Protein AF-A0A9D1TQZ5-F1 (afdb_monomer_lite)

pLDDT: mean 70.74, std 20.19, range [27.38, 97.75]

Structure (mmCIF, N/CA/C/O backbone):
data_AF-A0A9D1TQZ5-F1
#
_entry.id   AF-A0A9D1TQZ5-F1
#
loop_
_atom_site.group_PDB
_atom_site.id
_atom_site.type_symbol
_atom_site.label_atom_id
_atom_site.label_alt_id
_atom_site.label_comp_id
_atom_site.label_asym_id
_atom_site.label_entity_id
_atom_site.label_seq_id
_atom_site.pdbx_PDB_ins_code
_atom_site.Cartn_x
_atom_site.Cartn_y
_atom_site.Cartn_z
_atom_site.occupancy
_atom_site.B_iso_or_equiv
_atom_site.auth_seq_id
_atom_site.auth_comp_id
_atom_site.auth_asym_id
_atom_site.auth_atom_id
_atom_site.pdbx_PDB_model_num
ATOM 1 N N . PHE A 1 1 ? 20.080 42.393 -30.595 1.00 41.41 1 PHE A N 1
ATOM 2 C CA . PHE A 1 1 ? 21.036 41.787 -31.545 1.00 41.41 1 PHE A CA 1
ATOM 3 C C . PHE A 1 1 ? 22.483 42.263 -31.400 1.00 41.41 1 PHE A C 1
ATOM 5 O O . PHE A 1 1 ? 23.342 41.534 -31.862 1.00 41.41 1 PHE A O 1
ATOM 12 N N . ARG A 1 2 ? 22.799 43.415 -30.779 1.00 35.03 2 ARG A N 1
ATOM 13 C CA . ARG A 1 2 ? 24.186 43.929 -30.741 1.00 35.03 2 ARG A CA 1
ATOM 14 C C . ARG A 1 2 ? 25.082 43.475 -29.580 1.00 35.03 2 ARG A C 1
ATOM 16 O O . ARG A 1 2 ? 26.273 43.700 -29.689 1.00 35.03 2 ARG A O 1
ATOM 23 N N . ASP A 1 3 ? 24.568 42.766 -28.573 1.00 43.91 3 ASP A N 1
ATOM 24 C CA . ASP A 1 3 ? 25.363 42.421 -27.375 1.00 43.91 3 ASP A CA 1
ATOM 25 C C . ASP A 1 3 ? 25.205 40.957 -26.921 1.00 43.91 3 ASP A C 1
ATOM 27 O O . ASP A 1 3 ? 25.256 40.651 -25.732 1.00 43.91 3 ASP A O 1
ATOM 31 N N . LYS A 1 4 ? 24.967 40.027 -27.854 1.00 34.16 4 LYS A N 1
ATOM 32 C CA . LYS A 1 4 ? 24.966 38.585 -27.556 1.00 34.16 4 LYS A CA 1
ATOM 33 C C . LYS A 1 4 ? 25.853 37.848 -28.551 1.00 34.16 4 LYS A C 1
ATOM 35 O O . LYS A 1 4 ? 25.645 37.968 -29.757 1.00 34.16 4 LYS A O 1
ATOM 40 N N . THR A 1 5 ? 26.818 37.090 -28.036 1.00 34.62 5 THR A N 1
ATOM 41 C CA . THR A 1 5 ? 27.569 36.100 -28.810 1.00 34.62 5 THR A CA 1
ATOM 42 C C . THR A 1 5 ? 26.623 34.950 -29.126 1.00 34.62 5 THR A C 1
ATOM 44 O O . THR A 1 5 ? 26.130 34.289 -28.215 1.00 34.62 5 THR A O 1
ATOM 47 N N . TYR A 1 6 ? 26.339 34.747 -30.407 1.00 35.81 6 TYR A N 1
ATOM 48 C CA . TYR A 1 6 ? 25.641 33.564 -30.895 1.00 35.81 6 TYR A CA 1
ATOM 49 C C . TYR A 1 6 ? 26.688 32.663 -31.540 1.00 35.81 6 TYR A C 1
ATOM 51 O O . TYR A 1 6 ? 27.348 33.074 -32.495 1.00 35.81 6 TYR A O 1
ATOM 59 N N . SER A 1 7 ? 26.865 31.467 -30.991 1.00 29.94 7 SER A N 1
ATOM 60 C CA . SER A 1 7 ? 27.630 30.411 -31.646 1.00 29.94 7 SER A CA 1
ATOM 61 C C . SER A 1 7 ? 26.701 29.743 -32.653 1.00 29.94 7 SER A C 1
ATOM 63 O O . SER A 1 7 ? 25.674 29.198 -32.260 1.00 29.94 7 SER A O 1
ATOM 65 N N . TYR A 1 8 ? 27.038 29.822 -33.936 1.00 29.47 8 TYR A N 1
ATOM 66 C CA . TYR A 1 8 ? 26.378 29.058 -34.991 1.00 29.47 8 TYR A CA 1
ATOM 67 C C . TYR A 1 8 ? 27.323 27.925 -35.394 1.00 29.47 8 TYR A C 1
ATOM 69 O O . TYR A 1 8 ? 28.476 28.196 -35.734 1.00 29.47 8 TYR A O 1
ATOM 77 N N . SER A 1 9 ? 26.860 26.679 -35.336 1.00 29.94 9 SER A N 1
ATOM 78 C CA . SER A 1 9 ? 27.485 25.568 -36.053 1.00 29.94 9 SER A CA 1
ATOM 79 C C . SER A 1 9 ? 26.873 25.517 -37.450 1.00 29.94 9 SER A C 1
ATOM 81 O O . SER A 1 9 ? 25.653 25.554 -37.595 1.00 29.94 9 SER A O 1
ATOM 83 N N . PHE A 1 10 ? 27.715 25.486 -38.476 1.00 32.53 10 PHE A N 1
ATOM 84 C CA . PHE A 1 10 ? 27.296 25.192 -39.841 1.00 32.53 10 PHE A CA 1
ATOM 85 C C . PHE A 1 10 ? 27.969 23.881 -40.217 1.00 32.53 10 PHE A C 1
ATOM 87 O O . PHE A 1 10 ? 29.201 23.827 -40.239 1.00 32.53 10 PHE A O 1
ATOM 94 N N . ASP A 1 11 ? 27.183 22.853 -40.507 1.00 43.31 11 ASP A N 1
ATOM 95 C CA . ASP A 1 11 ? 27.705 21.653 -41.144 1.00 43.31 11 ASP A CA 1
ATOM 96 C C . ASP A 1 11 ? 27.891 21.973 -42.630 1.00 43.31 11 ASP A C 1
ATOM 98 O O . ASP A 1 11 ? 26.935 22.180 -43.380 1.00 43.31 11 ASP A O 1
ATOM 102 N N . VAL A 1 12 ? 29.150 22.138 -43.042 1.00 39.91 12 VAL A N 1
ATOM 103 C CA . VAL A 1 12 ? 29.515 22.321 -44.449 1.00 39.91 12 VAL A CA 1
ATOM 104 C C . VAL A 1 12 ? 29.711 20.931 -45.033 1.00 39.91 12 VAL A C 1
ATOM 106 O O . VAL A 1 12 ? 30.808 20.378 -44.979 1.00 39.91 12 VAL A O 1
ATOM 109 N N . TYR A 1 13 ? 28.637 20.354 -45.560 1.00 50.34 13 TYR A N 1
ATOM 110 C CA . TYR A 1 13 ? 28.741 19.171 -46.405 1.00 50.34 13 TYR A CA 1
ATOM 111 C C . TYR A 1 13 ? 29.421 19.575 -47.726 1.00 50.34 13 TYR A C 1
ATOM 113 O O . TYR A 1 13 ? 29.184 20.677 -48.231 1.00 50.34 13 TYR A O 1
ATOM 121 N N . GLY A 1 14 ? 30.310 18.727 -48.255 1.00 54.19 14 GLY A N 1
ATOM 122 C CA . GLY A 1 14 ? 30.874 18.886 -49.604 1.00 54.19 14 GLY A CA 1
ATOM 123 C C . GLY A 1 14 ? 29.791 18.825 -50.692 1.00 54.19 14 GLY A C 1
ATOM 124 O O . GLY A 1 14 ? 28.604 18.887 -50.381 1.00 54.19 14 GLY A O 1
ATOM 125 N N . ASP A 1 15 ? 30.184 18.710 -51.966 1.00 58.66 15 ASP A N 1
ATOM 126 C CA . ASP A 1 15 ? 29.244 18.609 -53.094 1.00 58.66 15 ASP A CA 1
ATOM 127 C C . ASP A 1 15 ? 28.126 17.590 -52.792 1.00 58.66 15 ASP A C 1
ATOM 129 O O . ASP A 1 15 ? 28.356 16.384 -52.715 1.00 58.66 15 ASP A O 1
ATOM 133 N N . ALA A 1 16 ? 26.909 18.095 -52.573 1.00 63.16 16 ALA A N 1
ATOM 134 C CA . ALA A 1 16 ? 25.739 17.278 -52.298 1.00 63.16 16 ALA A CA 1
ATOM 135 C C . ALA A 1 16 ? 25.193 16.738 -53.619 1.00 63.16 16 ALA A C 1
ATOM 137 O O . ALA A 1 16 ? 24.875 17.514 -54.525 1.00 63.16 16 ALA A O 1
ATOM 138 N N . ALA A 1 17 ? 25.050 15.420 -53.727 1.00 76.00 17 ALA A N 1
ATOM 139 C CA . ALA A 1 17 ? 24.266 14.842 -54.809 1.00 76.00 17 ALA A CA 1
ATOM 140 C C . ALA A 1 17 ? 22.791 14.793 -54.407 1.00 76.00 17 ALA A C 1
ATOM 142 O O . ALA A 1 17 ? 22.459 14.449 -53.273 1.00 76.00 17 ALA A O 1
ATOM 143 N N . GLU A 1 18 ? 21.907 15.132 -55.339 1.00 81.88 18 GLU A N 1
ATOM 144 C CA . GLU A 1 18 ? 20.470 14.914 -55.187 1.00 81.88 18 GLU A CA 1
ATOM 145 C C . GLU A 1 18 ? 20.101 13.579 -55.838 1.00 81.88 18 GLU A C 1
ATOM 147 O O . GLU A 1 18 ? 20.562 13.278 -56.941 1.00 81.88 18 GLU A O 1
ATOM 152 N N . ALA A 1 19 ? 19.271 12.791 -55.158 1.00 81.12 19 ALA A N 1
ATOM 153 C CA . ALA A 1 19 ? 18.686 11.571 -55.698 1.00 81.12 19 ALA A CA 1
ATOM 154 C C . ALA A 1 19 ? 17.168 11.570 -55.470 1.00 81.12 19 ALA A C 1
ATOM 156 O O . ALA A 1 19 ? 16.676 11.938 -54.401 1.00 81.12 19 ALA A O 1
ATOM 157 N N . SER A 1 20 ? 16.419 11.175 -56.494 1.00 82.94 20 SER A N 1
ATOM 158 C CA . SER A 1 20 ? 14.969 10.932 -56.450 1.00 82.94 20 SER A CA 1
ATOM 159 C C . SER A 1 20 ? 14.624 9.461 -56.704 1.00 82.94 20 SER A C 1
ATOM 161 O O . SER A 1 20 ? 13.516 9.019 -56.427 1.00 82.94 20 SER A O 1
ATOM 163 N N . THR A 1 21 ? 15.585 8.681 -57.204 1.00 84.69 21 THR A N 1
ATOM 164 C CA . THR A 1 21 ? 15.430 7.258 -57.526 1.00 84.69 21 THR A CA 1
ATOM 165 C C . THR A 1 21 ? 16.599 6.435 -56.985 1.00 84.69 21 THR A C 1
ATOM 167 O O . THR A 1 21 ? 17.664 6.977 -56.680 1.00 84.69 21 THR A O 1
ATOM 170 N N . VAL A 1 22 ? 16.418 5.114 -56.886 1.00 82.62 22 VAL A N 1
ATOM 171 C CA . VAL A 1 22 ? 17.483 4.186 -56.462 1.00 82.62 22 VAL A CA 1
ATOM 172 C C . VAL A 1 22 ? 18.670 4.233 -57.427 1.00 82.62 22 VAL A C 1
ATOM 174 O O . VAL A 1 22 ? 19.801 4.336 -56.972 1.00 82.62 22 VAL A O 1
ATOM 177 N N . ASP A 1 23 ? 18.430 4.273 -58.741 1.00 84.81 23 ASP A N 1
ATOM 178 C CA . ASP A 1 23 ? 19.499 4.349 -59.750 1.00 84.81 23 ASP A CA 1
ATOM 179 C C . ASP A 1 23 ? 20.349 5.629 -59.606 1.00 84.81 23 ASP A C 1
ATOM 181 O O . ASP A 1 23 ? 21.576 5.605 -59.753 1.00 84.81 23 ASP A O 1
ATOM 185 N N . GLU A 1 24 ? 19.711 6.767 -59.309 1.00 83.69 24 GLU A N 1
ATOM 186 C CA . GLU A 1 24 ? 20.407 8.033 -59.040 1.00 83.69 24 GLU A CA 1
ATOM 187 C C . GLU A 1 24 ? 21.207 7.968 -57.739 1.00 83.69 24 GLU A C 1
ATOM 189 O O . GLU A 1 24 ? 22.341 8.452 -57.691 1.00 83.69 24 GLU A O 1
ATOM 194 N N . PHE A 1 25 ? 20.638 7.337 -56.709 1.00 85.56 25 PHE A N 1
ATOM 195 C CA . PHE A 1 25 ? 21.314 7.102 -55.441 1.00 85.56 25 PHE A CA 1
ATOM 196 C C . PHE A 1 25 ? 22.550 6.223 -55.619 1.00 85.56 25 PHE A C 1
ATOM 198 O O . PHE A 1 25 ? 23.625 6.631 -55.201 1.00 85.56 25 PHE A O 1
ATOM 205 N N . GLU A 1 26 ? 22.435 5.069 -56.280 1.00 84.25 26 GLU A N 1
ATOM 206 C CA . GLU A 1 26 ? 23.555 4.155 -56.543 1.00 84.25 26 GLU A CA 1
ATOM 207 C C . GLU A 1 26 ? 24.636 4.836 -57.390 1.00 84.25 26 GLU A C 1
ATOM 209 O O . GLU A 1 26 ? 25.820 4.775 -57.069 1.00 84.25 26 GLU A O 1
ATOM 214 N N . THR A 1 27 ? 24.237 5.605 -58.409 1.00 84.12 27 THR A N 1
ATOM 215 C CA . THR A 1 27 ? 25.181 6.377 -59.230 1.00 84.12 27 THR A CA 1
ATOM 216 C C . THR A 1 27 ? 25.936 7.426 -58.409 1.00 84.12 27 THR A C 1
ATOM 218 O O . THR A 1 27 ? 27.128 7.650 -58.633 1.00 84.12 27 THR A O 1
ATOM 221 N N . ALA A 1 28 ? 25.261 8.113 -57.485 1.00 82.25 28 ALA A N 1
ATOM 222 C CA . ALA A 1 28 ? 25.896 9.059 -56.570 1.00 82.25 28 ALA A CA 1
ATOM 223 C C . ALA A 1 28 ? 26.749 8.337 -55.513 1.00 82.25 28 ALA A C 1
ATOM 225 O O . ALA A 1 28 ? 27.826 8.817 -55.148 1.00 82.25 28 ALA A O 1
ATOM 226 N N . TYR A 1 29 ? 26.307 7.161 -55.067 1.00 82.12 29 TYR A N 1
ATOM 227 C CA . TYR A 1 29 ? 27.009 6.316 -54.116 1.00 82.12 29 TYR A CA 1
ATOM 228 C C . TYR A 1 29 ? 28.342 5.817 -54.688 1.00 82.12 29 TYR A C 1
ATOM 230 O O . TYR A 1 29 ? 29.374 5.968 -54.040 1.00 82.12 29 TYR A O 1
ATOM 238 N N . ASP A 1 30 ? 28.364 5.356 -55.934 1.00 83.44 30 ASP A N 1
ATOM 239 C CA . ASP A 1 30 ? 29.559 4.803 -56.581 1.00 83.44 30 ASP A CA 1
ATOM 240 C C . ASP A 1 30 ? 30.614 5.858 -56.944 1.00 83.44 30 ASP A C 1
ATOM 242 O O . ASP A 1 30 ? 31.784 5.540 -57.173 1.00 83.44 30 ASP A O 1
ATOM 246 N N . ARG A 1 31 ? 30.230 7.140 -56.999 1.00 78.44 31 ARG A N 1
ATOM 247 C CA . ARG A 1 31 ? 31.133 8.228 -57.404 1.00 78.44 31 ARG A CA 1
ATOM 248 C C . ARG A 1 31 ? 32.245 8.541 -56.402 1.00 78.44 31 ARG A C 1
ATOM 250 O O . ARG A 1 31 ? 33.099 9.344 -56.748 1.00 78.44 31 ARG A O 1
ATOM 257 N N . ASN A 1 32 ? 32.283 7.918 -55.219 1.00 65.38 32 ASN A N 1
ATOM 258 C CA . ASN A 1 32 ? 33.349 8.009 -54.198 1.00 65.38 32 ASN A CA 1
ATOM 259 C C . ASN A 1 32 ? 33.776 9.420 -53.719 1.00 65.38 32 ASN A C 1
ATOM 261 O O . ASN A 1 32 ? 34.611 9.519 -52.825 1.00 65.38 32 ASN A O 1
ATOM 265 N N . GLU A 1 33 ? 33.213 10.498 -54.263 1.00 66.31 33 GLU A N 1
ATOM 266 C CA . GLU A 1 33 ? 33.562 11.895 -53.959 1.00 66.31 33 GLU A CA 1
ATOM 267 C C . GLU A 1 33 ? 32.470 12.620 -53.149 1.00 66.31 33 GLU A C 1
ATOM 269 O O . GLU A 1 33 ? 32.596 13.808 -52.866 1.00 66.31 33 GLU A O 1
ATOM 274 N N . ILE A 1 34 ? 31.386 11.922 -52.792 1.00 70.75 34 ILE A N 1
ATOM 275 C CA . ILE A 1 34 ? 30.190 12.511 -52.177 1.00 70.75 34 ILE A CA 1
ATOM 276 C C . ILE A 1 34 ? 29.989 11.941 -50.772 1.00 70.75 34 ILE A C 1
ATOM 278 O O . ILE A 1 34 ? 29.724 10.744 -50.625 1.00 70.75 34 ILE A O 1
ATOM 282 N N . ASP A 1 35 ? 30.052 12.812 -49.764 1.00 72.81 35 ASP A N 1
ATOM 283 C CA . ASP A 1 35 ? 29.824 12.483 -48.347 1.00 72.81 35 ASP A CA 1
ATOM 284 C C . ASP A 1 35 ? 28.354 12.682 -47.910 1.00 72.81 35 ASP A C 1
ATOM 286 O O . ASP A 1 35 ? 27.946 12.209 -46.846 1.00 72.81 35 ASP A O 1
ATOM 290 N N . TYR A 1 36 ? 27.545 13.366 -48.734 1.00 79.50 36 TYR A N 1
ATOM 291 C CA . TYR A 1 36 ? 26.143 13.697 -48.459 1.00 79.50 36 TYR A CA 1
ATOM 292 C C . TYR A 1 36 ? 25.260 13.497 -49.699 1.00 79.50 36 TYR A C 1
ATOM 294 O O . TYR A 1 36 ? 25.486 14.122 -50.739 1.00 79.50 36 TYR A O 1
ATOM 302 N N . ILE A 1 37 ? 24.224 12.665 -49.579 1.00 77.94 37 ILE A N 1
ATOM 303 C CA . ILE A 1 37 ? 23.185 12.508 -50.602 1.00 77.94 37 ILE A CA 1
ATOM 304 C C . ILE A 1 37 ? 21.866 13.035 -50.045 1.00 77.94 37 ILE A C 1
ATOM 306 O O . ILE A 1 37 ? 21.336 12.520 -49.062 1.00 77.94 37 ILE A O 1
ATOM 310 N N . ARG A 1 38 ? 21.303 14.049 -50.699 1.00 80.38 38 ARG A N 1
ATOM 311 C CA . ARG A 1 38 ? 19.963 14.539 -50.387 1.00 80.38 38 ARG A CA 1
ATOM 312 C C . ARG A 1 38 ? 18.934 13.729 -51.155 1.00 80.38 38 ARG A C 1
ATOM 314 O O . ARG A 1 38 ? 18.952 13.721 -52.386 1.00 80.38 38 ARG A O 1
ATOM 321 N N . LEU A 1 39 ? 18.005 13.112 -50.442 1.00 78.00 39 LEU A N 1
ATOM 322 C CA . LEU A 1 39 ? 16.851 12.485 -51.057 1.00 78.00 39 LEU A CA 1
ATOM 323 C C . LEU A 1 39 ? 15.759 13.527 -51.259 1.00 78.00 39 LEU A C 1
ATOM 325 O O . LEU A 1 39 ? 15.407 14.289 -50.359 1.00 78.00 39 LEU A O 1
ATOM 329 N N . THR A 1 40 ? 15.240 13.580 -52.476 1.00 73.12 40 THR A N 1
ATOM 330 C CA . THR A 1 40 ? 14.069 14.404 -52.806 1.00 73.12 40 THR A CA 1
ATOM 331 C C . THR A 1 40 ? 12.767 13.611 -52.687 1.00 73.12 40 THR A C 1
ATOM 333 O O . THR A 1 40 ? 11.702 14.215 -52.566 1.00 73.12 40 THR A O 1
ATOM 336 N N . GLU A 1 41 ? 12.866 12.278 -52.640 1.00 75.38 41 GLU A N 1
ATOM 337 C CA . GLU A 1 41 ? 11.781 11.320 -52.423 1.00 75.38 41 GLU A CA 1
ATOM 338 C C . GLU A 1 41 ? 12.265 10.162 -51.528 1.00 75.38 41 GLU A C 1
ATOM 340 O O . GLU A 1 41 ? 13.463 9.885 -51.464 1.00 75.38 41 GLU A O 1
ATOM 345 N N . ASP A 1 42 ? 11.345 9.475 -50.839 1.00 80.00 42 ASP A N 1
ATOM 346 C CA . ASP A 1 42 ? 11.671 8.262 -50.075 1.00 80.00 42 ASP A CA 1
ATOM 347 C C . ASP A 1 42 ? 12.162 7.162 -51.035 1.00 80.00 42 ASP A C 1
ATOM 349 O O . AS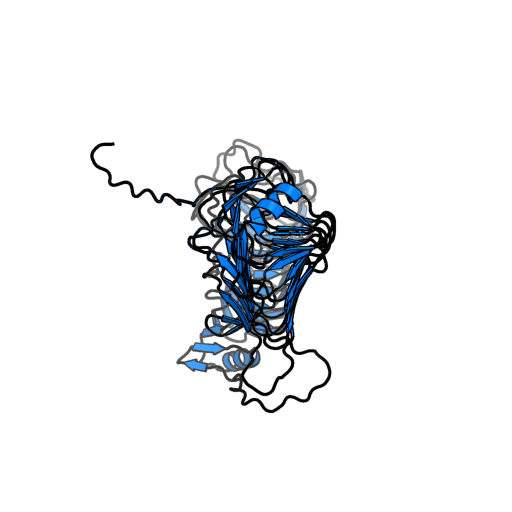P A 1 42 ? 11.458 6.785 -51.975 1.00 80.00 42 ASP A O 1
ATOM 353 N N . LEU A 1 43 ? 13.350 6.604 -50.787 1.00 82.19 43 LEU A N 1
ATOM 354 C CA . LEU A 1 43 ? 13.898 5.536 -51.626 1.00 82.19 43 LEU A CA 1
ATOM 355 C C . LEU A 1 43 ? 13.429 4.165 -51.153 1.00 82.19 43 LEU A C 1
ATOM 357 O O . LEU A 1 43 ? 13.478 3.872 -49.962 1.00 82.19 43 LEU A O 1
ATOM 361 N N . SER A 1 44 ? 13.040 3.292 -52.084 1.00 85.19 44 SER A N 1
ATOM 362 C CA . SER A 1 44 ? 12.638 1.915 -51.784 1.00 85.19 44 SER A CA 1
ATOM 363 C C . SER A 1 44 ? 13.525 0.911 -52.513 1.00 85.19 44 SER A C 1
ATOM 365 O O . SER A 1 44 ? 13.570 0.894 -53.739 1.00 85.19 44 SER A O 1
ATOM 367 N N . PHE A 1 45 ? 14.233 0.084 -51.746 1.00 83.38 45 PHE A N 1
ATOM 368 C CA . PHE A 1 45 ? 15.088 -0.990 -52.234 1.00 83.38 45 PHE A CA 1
ATOM 369 C C . PHE A 1 45 ? 14.315 -2.314 -52.225 1.00 83.38 45 PHE A C 1
ATOM 371 O O . PHE A 1 45 ? 13.812 -2.741 -51.181 1.00 83.38 45 PHE A O 1
ATOM 378 N N . ASP A 1 46 ? 14.307 -3.015 -53.361 1.00 77.00 46 ASP A N 1
ATOM 379 C CA . ASP A 1 46 ? 13.744 -4.365 -53.518 1.00 77.00 46 ASP A CA 1
ATOM 380 C C . ASP A 1 46 ? 14.660 -5.431 -52.866 1.00 77.00 46 ASP A C 1
ATOM 382 O O . ASP A 1 46 ? 15.116 -6.377 -53.508 1.00 77.00 46 ASP A O 1
ATOM 386 N N . GLY A 1 47 ? 15.008 -5.273 -51.583 1.00 80.44 47 GLY A N 1
ATOM 387 C CA . GLY A 1 47 ? 15.856 -6.224 -50.857 1.00 80.44 47 GLY A CA 1
ATOM 388 C C . GLY A 1 47 ? 16.719 -5.605 -49.759 1.00 80.44 47 GLY A C 1
ATOM 389 O O . GLY A 1 47 ? 16.217 -4.903 -48.879 1.00 80.44 47 GLY A O 1
ATOM 390 N N . THR A 1 48 ? 18.013 -5.936 -49.780 1.00 82.00 48 THR A N 1
ATOM 391 C CA . THR A 1 48 ? 19.003 -5.476 -48.797 1.00 82.00 48 THR A CA 1
ATOM 392 C C . THR A 1 48 ? 19.724 -4.234 -49.305 1.00 82.00 48 THR A C 1
ATOM 394 O O . THR A 1 48 ? 20.435 -4.311 -50.304 1.00 82.00 48 THR A O 1
ATOM 397 N N . ALA A 1 49 ? 19.625 -3.123 -48.579 1.00 84.19 49 ALA A N 1
ATOM 398 C CA . ALA A 1 49 ? 20.493 -1.967 -48.773 1.00 84.19 49 ALA A CA 1
ATOM 399 C C . ALA A 1 49 ? 21.825 -2.206 -48.040 1.00 84.19 49 ALA A C 1
ATOM 401 O O . ALA A 1 49 ? 21.836 -2.444 -46.829 1.00 84.19 49 ALA A O 1
ATOM 402 N N . THR A 1 50 ? 22.945 -2.186 -48.765 1.00 84.94 50 THR A N 1
ATOM 403 C CA . THR A 1 50 ? 24.284 -2.418 -48.197 1.00 84.94 50 THR A CA 1
ATOM 404 C C . THR A 1 50 ? 25.117 -1.152 -48.296 1.00 84.94 50 THR A C 1
ATOM 406 O O . THR A 1 50 ? 25.237 -0.587 -49.377 1.00 84.94 50 THR A O 1
ATOM 409 N N . PHE A 1 51 ? 25.710 -0.741 -47.176 1.00 84.69 51 PHE A N 1
ATOM 410 C CA . PHE A 1 51 ? 26.560 0.440 -47.078 1.00 84.69 51 PHE A CA 1
ATOM 411 C C . PHE A 1 51 ? 27.968 0.025 -46.649 1.00 84.69 51 PHE A C 1
ATOM 413 O O . PHE A 1 51 ? 28.172 -0.445 -45.528 1.00 84.69 51 PHE A O 1
ATOM 420 N N . ASP A 1 52 ? 28.939 0.185 -47.544 1.00 84.25 52 ASP A N 1
ATOM 421 C CA . ASP A 1 52 ? 30.356 -0.133 -47.338 1.00 84.25 52 ASP A CA 1
ATOM 422 C C . ASP A 1 52 ? 31.257 1.108 -47.205 1.00 84.25 52 ASP A C 1
ATOM 424 O O . ASP A 1 52 ? 32.448 0.986 -46.912 1.00 84.25 52 ASP A O 1
ATOM 428 N N . ARG A 1 53 ? 30.671 2.303 -47.323 1.00 81.38 53 ARG A N 1
ATOM 429 C CA . ARG A 1 53 ? 31.290 3.595 -47.003 1.00 81.38 53 ARG A CA 1
ATOM 430 C C . ARG A 1 53 ? 30.356 4.483 -46.186 1.00 81.38 53 ARG A C 1
ATOM 432 O O . ARG A 1 53 ? 29.133 4.394 -46.319 1.00 81.38 53 ARG A O 1
ATOM 439 N N . SER A 1 54 ? 30.944 5.346 -45.355 1.00 82.44 54 SER A N 1
ATOM 440 C CA . SER A 1 54 ? 30.191 6.288 -44.520 1.00 82.44 54 SER A CA 1
ATOM 441 C C . SER A 1 54 ? 29.482 7.322 -45.378 1.00 82.44 54 SER A C 1
ATOM 443 O O . SER A 1 54 ? 30.064 7.840 -46.331 1.00 82.44 54 SER A O 1
ATOM 445 N N . ILE A 1 55 ? 28.226 7.607 -45.045 1.00 81.81 55 ILE A N 1
ATOM 446 C CA . ILE A 1 55 ? 27.396 8.520 -45.821 1.00 81.81 55 ILE A CA 1
ATOM 447 C C . ILE A 1 55 ? 26.312 9.157 -44.960 1.00 81.81 55 ILE A C 1
ATOM 449 O O . ILE A 1 55 ? 25.746 8.518 -44.070 1.00 81.81 55 ILE A O 1
ATOM 453 N N . VAL A 1 56 ? 26.008 10.417 -45.257 1.00 83.12 56 VAL A N 1
ATOM 454 C CA . VAL A 1 56 ? 24.832 11.105 -44.731 1.00 83.12 56 VAL A CA 1
ATOM 455 C C . VAL A 1 56 ? 23.753 11.129 -45.808 1.00 83.12 56 VAL A C 1
ATOM 457 O O . VAL A 1 56 ? 24.002 11.552 -46.937 1.00 83.12 56 VAL A O 1
ATOM 460 N N . VAL A 1 57 ? 22.555 10.673 -45.462 1.00 80.94 57 VAL A N 1
ATOM 461 C CA . VAL A 1 57 ? 21.393 10.633 -46.346 1.00 80.94 57 VAL A CA 1
ATOM 462 C C . VAL A 1 57 ? 20.319 11.547 -45.774 1.00 80.94 57 VAL A C 1
ATOM 464 O O . VAL A 1 57 ? 19.790 11.285 -44.697 1.00 80.94 57 VAL A O 1
ATOM 467 N N . GLY A 1 58 ? 20.007 12.629 -46.482 1.00 79.81 58 GLY A N 1
ATOM 468 C CA . GLY A 1 58 ? 18.920 13.533 -46.112 1.00 79.81 58 GLY A CA 1
ATOM 469 C C . GLY A 1 58 ? 17.575 13.006 -46.610 1.00 79.81 58 GLY A C 1
ATOM 470 O O . GLY A 1 58 ? 17.220 13.321 -47.743 1.00 79.81 58 GLY A O 1
ATOM 471 N N . GLY A 1 59 ? 16.861 12.201 -45.815 1.00 79.25 59 GLY A N 1
ATOM 472 C CA . GLY A 1 59 ? 15.556 11.604 -46.158 1.00 79.25 59 GLY A CA 1
ATOM 473 C C . GLY A 1 59 ? 15.417 10.113 -45.802 1.00 79.25 59 GLY A C 1
ATOM 474 O O . GLY A 1 59 ? 16.282 9.540 -45.139 1.00 79.25 59 GLY A O 1
ATOM 475 N N . SER A 1 60 ? 14.314 9.467 -46.208 1.00 85.50 60 SER A N 1
ATOM 476 C CA . SER A 1 60 ? 13.994 8.095 -45.769 1.00 85.50 60 SER A CA 1
ATOM 477 C C . SER A 1 60 ? 14.466 6.995 -46.719 1.00 85.50 60 SER A C 1
ATOM 479 O O . SER A 1 60 ? 14.413 7.124 -47.942 1.00 85.50 60 SER A O 1
ATOM 481 N 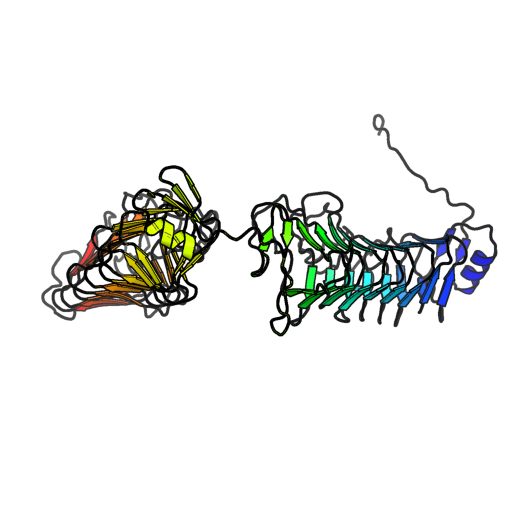N . ILE A 1 61 ? 14.820 5.853 -46.128 1.00 85.06 61 ILE A N 1
ATOM 482 C CA . ILE A 1 61 ? 15.145 4.606 -46.819 1.00 85.06 61 ILE A CA 1
ATOM 483 C C . ILE A 1 61 ? 14.106 3.544 -46.449 1.00 85.06 61 ILE A C 1
ATOM 485 O O . ILE A 1 61 ? 13.788 3.334 -45.277 1.00 85.06 61 ILE A O 1
ATOM 489 N N . SER A 1 62 ? 13.590 2.839 -47.448 1.00 87.69 62 SER A N 1
ATOM 490 C CA . SER A 1 62 ? 12.722 1.679 -47.291 1.00 87.69 62 SER A CA 1
ATOM 491 C C . SER A 1 62 ? 13.418 0.434 -47.828 1.00 87.69 62 SER A C 1
ATOM 493 O O . SER A 1 62 ? 13.780 0.393 -48.999 1.00 87.69 62 SER A O 1
ATOM 495 N N . ALA A 1 63 ? 13.645 -0.572 -46.987 1.00 84.44 63 ALA A N 1
ATOM 496 C CA . ALA A 1 63 ? 14.340 -1.801 -47.368 1.00 84.44 63 ALA A CA 1
ATOM 497 C C . ALA A 1 63 ? 13.907 -2.974 -46.479 1.00 84.44 63 ALA A C 1
ATOM 499 O O . ALA A 1 63 ? 13.529 -2.781 -45.325 1.00 84.44 63 ALA A O 1
ATOM 500 N N . GLY A 1 64 ? 14.009 -4.204 -46.992 1.00 79.19 64 GLY A N 1
ATOM 501 C CA . GLY A 1 64 ? 13.790 -5.415 -46.187 1.00 79.19 64 GLY A CA 1
ATOM 502 C C . GLY A 1 64 ? 14.958 -5.722 -45.241 1.00 79.19 64 GLY A C 1
ATOM 503 O O . GLY A 1 64 ? 14.784 -6.340 -44.192 1.00 79.19 64 GLY A O 1
ATOM 504 N N . ALA A 1 65 ? 16.165 -5.270 -45.580 1.00 82.81 65 ALA A N 1
ATOM 505 C CA . ALA A 1 65 ? 17.334 -5.349 -44.713 1.00 82.81 65 ALA A CA 1
ATOM 506 C C . ALA A 1 65 ? 18.287 -4.176 -44.968 1.00 82.81 65 ALA A C 1
ATOM 508 O O . ALA A 1 65 ? 18.378 -3.668 -46.084 1.00 82.81 65 ALA A O 1
ATOM 509 N N . VAL A 1 66 ? 19.018 -3.777 -43.931 1.00 83.81 66 VAL A N 1
ATOM 510 C CA . VAL A 1 66 ? 20.071 -2.762 -43.974 1.00 83.81 66 VAL A CA 1
ATOM 511 C C . VAL A 1 66 ? 21.345 -3.377 -43.402 1.00 83.81 66 VAL A C 1
ATOM 513 O O . VAL A 1 66 ? 21.359 -3.864 -42.273 1.00 83.81 66 VAL A O 1
ATOM 516 N N . SER A 1 67 ? 22.423 -3.373 -44.180 1.00 83.81 67 SER A N 1
ATOM 517 C CA . SER A 1 67 ? 23.727 -3.871 -43.746 1.00 83.81 67 SER A CA 1
ATOM 518 C C . SER A 1 67 ? 24.760 -2.756 -43.798 1.00 83.81 67 SER A C 1
ATOM 520 O O . SER A 1 67 ? 24.939 -2.148 -44.848 1.00 83.81 67 SER A O 1
ATOM 522 N N . VAL A 1 68 ? 25.468 -2.515 -42.695 1.00 81.06 68 VAL A N 1
ATOM 523 C CA . VAL A 1 68 ? 26.506 -1.477 -42.600 1.00 81.06 68 VAL A CA 1
ATOM 524 C C . VAL A 1 68 ? 27.847 -2.137 -42.290 1.00 81.06 68 VAL A C 1
ATOM 526 O O . VAL A 1 68 ? 27.975 -2.853 -41.297 1.00 81.06 68 VAL A O 1
ATOM 529 N N . ALA A 1 69 ? 28.841 -1.958 -43.163 1.00 76.44 69 ALA A N 1
ATOM 530 C CA . ALA A 1 69 ? 30.153 -2.582 -43.002 1.00 76.44 69 ALA A CA 1
ATOM 531 C C . ALA A 1 69 ? 30.902 -2.058 -41.761 1.00 76.44 69 ALA A C 1
ATOM 533 O O . ALA A 1 69 ? 30.563 -1.021 -41.194 1.00 76.44 69 ALA A O 1
ATOM 534 N N . LYS A 1 70 ? 31.944 -2.782 -41.336 1.00 79.12 70 LYS A N 1
ATOM 535 C CA . LYS A 1 70 ? 32.806 -2.364 -40.222 1.00 79.12 70 LYS A CA 1
ATOM 536 C C . LYS A 1 70 ? 33.349 -0.952 -40.447 1.00 79.12 70 LYS A C 1
ATOM 538 O O . LYS A 1 70 ? 33.762 -0.634 -41.558 1.00 79.12 70 LYS A O 1
ATOM 543 N N . ASP A 1 71 ? 33.381 -0.148 -39.386 1.00 77.56 71 ASP A N 1
ATOM 544 C CA . ASP A 1 71 ? 33.918 1.222 -39.382 1.00 77.56 71 ASP A CA 1
ATOM 545 C C . ASP A 1 71 ? 33.161 2.205 -40.307 1.00 77.56 71 ASP A C 1
ATOM 547 O O . ASP A 1 71 ? 33.619 3.325 -40.544 1.00 77.56 71 ASP A O 1
ATOM 551 N N . VAL A 1 72 ? 31.979 1.817 -40.803 1.00 82.25 72 VAL A N 1
ATOM 552 C CA . VAL A 1 72 ? 31.092 2.663 -41.612 1.00 82.25 72 VAL A CA 1
ATOM 553 C C . VAL A 1 72 ? 30.004 3.274 -40.738 1.00 82.25 72 VAL A C 1
ATOM 555 O O . VAL A 1 72 ? 29.449 2.607 -39.870 1.00 82.25 72 VAL A O 1
ATOM 558 N N . THR A 1 73 ? 29.673 4.544 -40.978 1.00 84.00 73 THR A N 1
ATOM 559 C CA . THR A 1 73 ? 28.523 5.218 -40.361 1.00 84.00 73 THR A CA 1
ATOM 560 C C . THR A 1 73 ? 27.516 5.643 -41.426 1.00 84.00 73 THR A C 1
ATOM 562 O O . THR A 1 73 ? 27.844 6.438 -42.307 1.00 84.00 73 THR A O 1
ATOM 565 N N . LEU A 1 74 ? 26.289 5.134 -41.325 1.00 84.62 74 LEU A N 1
ATOM 566 C CA . LEU A 1 74 ? 25.128 5.632 -42.059 1.00 84.62 74 LEU A CA 1
ATOM 567 C C . LEU A 1 74 ? 24.380 6.627 -41.172 1.00 84.62 74 LEU A C 1
ATOM 569 O O . LEU A 1 74 ? 23.824 6.234 -40.147 1.00 84.62 74 LEU A O 1
ATOM 573 N N . THR A 1 75 ? 24.329 7.891 -41.579 1.00 86.12 75 THR A N 1
ATOM 574 C CA . THR A 1 75 ? 23.541 8.920 -40.891 1.00 86.12 75 THR A CA 1
ATOM 575 C C . THR A 1 75 ? 22.316 9.265 -41.723 1.00 86.12 75 THR A C 1
ATOM 577 O O . THR A 1 75 ? 22.452 9.650 -42.878 1.00 86.12 75 THR A O 1
ATOM 580 N N . LEU A 1 76 ? 21.127 9.165 -41.138 1.00 83.19 76 LEU A N 1
ATOM 581 C CA . LEU A 1 76 ? 19.883 9.648 -41.725 1.00 83.19 76 LEU A CA 1
ATOM 582 C C . LEU A 1 76 ? 19.561 11.016 -41.135 1.00 83.19 76 LEU A C 1
ATOM 584 O O . LEU A 1 76 ? 19.201 11.120 -39.961 1.00 83.19 76 LEU A O 1
ATOM 588 N N . ASP A 1 77 ? 19.722 12.052 -41.951 1.00 80.50 77 ASP A N 1
ATOM 589 C CA . ASP A 1 77 ? 19.409 13.422 -41.572 1.00 80.50 77 ASP A CA 1
ATOM 590 C C . ASP A 1 77 ? 17.952 13.749 -41.919 1.00 80.50 77 ASP A C 1
ATOM 592 O O . ASP A 1 77 ? 17.561 13.697 -43.084 1.00 80.50 77 ASP A O 1
ATOM 596 N N . ASP A 1 78 ? 17.138 14.005 -40.893 1.00 76.88 78 ASP A N 1
ATOM 597 C CA . ASP A 1 78 ? 15.678 14.136 -40.971 1.00 76.88 78 ASP A CA 1
ATOM 598 C C . ASP A 1 78 ? 15.036 12.980 -41.760 1.00 76.88 78 ASP A C 1
ATOM 600 O O . ASP A 1 78 ? 14.105 13.138 -42.549 1.00 76.88 78 ASP A O 1
ATOM 604 N N . GLY A 1 79 ? 15.593 11.785 -41.557 1.00 78.00 79 GLY A N 1
ATOM 605 C CA . GLY A 1 79 ? 15.263 10.572 -42.288 1.00 78.00 79 GLY A CA 1
ATOM 606 C C . GLY A 1 79 ? 14.950 9.394 -41.374 1.00 78.00 79 GLY A C 1
ATOM 607 O O . GLY A 1 79 ? 15.230 9.411 -40.173 1.00 78.00 79 GLY A O 1
ATOM 608 N N . ARG A 1 80 ? 14.378 8.337 -41.958 1.00 85.06 80 ARG A N 1
ATOM 609 C CA . ARG A 1 80 ? 14.017 7.096 -41.254 1.00 85.06 80 ARG A CA 1
ATOM 610 C C . ARG A 1 80 ? 14.303 5.846 -42.081 1.00 85.06 80 ARG A C 1
ATOM 612 O O . ARG A 1 80 ? 14.334 5.902 -43.309 1.00 85.06 80 ARG A O 1
ATOM 619 N N . ILE A 1 81 ? 14.432 4.711 -41.399 1.00 86.94 81 ILE A N 1
ATOM 620 C CA . ILE A 1 81 ? 14.457 3.373 -42.002 1.00 86.94 81 ILE A CA 1
ATOM 621 C C . ILE A 1 81 ? 13.074 2.750 -41.856 1.00 86.94 81 ILE A C 1
ATOM 623 O O . ILE A 1 81 ? 12.531 2.688 -40.753 1.00 86.94 81 ILE A O 1
ATOM 627 N N . THR A 1 82 ? 12.515 2.251 -42.955 1.00 86.75 82 THR A N 1
ATOM 628 C CA . THR A 1 82 ? 11.218 1.565 -42.965 1.00 86.75 82 THR A CA 1
ATOM 629 C C . THR A 1 82 ? 11.310 0.197 -43.640 1.00 86.75 82 THR A C 1
ATOM 631 O O . THR A 1 82 ? 12.012 0.036 -44.632 1.00 86.75 82 THR A O 1
ATOM 634 N N . SER A 1 83 ? 10.563 -0.789 -43.143 1.00 83.25 83 SER A N 1
ATOM 635 C CA . SER A 1 83 ? 10.303 -2.049 -43.853 1.00 83.25 83 SER A CA 1
ATOM 636 C C . SER A 1 83 ? 8.811 -2.360 -43.860 1.00 83.25 83 SER A C 1
ATOM 638 O O . SER A 1 83 ? 8.138 -2.247 -42.834 1.00 83.25 83 SER A O 1
ATOM 640 N N . GLY A 1 84 ? 8.296 -2.800 -45.013 1.00 82.25 84 GLY A N 1
ATOM 641 C CA . GLY A 1 84 ? 6.936 -3.333 -45.148 1.00 82.25 84 GLY A CA 1
ATOM 642 C C . GLY A 1 84 ? 6.746 -4.734 -44.543 1.00 82.25 84 GLY A C 1
ATOM 643 O O . GLY A 1 84 ? 5.607 -5.199 -44.472 1.00 82.25 84 GLY A O 1
ATOM 644 N N . GLY A 1 85 ? 7.832 -5.376 -44.097 1.00 82.06 85 GLY A N 1
ATOM 645 C CA . GLY A 1 85 ? 7.866 -6.685 -43.444 1.00 82.06 85 GLY A CA 1
ATOM 646 C C . GLY A 1 85 ? 8.914 -6.723 -42.328 1.00 82.06 85 GLY A C 1
ATOM 647 O O . GLY A 1 85 ? 9.094 -5.745 -41.600 1.00 82.06 85 GLY A O 1
ATOM 648 N N . ASP A 1 86 ? 9.627 -7.844 -42.203 1.00 84.19 86 ASP A N 1
ATOM 649 C CA . ASP A 1 86 ? 10.777 -7.947 -41.299 1.00 84.19 86 ASP A CA 1
ATOM 650 C C . ASP A 1 86 ? 11.873 -6.944 -41.706 1.00 84.19 86 ASP A C 1
ATOM 652 O O . ASP A 1 86 ? 12.056 -6.651 -42.889 1.00 84.19 86 ASP A O 1
ATOM 656 N N . LEU A 1 87 ? 12.600 -6.417 -40.722 1.00 84.88 87 LEU A N 1
ATOM 657 C CA . LEU A 1 87 ? 13.760 -5.551 -40.912 1.00 84.88 87 LEU A CA 1
ATOM 658 C C . LEU A 1 87 ? 14.948 -6.137 -40.155 1.00 84.88 87 LEU A C 1
ATOM 660 O O . LEU A 1 87 ? 14.880 -6.367 -38.946 1.00 84.88 87 LEU A O 1
ATOM 664 N N . THR A 1 88 ? 16.056 -6.352 -40.857 1.00 86.62 88 THR A N 1
ATOM 665 C CA . THR A 1 88 ? 17.335 -6.703 -40.228 1.00 86.62 88 THR A CA 1
ATOM 666 C C . THR A 1 88 ? 18.324 -5.561 -40.402 1.00 86.62 88 THR A C 1
ATOM 668 O O . THR A 1 88 ? 18.590 -5.172 -41.534 1.00 86.62 88 THR A O 1
ATOM 671 N N . VAL A 1 89 ? 18.873 -5.059 -39.295 1.00 85.31 89 VAL A N 1
ATOM 672 C CA . VAL A 1 89 ? 20.040 -4.170 -39.265 1.00 85.31 89 VAL A CA 1
ATOM 673 C C . VAL A 1 89 ? 21.239 -4.996 -38.808 1.00 85.31 89 VAL A C 1
ATOM 675 O O . VAL A 1 89 ? 21.245 -5.534 -37.700 1.00 85.31 89 VAL A O 1
ATOM 678 N N . SER A 1 90 ? 22.240 -5.160 -39.666 1.00 82.88 90 SER A N 1
ATOM 679 C CA . SER A 1 90 ? 23.398 -6.011 -39.370 1.00 82.88 90 SER A CA 1
ATOM 680 C C . SER A 1 90 ? 24.718 -5.412 -39.827 1.00 82.88 90 SER A C 1
ATOM 682 O O . SER A 1 90 ? 24.751 -4.582 -40.731 1.00 82.88 90 SER A O 1
ATOM 684 N N . GLY A 1 91 ? 25.808 -5.913 -39.255 1.00 78.81 91 GLY A N 1
ATOM 685 C CA . GLY A 1 91 ? 27.173 -5.543 -39.626 1.00 78.81 91 GLY A CA 1
ATOM 686 C C . GLY A 1 91 ? 27.898 -4.847 -38.483 1.00 78.81 91 GLY A C 1
ATOM 687 O O . GLY A 1 91 ? 27.299 -4.613 -37.451 1.00 78.81 91 GLY A O 1
ATOM 688 N N . GLU A 1 92 ? 29.189 -4.572 -38.642 1.00 80.06 92 GLU A N 1
ATOM 689 C CA . GLU A 1 92 ? 30.054 -4.046 -37.569 1.00 80.06 92 GLU A CA 1
ATOM 690 C C . GLU A 1 92 ? 30.151 -2.503 -37.587 1.00 80.06 92 GLU A C 1
ATOM 692 O O . GLU A 1 92 ? 31.081 -1.927 -37.022 1.00 80.06 92 GLU A O 1
ATOM 697 N N . GLY A 1 93 ? 29.260 -1.839 -38.329 1.00 79.75 93 GLY A N 1
ATOM 698 C CA . GLY A 1 93 ? 29.187 -0.381 -38.452 1.00 79.75 93 GLY A CA 1
ATOM 699 C C . GLY A 1 93 ? 28.079 0.250 -37.607 1.00 79.75 93 GLY A C 1
ATOM 700 O O . GLY A 1 93 ? 27.416 -0.419 -36.812 1.00 79.75 93 GLY A O 1
ATOM 701 N N . LYS A 1 94 ? 27.860 1.554 -37.809 1.00 86.56 94 LYS A N 1
ATOM 702 C CA . LYS A 1 94 ? 26.909 2.377 -37.050 1.00 86.56 94 LYS A CA 1
ATOM 703 C C . LYS A 1 94 ? 25.790 2.942 -37.930 1.00 86.56 94 LYS A C 1
ATOM 705 O O . LYS A 1 94 ? 26.044 3.464 -39.013 1.00 86.56 94 LYS A O 1
ATOM 710 N N . VAL A 1 95 ? 24.558 2.915 -37.428 1.00 85.81 95 VAL A N 1
ATOM 711 C CA . VAL A 1 95 ? 23.394 3.634 -37.965 1.00 85.81 95 VAL A CA 1
ATOM 712 C C . VAL A 1 95 ? 23.018 4.756 -36.998 1.00 85.81 95 VAL A C 1
ATOM 714 O O . VAL A 1 95 ? 22.829 4.504 -35.811 1.00 85.81 95 VAL A O 1
ATOM 717 N N . VAL A 1 96 ? 22.888 5.984 -37.500 1.00 85.38 96 VAL A N 1
ATOM 718 C CA . VAL A 1 96 ? 22.460 7.165 -36.735 1.00 85.38 96 VAL A CA 1
ATOM 719 C C . VAL A 1 96 ? 21.217 7.763 -37.387 1.00 85.38 96 VAL A C 1
ATOM 721 O O . VAL A 1 96 ? 21.275 8.199 -38.529 1.00 85.38 96 VAL A O 1
ATOM 724 N N . ALA A 1 97 ? 20.098 7.809 -36.673 1.00 81.69 97 ALA A N 1
ATOM 725 C CA . ALA A 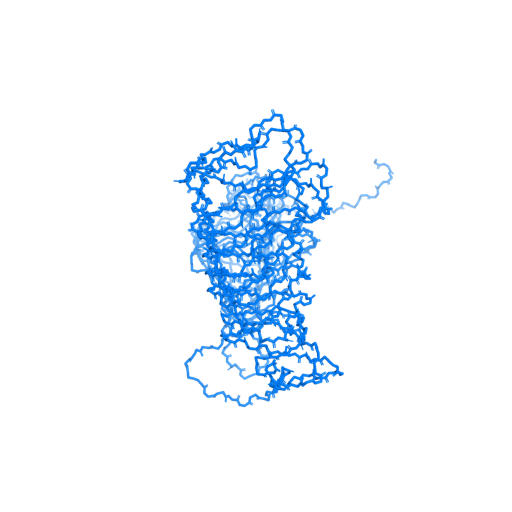1 97 ? 18.827 8.353 -37.150 1.00 81.69 97 ALA A CA 1
ATOM 726 C C . ALA A 1 97 ? 18.169 9.207 -36.052 1.00 81.69 97 ALA A C 1
ATOM 728 O O . ALA A 1 97 ? 17.122 8.866 -35.497 1.00 81.69 97 ALA A O 1
ATOM 729 N N . THR A 1 98 ? 18.844 10.290 -35.662 1.00 70.12 98 THR A N 1
ATOM 730 C CA . THR A 1 98 ? 18.513 11.085 -34.467 1.00 70.12 98 THR A CA 1
ATOM 731 C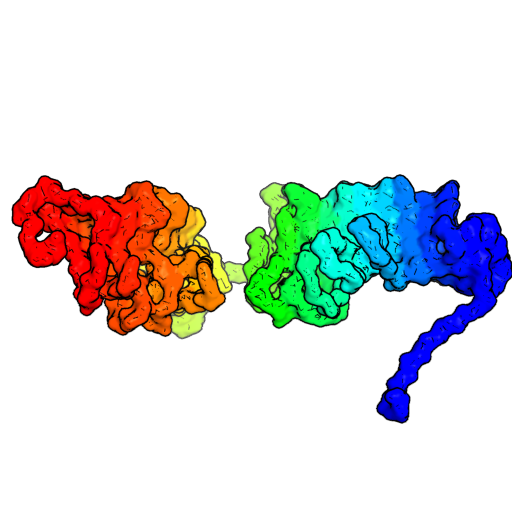 C . THR A 1 98 ? 17.916 12.459 -34.761 1.00 70.12 98 THR A C 1
ATOM 733 O O . THR A 1 98 ? 17.528 13.154 -33.824 1.00 70.12 98 THR A O 1
ATOM 736 N N . THR A 1 99 ? 17.805 12.883 -36.022 1.00 63.75 99 THR A N 1
ATOM 737 C CA . THR A 1 99 ? 17.277 14.217 -36.372 1.00 63.75 99 THR A CA 1
ATOM 738 C C . THR A 1 99 ? 15.831 14.210 -36.879 1.00 63.75 99 THR A C 1
ATOM 740 O O . THR A 1 99 ? 15.272 15.286 -37.062 1.00 63.75 99 THR A O 1
ATOM 743 N N . TRP A 1 100 ? 15.188 13.040 -37.001 1.00 66.25 100 TRP A N 1
ATOM 744 C CA . TRP A 1 100 ? 13.793 12.906 -37.451 1.00 66.25 100 TRP A CA 1
ATOM 745 C C . TRP A 1 100 ? 12.805 13.707 -36.587 1.00 66.25 100 TRP A C 1
ATOM 747 O O . TRP A 1 100 ? 12.741 13.512 -35.367 1.00 66.25 100 TRP A O 1
ATOM 757 N N . SER A 1 101 ? 12.008 14.575 -37.225 1.00 63.56 101 SER A N 1
ATOM 758 C CA . SER A 1 101 ? 10.894 15.289 -36.585 1.00 63.56 101 SER A CA 1
ATOM 759 C C . SER A 1 101 ? 9.589 15.134 -37.386 1.00 63.56 101 SER A C 1
ATOM 761 O O . SER A 1 101 ? 9.363 15.823 -38.382 1.00 63.56 101 SER A O 1
ATOM 763 N N . PRO A 1 102 ? 8.684 14.237 -36.972 1.00 61.16 102 PRO A N 1
ATOM 764 C CA . PRO A 1 102 ? 7.439 13.992 -37.692 1.00 61.16 102 PRO A CA 1
ATOM 765 C C . PRO A 1 102 ? 6.440 15.140 -37.526 1.00 61.16 102 PRO A C 1
ATOM 767 O O . PRO A 1 102 ? 6.228 15.667 -36.434 1.00 61.16 102 PRO A O 1
ATOM 770 N N . SER A 1 103 ? 5.753 15.486 -38.615 1.00 55.50 103 SER A N 1
ATOM 771 C CA . SER A 1 103 ? 4.857 16.646 -38.659 1.00 55.50 103 SER A CA 1
ATOM 772 C C . SER A 1 103 ? 3.383 16.375 -38.300 1.00 55.50 103 SER A C 1
ATOM 774 O O . SER A 1 103 ? 2.659 17.352 -38.131 1.00 55.50 103 SER A O 1
ATOM 776 N N . SER A 1 104 ? 2.898 15.124 -38.145 1.00 52.34 104 SER A N 1
ATOM 777 C CA . SER A 1 104 ? 1.618 14.788 -37.451 1.00 52.34 104 SER A CA 1
ATOM 778 C C . SER A 1 104 ? 1.190 13.301 -37.517 1.00 52.34 104 SER A C 1
ATOM 780 O O . SER A 1 104 ? 1.433 12.613 -38.505 1.00 52.34 104 SER A O 1
ATOM 782 N N . GLY A 1 105 ? 0.438 12.847 -36.499 1.00 51.97 105 GLY A N 1
ATOM 783 C CA . GLY A 1 105 ? -0.735 11.968 -36.628 1.00 51.97 105 GLY A CA 1
ATOM 784 C C . GLY A 1 105 ? -0.635 10.530 -36.108 1.00 51.97 105 GLY A C 1
ATOM 785 O O . GLY A 1 105 ? -1.388 10.161 -35.209 1.00 51.97 105 GLY A O 1
ATOM 786 N N . ASP A 1 106 ? 0.250 9.712 -36.679 1.00 55.38 106 ASP A N 1
ATOM 787 C CA . ASP A 1 106 ? 0.214 8.247 -36.521 1.00 55.38 106 ASP A CA 1
ATOM 788 C C . ASP A 1 106 ? 1.453 7.696 -35.808 1.00 55.38 106 ASP A C 1
ATOM 790 O O . ASP A 1 106 ? 2.572 8.090 -36.103 1.00 55.38 106 ASP A O 1
ATOM 794 N N . ARG A 1 107 ? 1.277 6.729 -34.893 1.00 55.62 107 ARG A N 1
ATOM 795 C CA . ARG A 1 107 ? 2.371 6.142 -34.080 1.00 55.62 107 ARG A CA 1
ATOM 796 C C . ARG A 1 107 ? 3.543 5.604 -34.914 1.00 55.62 107 ARG A C 1
ATOM 798 O O . ARG A 1 107 ? 4.693 5.775 -34.528 1.00 55.62 107 ARG A O 1
ATOM 805 N N . ALA A 1 108 ? 3.255 5.006 -36.072 1.00 56.19 108 ALA A N 1
ATOM 806 C CA . ALA A 1 108 ? 4.260 4.505 -37.015 1.00 56.19 108 ALA A CA 1
ATOM 807 C C . ALA A 1 108 ? 5.111 5.623 -37.646 1.00 56.19 108 ALA A C 1
ATOM 809 O O . ALA A 1 108 ? 6.228 5.383 -38.099 1.00 56.19 108 ALA A O 1
ATOM 810 N N . THR A 1 109 ? 4.600 6.852 -37.672 1.00 61.19 109 THR A N 1
ATOM 811 C CA . THR A 1 109 ? 5.273 8.019 -38.245 1.00 61.19 109 THR A CA 1
ATOM 812 C C . THR A 1 109 ? 6.317 8.610 -37.293 1.00 61.19 109 THR A C 1
ATOM 814 O O . THR A 1 109 ? 7.122 9.424 -37.730 1.00 61.19 109 THR A O 1
ATOM 817 N N . TYR A 1 110 ? 6.349 8.187 -36.021 1.00 65.38 110 TYR A N 1
ATOM 818 C CA . TYR A 1 110 ? 7.219 8.758 -34.983 1.00 65.38 110 TYR A CA 1
ATOM 819 C C . TYR A 1 110 ? 8.523 7.996 -34.716 1.00 65.38 110 TYR A C 1
ATOM 821 O O . TYR A 1 110 ? 9.360 8.495 -33.972 1.00 65.38 110 TYR A O 1
ATOM 829 N N . ALA A 1 111 ? 8.725 6.826 -35.327 1.00 73.19 111 ALA A N 1
ATOM 830 C CA . ALA A 1 111 ? 9.954 6.057 -35.161 1.00 73.19 111 ALA A CA 1
ATOM 831 C C . ALA A 1 111 ? 10.919 6.280 -36.331 1.00 73.19 111 ALA A C 1
ATOM 833 O O . ALA A 1 111 ? 10.550 6.090 -37.493 1.00 73.19 111 ALA A O 1
ATOM 834 N N . ALA A 1 112 ? 12.169 6.616 -36.016 1.00 81.56 112 ALA A N 1
ATOM 835 C CA . ALA A 1 112 ? 13.253 6.674 -36.989 1.00 81.56 112 ALA A CA 1
ATOM 836 C C . ALA A 1 112 ? 13.638 5.277 -37.516 1.00 81.56 112 ALA A C 1
ATOM 838 O O . ALA A 1 112 ? 14.201 5.157 -38.603 1.00 81.56 112 ALA A O 1
ATOM 839 N N . VAL A 1 113 ? 13.292 4.215 -36.778 1.00 85.50 113 VAL A N 1
ATOM 840 C CA . VAL A 1 113 ? 13.396 2.818 -37.226 1.00 85.50 113 VAL A CA 1
ATOM 841 C C . VAL A 1 113 ? 12.029 2.140 -37.123 1.00 85.50 113 VAL A C 1
ATOM 843 O O . VAL A 1 113 ? 11.500 1.960 -36.025 1.00 85.50 113 VAL A O 1
ATOM 846 N N . TYR A 1 114 ? 11.470 1.742 -38.268 1.00 86.69 114 TYR A N 1
ATOM 847 C CA . TYR A 1 114 ? 10.151 1.120 -38.383 1.00 86.69 114 TYR A CA 1
ATOM 848 C C . TYR A 1 114 ? 10.209 -0.226 -39.118 1.00 86.69 114 TYR A C 1
ATOM 850 O O . TYR A 1 114 ? 10.707 -0.310 -40.242 1.00 86.69 114 TYR A O 1
ATOM 858 N N . ALA A 1 115 ? 9.612 -1.263 -38.526 1.00 83.94 115 ALA A N 1
ATOM 859 C CA . ALA A 1 115 ? 9.416 -2.564 -39.164 1.00 83.94 115 ALA A CA 1
ATOM 860 C C . ALA A 1 115 ? 7.954 -3.027 -39.069 1.00 83.94 115 ALA A C 1
ATOM 862 O O . ALA A 1 115 ? 7.393 -3.143 -37.979 1.00 83.94 115 ALA A O 1
ATOM 863 N N . ASN A 1 116 ? 7.333 -3.361 -40.200 1.00 82.81 116 ASN A N 1
ATOM 864 C CA . ASN A 1 116 ? 6.027 -4.024 -40.227 1.00 82.81 116 ASN A CA 1
ATOM 865 C C . ASN A 1 116 ? 6.171 -5.561 -40.185 1.00 82.81 116 ASN A C 1
ATOM 867 O O . ASN A 1 116 ? 5.618 -6.288 -41.009 1.00 82.81 116 ASN A O 1
ATOM 871 N N . GLY A 1 117 ? 6.957 -6.054 -39.233 1.00 82.38 117 GLY A N 1
ATOM 872 C CA . GLY A 1 117 ? 7.321 -7.458 -39.070 1.00 82.38 117 GLY A CA 1
ATOM 873 C C . GLY A 1 117 ? 8.251 -7.601 -37.876 1.00 82.38 117 GLY A C 1
ATOM 874 O O . GLY A 1 117 ? 8.137 -6.854 -36.919 1.00 82.38 117 GLY A O 1
ATOM 875 N N . LYS A 1 118 ? 9.190 -8.535 -37.885 1.00 84.81 118 LYS A N 1
ATOM 876 C CA . LYS A 1 118 ? 10.236 -8.635 -36.861 1.00 84.81 118 LYS A CA 1
ATOM 877 C C . LYS A 1 118 ? 11.350 -7.610 -37.102 1.00 84.81 118 LYS A C 1
ATOM 879 O O . LYS A 1 118 ? 11.813 -7.470 -38.228 1.00 84.81 118 LYS A O 1
ATOM 884 N N . LEU A 1 119 ? 11.849 -6.967 -36.045 1.00 86.69 119 LEU A N 1
ATOM 885 C CA . LEU A 1 119 ? 13.060 -6.144 -36.080 1.00 86.69 119 LEU A CA 1
ATOM 886 C C . LEU A 1 119 ? 14.232 -6.920 -35.468 1.00 86.69 119 LEU A C 1
ATOM 888 O O . LEU A 1 119 ? 14.164 -7.337 -34.316 1.00 86.69 119 LEU A O 1
ATOM 892 N N . THR A 1 120 ? 15.307 -7.122 -36.227 1.00 87.44 120 THR A N 1
ATOM 893 C CA . THR A 1 120 ? 16.534 -7.776 -35.744 1.00 87.44 120 THR A CA 1
ATOM 894 C C . THR A 1 120 ? 17.721 -6.832 -35.876 1.00 87.44 120 THR A C 1
ATOM 896 O O . THR A 1 120 ? 18.014 -6.386 -36.979 1.00 87.44 120 THR A O 1
ATOM 899 N N . ILE A 1 121 ? 18.438 -6.578 -34.783 1.00 87.75 121 ILE A N 1
ATOM 900 C CA . ILE A 1 121 ? 19.705 -5.839 -34.770 1.00 87.75 121 ILE A CA 1
ATOM 901 C C . ILE A 1 121 ? 20.812 -6.820 -34.381 1.00 87.75 121 ILE A C 1
ATOM 903 O O . ILE A 1 121 ? 20.759 -7.430 -33.313 1.00 87.75 121 ILE A O 1
ATOM 907 N N . ASN A 1 122 ? 21.783 -7.033 -35.269 1.00 87.75 122 ASN A N 1
ATOM 908 C CA . ASN A 1 122 ? 22.812 -8.060 -35.098 1.00 87.75 122 ASN A CA 1
ATOM 909 C C . ASN A 1 122 ? 24.221 -7.512 -35.352 1.00 87.75 122 ASN A C 1
ATOM 911 O O . ASN A 1 122 ? 24.629 -7.366 -36.506 1.00 87.75 122 ASN A O 1
ATOM 915 N N . GLY A 1 123 ? 24.947 -7.250 -34.264 1.00 82.62 123 GLY A N 1
ATOM 916 C CA . GLY A 1 123 ? 26.333 -6.768 -34.266 1.00 82.62 123 GLY A CA 1
ATOM 917 C C . GLY A 1 123 ? 26.538 -5.308 -34.673 1.00 82.62 123 GLY A C 1
ATOM 918 O O . GLY A 1 123 ? 27.684 -4.874 -34.701 1.00 82.62 123 GLY A O 1
ATOM 919 N N . ALA A 1 124 ? 25.456 -4.578 -34.968 1.00 84.69 124 ALA A N 1
ATOM 920 C CA . ALA A 1 124 ? 25.490 -3.188 -35.416 1.00 84.69 124 ALA A CA 1
ATOM 921 C C . ALA A 1 124 ? 25.180 -2.217 -34.279 1.00 84.69 124 ALA A C 1
ATOM 923 O O . ALA A 1 124 ? 24.312 -2.496 -33.445 1.00 84.69 124 ALA A O 1
ATOM 924 N N . ASP A 1 125 ? 25.812 -1.048 -34.321 1.00 87.56 125 ASP A N 1
ATOM 925 C CA . ASP A 1 125 ? 25.494 0.048 -33.416 1.00 87.56 125 ASP A CA 1
ATOM 926 C C . ASP A 1 125 ? 24.343 0.869 -33.997 1.00 87.56 125 ASP A C 1
ATOM 928 O O . ASP A 1 125 ? 24.424 1.360 -35.123 1.00 87.56 125 ASP A O 1
ATOM 932 N N . VAL A 1 126 ? 23.256 1.030 -33.245 1.00 86.31 126 VAL A N 1
ATOM 933 C CA . VAL A 1 126 ? 22.075 1.777 -33.695 1.00 86.31 126 VAL A CA 1
ATOM 934 C C . VAL A 1 126 ? 21.763 2.880 -32.706 1.00 86.31 126 VAL A C 1
ATOM 936 O O . VAL A 1 126 ? 21.484 2.631 -31.540 1.00 86.31 126 VAL A O 1
ATOM 939 N N . ASP A 1 127 ? 21.762 4.106 -33.197 1.00 87.38 127 ASP A N 1
ATOM 940 C CA . ASP A 1 127 ? 21.443 5.307 -32.448 1.00 87.38 127 ASP A CA 1
ATOM 941 C C . ASP A 1 127 ? 20.260 5.999 -33.138 1.00 87.38 127 ASP A C 1
ATOM 943 O O . ASP A 1 127 ? 20.376 6.412 -34.292 1.00 87.38 127 ASP A O 1
ATOM 947 N N . CYS A 1 128 ? 19.090 6.060 -32.500 1.00 84.06 128 CYS A N 1
ATOM 948 C CA . CYS A 1 128 ? 17.881 6.529 -33.180 1.00 84.06 128 CYS A CA 1
ATOM 949 C C . CYS A 1 128 ? 16.892 7.270 -32.278 1.00 84.06 128 CYS A C 1
ATOM 951 O O . CYS A 1 128 ? 16.814 7.033 -31.073 1.00 84.06 128 CYS A O 1
ATOM 953 N N . LYS A 1 129 ? 16.086 8.148 -32.887 1.00 79.94 129 LYS A N 1
ATOM 954 C CA . LYS A 1 129 ? 14.898 8.734 -32.259 1.00 79.94 129 LYS A CA 1
ATOM 955 C C . LYS A 1 129 ? 13.677 7.849 -32.493 1.00 79.94 129 LYS A C 1
ATOM 957 O O . LYS A 1 129 ? 13.053 7.895 -33.550 1.00 79.94 129 LYS A O 1
ATOM 962 N N . GLY A 1 130 ? 13.331 7.056 -31.488 1.00 80.19 130 GLY A N 1
ATOM 963 C CA . GLY A 1 130 ? 12.180 6.162 -31.524 1.00 80.19 130 GLY A CA 1
ATOM 964 C C . GLY A 1 130 ? 12.372 4.906 -32.386 1.00 80.19 130 GLY A C 1
ATOM 965 O O . GLY A 1 130 ? 12.931 4.932 -33.484 1.00 80.19 130 GLY A O 1
ATOM 966 N N . MET A 1 131 ? 11.838 3.792 -31.896 1.00 85.31 131 MET A N 1
ATOM 967 C CA . MET A 1 131 ? 11.850 2.493 -32.561 1.00 85.31 131 MET A CA 1
ATOM 968 C C . MET A 1 131 ? 10.462 1.860 -32.481 1.00 85.31 131 MET A C 1
ATOM 970 O O . MET A 1 131 ? 9.866 1.787 -31.405 1.00 85.31 131 MET A O 1
ATOM 974 N N . TYR A 1 132 ? 9.947 1.386 -33.613 1.00 84.81 132 TYR A N 1
ATOM 975 C CA . TYR A 1 132 ? 8.632 0.761 -33.685 1.00 84.81 132 TYR A CA 1
ATOM 976 C C . TYR A 1 132 ? 8.667 -0.516 -34.512 1.00 84.81 132 TYR A C 1
ATOM 978 O O . TYR A 1 132 ? 9.207 -0.555 -35.620 1.00 84.81 132 TYR A O 1
ATOM 986 N N . THR A 1 133 ? 8.005 -1.549 -34.004 1.00 81.69 133 THR A N 1
ATOM 987 C CA . THR A 1 133 ? 7.776 -2.771 -34.759 1.00 81.69 133 THR A CA 1
ATOM 988 C C . THR A 1 133 ? 6.400 -3.385 -34.493 1.00 81.69 133 THR A C 1
ATOM 990 O O . THR A 1 133 ? 5.867 -3.310 -33.380 1.00 81.69 133 THR A O 1
ATOM 993 N N . THR A 1 134 ? 5.803 -4.008 -35.515 1.00 81.94 134 THR A N 1
ATOM 994 C CA . THR A 1 134 ? 4.574 -4.801 -35.342 1.00 81.94 134 THR A CA 1
ATOM 995 C C . THR A 1 134 ? 4.842 -6.226 -34.847 1.00 81.94 134 THR A C 1
ATOM 997 O O . THR A 1 134 ? 3.929 -6.858 -34.319 1.00 81.94 134 THR A O 1
ATOM 1000 N N . GLY A 1 135 ? 6.078 -6.719 -34.981 1.00 84.06 135 GLY A N 1
ATOM 1001 C CA . GLY A 1 135 ? 6.558 -8.022 -34.508 1.00 84.06 135 GLY A CA 1
ATOM 1002 C C . GLY A 1 135 ? 7.539 -7.899 -33.339 1.00 84.06 135 GLY A C 1
ATOM 1003 O O . GLY A 1 135 ? 7.461 -6.953 -32.566 1.00 84.06 135 GLY A O 1
ATOM 1004 N N . ASN A 1 136 ? 8.427 -8.882 -33.158 1.00 86.25 136 ASN A N 1
ATOM 1005 C CA . ASN A 1 136 ? 9.393 -8.899 -32.047 1.00 86.25 136 ASN A CA 1
ATOM 1006 C C . ASN A 1 136 ? 10.610 -8.011 -32.326 1.00 86.25 136 ASN A C 1
ATOM 1008 O O . ASN A 1 136 ? 10.961 -7.802 -33.489 1.00 86.25 136 ASN A O 1
ATOM 1012 N N . ILE A 1 137 ? 11.281 -7.560 -31.263 1.00 88.44 137 ILE A N 1
ATOM 1013 C CA . ILE A 1 137 ? 12.601 -6.918 -31.341 1.00 88.44 137 ILE A CA 1
ATOM 1014 C C . ILE A 1 137 ? 13.650 -7.899 -30.816 1.00 88.44 137 ILE A C 1
ATOM 1016 O O . ILE A 1 137 ? 13.586 -8.285 -29.651 1.00 88.44 137 ILE A O 1
ATOM 1020 N N . ASP A 1 138 ? 14.630 -8.251 -31.646 1.00 88.75 138 ASP A N 1
ATOM 1021 C CA . ASP A 1 138 ? 15.773 -9.086 -31.272 1.00 88.75 138 ASP A CA 1
ATOM 1022 C C . ASP A 1 138 ? 17.073 -8.289 -31.430 1.00 88.75 138 ASP A C 1
ATOM 1024 O O . ASP A 1 138 ? 17.460 -7.953 -32.549 1.00 88.75 138 ASP A O 1
ATOM 1028 N N . VAL A 1 139 ? 17.783 -8.038 -30.333 1.00 89.31 139 VAL A N 1
ATOM 1029 C CA . VAL A 1 139 ? 19.091 -7.368 -30.321 1.00 89.31 139 VAL A CA 1
ATOM 1030 C C . VAL A 1 139 ? 20.153 -8.350 -29.854 1.00 89.31 139 VAL A C 1
ATOM 1032 O O . VAL A 1 139 ? 20.020 -8.969 -28.795 1.00 89.31 139 VAL A O 1
ATOM 1035 N N . LYS A 1 140 ? 21.186 -8.555 -30.675 1.00 89.00 140 LYS A N 1
ATOM 1036 C CA . LYS A 1 140 ? 22.198 -9.583 -30.426 1.00 89.00 140 LYS A CA 1
ATOM 1037 C C . LYS A 1 140 ? 23.551 -9.293 -31.060 1.00 89.00 140 LYS A C 1
ATOM 1039 O O . LYS A 1 140 ? 23.706 -8.372 -31.858 1.00 89.00 140 LYS A O 1
ATOM 1044 N N . GLY A 1 141 ? 24.516 -10.152 -30.744 1.00 83.75 141 GLY A N 1
ATOM 1045 C CA . GLY A 1 141 ? 25.787 -10.222 -31.463 1.00 83.75 141 GLY A CA 1
ATOM 1046 C C . GLY A 1 141 ? 26.763 -9.097 -31.129 1.00 83.75 141 GLY A C 1
ATOM 1047 O O . GLY A 1 141 ? 27.587 -8.776 -31.974 1.00 83.75 141 GLY A O 1
ATOM 1048 N N . GLY A 1 142 ? 26.678 -8.507 -29.932 1.00 80.19 142 GLY A N 1
ATOM 1049 C CA . GLY A 1 142 ? 27.542 -7.396 -29.518 1.00 80.19 142 GLY A CA 1
ATOM 1050 C C . GLY A 1 142 ? 27.069 -6.025 -30.005 1.00 80.19 142 GLY A C 1
ATOM 1051 O O . GLY A 1 142 ? 27.859 -5.094 -30.026 1.00 80.19 142 GLY A O 1
ATOM 1052 N N . ALA A 1 143 ? 25.807 -5.912 -30.428 1.00 84.38 143 ALA A N 1
ATOM 1053 C CA . ALA A 1 143 ? 25.202 -4.651 -30.852 1.00 84.38 143 ALA A CA 1
ATOM 1054 C C . ALA A 1 143 ? 25.049 -3.668 -29.679 1.00 84.38 143 ALA A C 1
ATOM 1056 O O . ALA A 1 143 ? 24.587 -4.078 -28.612 1.00 84.38 143 ALA A O 1
ATOM 1057 N N . ALA A 1 144 ? 25.328 -2.381 -29.898 1.00 86.38 144 ALA A N 1
ATOM 1058 C CA . ALA A 1 144 ? 24.944 -1.311 -28.980 1.00 86.38 144 ALA A CA 1
ATOM 1059 C C . ALA A 1 144 ? 23.784 -0.491 -29.562 1.00 86.38 144 ALA A C 1
ATOM 1061 O O . ALA A 1 144 ? 23.924 0.215 -30.560 1.00 86.38 144 ALA A O 1
ATOM 1062 N N . VAL A 1 145 ? 22.615 -0.566 -28.930 1.00 86.69 145 VAL A N 1
ATOM 1063 C CA . VAL A 1 145 ? 21.416 0.161 -29.358 1.00 86.69 145 VAL A CA 1
ATOM 1064 C C . VAL A 1 145 ? 21.083 1.242 -28.344 1.00 86.69 145 VAL A C 1
ATOM 1066 O O . VAL A 1 145 ? 20.910 0.950 -27.165 1.00 86.69 145 VAL A O 1
ATOM 1069 N N . THR A 1 146 ? 20.949 2.481 -28.803 1.00 84.50 146 THR A N 1
ATOM 1070 C CA . THR A 1 146 ? 20.449 3.603 -28.007 1.00 84.50 146 THR A CA 1
ATOM 1071 C C . THR A 1 146 ? 19.235 4.213 -28.692 1.00 84.50 146 THR A C 1
ATOM 1073 O O . THR A 1 146 ? 19.292 4.606 -29.858 1.00 84.50 146 THR A O 1
ATOM 1076 N N . VAL A 1 147 ? 18.119 4.277 -27.967 1.00 82.50 147 VAL A N 1
ATOM 1077 C CA . VAL A 1 147 ? 16.870 4.868 -28.452 1.00 82.50 147 VAL A CA 1
ATOM 1078 C C . VAL A 1 147 ? 16.531 6.089 -27.613 1.00 82.50 147 VAL A C 1
ATOM 1080 O O . VAL A 1 147 ? 16.319 5.973 -26.407 1.00 82.50 147 VAL A O 1
ATOM 1083 N N . TYR A 1 148 ? 16.457 7.243 -28.270 1.00 77.56 148 TYR A N 1
ATOM 1084 C CA . TYR A 1 148 ? 16.099 8.525 -27.676 1.00 77.56 148 TYR A CA 1
ATOM 1085 C C . TYR A 1 148 ? 14.612 8.832 -27.883 1.00 77.56 148 TYR A C 1
ATOM 1087 O O . TYR A 1 148 ? 14.095 8.711 -28.997 1.00 77.56 148 TYR A O 1
ATOM 1095 N N . GLY A 1 149 ? 13.922 9.260 -26.827 1.00 66.00 149 GLY A N 1
ATOM 1096 C CA . GLY A 1 149 ? 12.562 9.797 -26.935 1.00 66.00 149 GLY A CA 1
ATOM 1097 C C . GLY A 1 149 ? 12.523 11.243 -27.434 1.00 66.00 149 GLY A C 1
ATOM 1098 O O . GLY A 1 149 ? 13.349 12.051 -27.016 1.00 66.00 149 GLY A O 1
ATOM 1099 N N . ASP A 1 150 ? 11.574 11.588 -28.318 1.00 59.31 150 ASP A N 1
ATOM 1100 C CA . ASP A 1 150 ? 11.431 12.953 -28.861 1.00 59.31 150 ASP A CA 1
ATOM 1101 C C . ASP A 1 150 ? 10.342 13.798 -28.168 1.00 59.31 150 ASP A C 1
ATOM 1103 O O . ASP A 1 150 ? 9.345 13.301 -27.643 1.00 59.31 150 ASP A O 1
ATOM 1107 N N . ARG A 1 151 ? 10.555 15.121 -28.202 1.00 54.91 151 ARG A N 1
ATOM 1108 C CA . ARG A 1 151 ? 9.855 16.180 -27.453 1.00 54.91 151 ARG A CA 1
ATOM 1109 C C . ARG A 1 151 ? 8.579 16.717 -28.117 1.00 54.91 151 ARG A C 1
ATOM 1111 O O . ARG A 1 151 ? 7.804 17.429 -27.481 1.00 54.91 151 ARG A O 1
ATOM 1118 N N . SER A 1 152 ? 8.379 16.484 -29.410 1.00 45.78 152 SER A N 1
ATOM 1119 C CA . SER A 1 152 ? 7.572 17.395 -30.238 1.00 45.78 152 SER A CA 1
ATOM 1120 C C . SER A 1 152 ? 6.051 17.169 -30.233 1.00 45.78 152 SER A C 1
ATOM 1122 O O . SER A 1 152 ? 5.329 17.943 -30.866 1.00 45.78 152 SER A O 1
ATOM 1124 N N . VAL A 1 153 ? 5.517 16.184 -29.499 1.00 43.06 153 VAL A N 1
ATOM 1125 C CA . VAL A 1 153 ? 4.115 15.766 -29.679 1.00 43.06 153 VAL A CA 1
ATOM 1126 C C . VAL A 1 153 ? 3.213 16.145 -28.501 1.00 43.06 153 VAL A C 1
ATOM 1128 O O . VAL A 1 153 ? 3.134 15.465 -27.484 1.00 43.06 153 VAL A O 1
ATOM 1131 N N . THR A 1 154 ? 2.480 17.246 -28.661 1.00 39.50 154 THR A N 1
ATOM 1132 C CA . THR A 1 154 ? 1.517 17.809 -27.691 1.00 39.50 154 THR A CA 1
ATOM 1133 C C . THR A 1 154 ? 0.145 17.118 -27.675 1.00 39.50 154 THR A C 1
ATOM 1135 O O . THR A 1 154 ? -0.781 17.597 -27.018 1.00 39.50 154 THR A O 1
ATOM 1138 N N . SER A 1 155 ? -0.027 16.001 -28.385 1.00 42.03 155 SER A N 1
ATOM 1139 C CA . SER A 1 155 ? -1.310 15.303 -28.511 1.00 42.03 155 SER A CA 1
ATOM 1140 C C . SER A 1 155 ? -1.326 13.986 -27.735 1.00 42.03 155 SER A C 1
ATOM 1142 O O . SER A 1 155 ? -0.431 13.157 -27.897 1.00 42.03 155 SER A O 1
ATOM 1144 N N . ASN A 1 156 ? -2.381 13.776 -26.939 1.00 39.72 156 ASN A N 1
ATOM 1145 C CA . ASN A 1 156 ? -2.654 12.534 -26.208 1.00 39.72 156 ASN A CA 1
ATOM 1146 C C . ASN A 1 156 ? -2.487 11.303 -27.123 1.00 39.72 156 ASN A C 1
ATOM 1148 O O . ASN A 1 156 ? -3.303 11.100 -28.020 1.00 39.72 156 ASN A O 1
ATOM 1152 N N . GLY A 1 157 ? -1.469 10.471 -26.872 1.00 46.28 157 GLY A N 1
ATOM 1153 C CA . GLY A 1 157 ? -1.316 9.155 -27.511 1.00 46.28 157 GLY A CA 1
ATOM 1154 C C . GLY A 1 157 ? -0.055 8.932 -28.352 1.00 46.28 157 GLY A C 1
ATOM 1155 O O . GLY A 1 157 ? 0.036 7.882 -28.994 1.00 46.28 157 GLY A O 1
ATOM 1156 N N . ALA A 1 158 ? 0.891 9.876 -28.355 1.00 48.34 158 ALA A N 1
ATOM 1157 C CA . ALA A 1 158 ? 2.138 9.767 -29.106 1.00 48.34 158 ALA A CA 1
ATOM 1158 C C . ALA A 1 158 ? 3.223 8.985 -28.355 1.00 48.34 158 ALA A C 1
ATOM 1160 O O . ALA A 1 158 ? 3.472 9.195 -27.169 1.00 48.34 158 ALA A O 1
ATOM 1161 N N . PHE A 1 159 ? 3.838 8.053 -29.070 1.00 55.31 159 PHE A N 1
ATOM 1162 C CA . PHE A 1 159 ? 4.790 7.088 -28.552 1.00 55.31 159 PHE A CA 1
ATOM 1163 C C . PHE A 1 159 ? 6.225 7.644 -28.638 1.00 55.31 159 PHE A C 1
ATOM 1165 O O . PHE A 1 159 ? 6.642 8.040 -29.721 1.00 55.31 159 PHE A O 1
ATOM 1172 N N . ASN A 1 160 ? 6.970 7.666 -27.523 1.00 57.97 160 ASN A N 1
ATOM 1173 C CA . ASN A 1 160 ? 8.235 8.413 -27.399 1.00 57.97 160 ASN A CA 1
ATOM 1174 C C . ASN A 1 160 ? 9.456 7.528 -27.055 1.00 57.97 160 ASN A C 1
ATOM 1176 O O . ASN A 1 160 ? 10.352 7.983 -26.356 1.00 57.97 160 ASN A O 1
ATOM 1180 N N . GLY A 1 161 ? 9.525 6.269 -27.496 1.00 71.81 161 GLY A N 1
ATOM 1181 C CA . GLY A 1 161 ? 10.692 5.422 -27.196 1.00 71.81 161 GLY A CA 1
ATOM 1182 C C . GLY A 1 161 ? 10.745 4.135 -28.012 1.00 71.81 161 GLY A C 1
ATOM 1183 O O . GLY A 1 161 ? 10.933 4.195 -29.223 1.00 71.81 161 GLY A O 1
ATOM 1184 N N . VAL A 1 162 ? 10.553 2.969 -27.390 1.00 77.12 162 VAL A N 1
ATOM 1185 C CA . VAL A 1 162 ? 10.538 1.652 -28.073 1.00 77.12 162 VAL A CA 1
ATOM 1186 C C . VAL A 1 162 ? 9.185 0.925 -27.963 1.00 77.12 162 VAL A C 1
ATOM 1188 O O . VAL A 1 162 ? 8.747 0.610 -26.856 1.00 77.12 162 VAL A O 1
ATOM 1191 N N . GLN A 1 163 ? 8.511 0.637 -29.081 1.00 78.69 163 GLN A N 1
ATOM 1192 C CA . GLN A 1 163 ? 7.229 -0.092 -29.095 1.00 78.69 163 GLN A CA 1
ATOM 1193 C C . GLN A 1 163 ? 7.340 -1.387 -29.898 1.00 78.69 163 GLN A C 1
ATOM 1195 O O . GLN A 1 163 ? 7.778 -1.381 -31.050 1.00 78.69 163 GLN A O 1
ATOM 1200 N N . SER A 1 164 ? 6.875 -2.486 -29.300 1.00 74.94 164 SER A N 1
ATOM 1201 C CA . SER A 1 164 ? 6.755 -3.794 -29.949 1.00 74.94 164 SER A CA 1
ATOM 1202 C C . SER A 1 164 ? 5.349 -4.354 -29.768 1.00 74.94 164 SER A C 1
ATOM 1204 O O . SER A 1 164 ? 4.972 -4.771 -28.671 1.00 74.94 164 SER A O 1
ATOM 1206 N N . ASN A 1 165 ? 4.581 -4.416 -30.859 1.00 74.50 165 ASN A N 1
ATOM 1207 C CA . ASN A 1 165 ? 3.268 -5.073 -30.851 1.00 74.50 165 ASN A CA 1
ATOM 1208 C C . ASN A 1 165 ? 3.367 -6.603 -31.020 1.00 74.50 165 ASN A C 1
ATOM 1210 O O . ASN A 1 165 ? 2.371 -7.300 -30.830 1.00 74.50 165 ASN A O 1
ATOM 1214 N N . GLY A 1 166 ? 4.556 -7.143 -31.331 1.00 58.72 166 GLY A N 1
ATOM 1215 C CA . GLY A 1 166 ? 4.811 -8.589 -31.372 1.00 58.72 166 GLY A CA 1
ATOM 1216 C C . GLY A 1 166 ? 4.891 -9.245 -29.996 1.00 58.72 166 GLY A C 1
ATOM 1217 O O . GLY A 1 166 ? 4.935 -10.470 -29.901 1.00 58.72 166 GLY A O 1
ATOM 1218 N N . ASN A 1 167 ? 4.804 -8.439 -28.933 1.00 69.44 167 ASN A N 1
ATOM 1219 C CA . ASN A 1 167 ? 4.742 -8.829 -27.526 1.00 69.44 167 ASN A CA 1
ATOM 1220 C C . ASN A 1 167 ? 6.089 -9.189 -26.873 1.00 69.44 167 ASN A C 1
ATOM 1222 O O . ASN A 1 167 ? 6.086 -9.510 -25.684 1.00 69.44 167 ASN A O 1
ATOM 1226 N N . SER A 1 168 ? 7.241 -9.114 -27.559 1.00 83.06 168 SER A N 1
ATOM 1227 C CA . SER A 1 168 ? 8.538 -9.286 -26.880 1.00 83.06 168 SER A CA 1
ATOM 1228 C C . SER A 1 168 ? 9.708 -8.449 -27.411 1.00 83.06 168 SER A C 1
ATOM 1230 O O . SER A 1 168 ? 9.814 -8.169 -28.608 1.00 83.06 168 SER A O 1
ATOM 1232 N N . LEU A 1 169 ? 10.611 -8.118 -26.485 1.00 87.69 169 LEU A N 1
ATOM 1233 C CA . LEU A 1 169 ? 11.966 -7.613 -26.696 1.00 87.69 169 LEU A CA 1
ATOM 1234 C C . LEU A 1 169 ? 12.964 -8.647 -26.152 1.00 87.69 169 LEU A C 1
ATOM 1236 O O . LEU A 1 169 ? 12.871 -9.042 -24.990 1.00 87.69 169 LEU A O 1
ATOM 1240 N N . THR A 1 170 ? 13.920 -9.069 -26.972 1.00 88.44 170 THR A N 1
ATOM 1241 C CA . THR A 1 170 ? 15.008 -9.969 -26.582 1.00 88.44 170 THR A CA 1
ATOM 1242 C C . THR A 1 170 ? 16.346 -9.272 -26.791 1.00 88.44 170 THR A C 1
ATOM 1244 O O . THR A 1 170 ? 16.655 -8.855 -27.903 1.00 88.44 170 THR A O 1
ATOM 1247 N N . VAL A 1 171 ? 17.151 -9.166 -25.735 1.00 87.81 171 VAL A N 1
ATOM 1248 C CA . VAL A 1 171 ? 18.504 -8.597 -25.758 1.00 87.81 171 VAL A CA 1
ATOM 1249 C C . VAL A 1 171 ? 19.470 -9.688 -25.310 1.00 87.81 171 VAL A C 1
ATOM 1251 O O . VAL A 1 171 ? 19.382 -10.162 -24.182 1.00 87.81 171 VAL A O 1
ATOM 1254 N N . SER A 1 172 ? 20.351 -10.149 -26.195 1.00 86.25 172 SER A N 1
ATOM 1255 C CA . SER A 1 172 ? 21.127 -11.369 -25.937 1.00 86.25 172 SER A CA 1
ATOM 1256 C C . SER A 1 172 ? 22.563 -11.318 -26.444 1.00 86.25 172 SER A C 1
ATOM 1258 O O . SER A 1 172 ? 22.853 -10.780 -27.508 1.00 86.25 172 SER A O 1
ATOM 1260 N N . GLY A 1 173 ? 23.462 -11.968 -25.713 1.00 80.62 173 GLY A N 1
ATOM 1261 C CA . GLY A 1 173 ? 24.853 -12.157 -26.100 1.00 80.62 173 GLY A CA 1
ATOM 1262 C C . GLY A 1 173 ? 25.802 -11.128 -25.493 1.00 80.62 173 GLY A C 1
ATOM 1263 O O . GLY A 1 173 ? 25.496 -9.940 -25.384 1.00 80.62 173 GLY A O 1
ATOM 1264 N N . LYS A 1 174 ? 27.000 -11.608 -25.150 1.00 78.00 174 LYS A N 1
ATOM 1265 C CA . LYS A 1 174 ? 28.040 -10.833 -24.470 1.00 78.00 174 LYS A CA 1
ATOM 1266 C C . LYS A 1 174 ? 28.410 -9.563 -25.237 1.00 78.00 174 LYS A C 1
ATOM 1268 O O . LYS A 1 174 ? 28.699 -9.626 -26.429 1.00 78.00 174 LYS A O 1
ATOM 1273 N N . GLY A 1 175 ? 28.467 -8.442 -24.517 1.00 77.00 175 GLY A N 1
ATOM 1274 C CA . GLY A 1 175 ? 28.805 -7.129 -25.076 1.00 77.00 175 GLY A CA 1
ATOM 1275 C C . GLY A 1 175 ? 27.659 -6.459 -25.834 1.00 77.00 175 GLY A C 1
ATOM 1276 O O . GLY A 1 175 ? 27.877 -5.412 -26.423 1.00 77.00 175 GLY A O 1
ATOM 1277 N N . THR A 1 176 ? 26.462 -7.053 -25.837 1.00 83.94 176 THR A N 1
ATOM 1278 C CA . THR A 1 176 ? 25.260 -6.415 -26.383 1.00 83.94 176 THR A CA 1
ATOM 1279 C C . THR A 1 176 ? 24.681 -5.457 -25.347 1.00 83.94 176 THR A C 1
ATOM 1281 O O . THR A 1 176 ? 24.499 -5.842 -24.188 1.00 83.94 176 THR A O 1
ATOM 1284 N N . GLU A 1 177 ? 24.357 -4.238 -25.766 1.00 86.31 177 GLU A N 1
ATOM 1285 C CA . GLU A 1 177 ? 23.763 -3.201 -24.924 1.00 86.31 177 GLU A CA 1
ATOM 1286 C C . GLU A 1 177 ? 22.489 -2.646 -25.565 1.00 86.31 177 GLU A C 1
ATOM 1288 O O . GLU A 1 177 ? 22.448 -2.371 -26.764 1.00 86.31 177 GLU A O 1
ATOM 1293 N N . PHE A 1 178 ? 21.439 -2.465 -24.765 1.00 86.75 178 PHE A N 1
ATOM 1294 C CA . PHE A 1 178 ? 20.199 -1.830 -25.200 1.00 86.75 178 PHE A CA 1
ATOM 1295 C C . PHE A 1 178 ? 19.778 -0.752 -24.204 1.00 86.75 178 PHE A C 1
ATOM 1297 O O . PHE A 1 178 ? 19.373 -1.054 -23.082 1.00 86.75 178 PHE A O 1
ATOM 1304 N N . ASN A 1 179 ? 19.874 0.504 -24.627 1.00 84.88 179 ASN A N 1
ATOM 1305 C CA . ASN A 1 179 ? 19.612 1.689 -23.827 1.00 84.88 179 ASN A CA 1
ATOM 1306 C C . ASN A 1 179 ? 18.363 2.406 -24.350 1.00 84.88 179 ASN A C 1
ATOM 1308 O O . ASN A 1 179 ? 18.310 2.812 -25.511 1.00 84.88 179 ASN A O 1
ATOM 1312 N N . VAL A 1 180 ? 17.371 2.607 -23.486 1.00 82.69 180 VAL A N 1
ATOM 1313 C CA . VAL A 1 180 ? 16.218 3.477 -23.757 1.00 82.69 180 VAL A CA 1
ATOM 1314 C C . VAL A 1 180 ? 16.358 4.723 -22.898 1.00 82.69 180 VAL A C 1
ATOM 1316 O O . VAL A 1 180 ? 16.281 4.648 -21.670 1.00 82.69 180 VAL A O 1
ATOM 1319 N N . LEU A 1 181 ? 16.590 5.858 -23.553 1.00 77.50 181 LEU A N 1
ATOM 1320 C CA . LEU A 1 181 ? 16.908 7.126 -22.914 1.00 77.50 181 LEU A CA 1
ATOM 1321 C C . LEU A 1 181 ? 15.833 8.177 -23.210 1.00 77.50 181 LEU A C 1
ATOM 1323 O O . LEU A 1 181 ? 15.460 8.386 -24.365 1.00 77.50 181 LEU A O 1
ATOM 1327 N N . TYR A 1 182 ? 15.348 8.865 -22.175 1.00 70.12 182 TYR A N 1
ATOM 1328 C CA . TYR A 1 182 ? 14.361 9.941 -22.323 1.00 70.12 182 TYR A CA 1
ATOM 1329 C C . TYR A 1 182 ? 14.903 11.309 -21.875 1.00 70.12 182 TYR A C 1
ATOM 1331 O O . TYR A 1 182 ? 15.571 11.418 -20.845 1.00 70.12 182 TYR A O 1
ATOM 1339 N N . ASP A 1 183 ? 14.592 12.347 -22.661 1.00 61.72 183 ASP A N 1
ATOM 1340 C CA . ASP A 1 183 ? 14.906 13.760 -22.394 1.00 61.72 183 ASP A CA 1
ATOM 1341 C C . ASP A 1 183 ? 13.713 14.438 -21.688 1.00 61.72 183 ASP A C 1
ATOM 1343 O O . ASP A 1 183 ? 12.574 14.376 -22.157 1.00 61.72 183 ASP A O 1
ATOM 1347 N N . ASP A 1 184 ? 13.976 15.066 -20.540 1.00 54.97 184 ASP A N 1
ATOM 1348 C CA . ASP A 1 184 ? 12.995 15.507 -19.540 1.00 54.97 184 ASP A CA 1
ATOM 1349 C C . ASP A 1 184 ? 12.424 16.933 -19.749 1.00 54.97 184 ASP A C 1
ATOM 1351 O O . ASP A 1 184 ? 11.791 17.543 -18.886 1.00 54.97 184 ASP A O 1
ATOM 1355 N N . THR A 1 185 ? 12.620 17.549 -20.909 1.00 48.50 185 THR A N 1
ATOM 1356 C CA . THR A 1 185 ? 12.288 18.980 -21.052 1.00 48.50 185 THR A CA 1
ATOM 1357 C C . THR A 1 185 ? 10.814 19.317 -21.379 1.00 48.50 185 THR A C 1
ATOM 1359 O O . THR A 1 185 ? 10.530 20.468 -21.735 1.00 48.50 185 THR A O 1
ATOM 1362 N N . ALA A 1 186 ? 9.842 18.394 -21.243 1.00 44.94 186 ALA A N 1
ATOM 1363 C CA . ALA A 1 186 ? 8.434 18.646 -21.611 1.00 44.94 186 ALA A CA 1
ATOM 1364 C C . ALA A 1 186 ? 7.351 18.119 -20.639 1.00 44.94 186 ALA A C 1
ATOM 1366 O O . ALA A 1 186 ? 7.288 16.947 -20.292 1.00 44.94 186 ALA A O 1
ATOM 1367 N N . PHE A 1 187 ? 6.413 19.013 -20.295 1.00 42.81 187 PHE A N 1
ATOM 1368 C CA . PHE A 1 187 ? 5.151 18.727 -19.605 1.00 42.81 187 PHE A CA 1
ATOM 1369 C C . PHE A 1 187 ? 4.116 18.156 -20.593 1.00 42.81 187 PHE A C 1
ATOM 1371 O O . PHE A 1 187 ? 3.577 18.899 -21.416 1.00 42.81 187 PHE A O 1
ATOM 1378 N N . GLY A 1 188 ? 3.796 16.864 -20.494 1.00 49.38 188 GLY A N 1
ATOM 1379 C CA . GLY A 1 188 ? 2.714 16.235 -21.257 1.00 49.38 188 GLY A CA 1
ATOM 1380 C C . GLY A 1 188 ? 2.407 14.810 -20.785 1.00 49.38 188 GLY A C 1
ATOM 1381 O O . GLY A 1 188 ? 3.304 14.083 -20.382 1.00 49.38 188 GLY A O 1
ATOM 1382 N N . ASN A 1 189 ? 1.133 14.409 -20.839 1.00 48.97 189 ASN A N 1
ATOM 1383 C CA . ASN A 1 189 ? 0.594 13.156 -20.282 1.00 48.97 189 ASN A CA 1
ATOM 1384 C C . ASN A 1 189 ? 0.956 11.875 -21.074 1.00 48.97 189 ASN A C 1
ATOM 1386 O O . ASN A 1 189 ? 0.115 10.976 -21.169 1.00 48.97 189 ASN A O 1
ATOM 1390 N N . SER A 1 190 ? 2.136 11.769 -21.700 1.00 53.28 190 SER A N 1
ATOM 1391 C CA . SER A 1 190 ? 2.422 10.587 -22.531 1.00 53.28 190 SER A CA 1
ATOM 1392 C C . SER A 1 190 ? 2.977 9.402 -21.723 1.00 53.28 190 SER A C 1
ATOM 1394 O O . SER A 1 190 ? 3.851 9.612 -20.884 1.00 53.28 190 SER A O 1
ATOM 1396 N N . PRO A 1 191 ? 2.486 8.156 -21.924 1.00 53.69 191 PRO A N 1
ATOM 1397 C CA . PRO A 1 191 ? 2.446 7.192 -20.826 1.00 53.69 191 PRO A CA 1
ATOM 1398 C C . PRO A 1 191 ? 3.587 6.164 -20.751 1.00 53.69 191 PRO A C 1
ATOM 1400 O O . PRO A 1 191 ? 3.561 5.391 -19.806 1.00 53.69 191 PRO A O 1
ATOM 1403 N N . ALA A 1 192 ? 4.563 6.078 -21.663 1.00 57.41 192 ALA A N 1
ATOM 1404 C CA . ALA A 1 192 ? 5.604 5.037 -21.564 1.00 57.41 192 ALA A CA 1
ATOM 1405 C C . ALA A 1 192 ? 6.856 5.314 -22.409 1.00 57.41 192 ALA A C 1
ATOM 1407 O O . ALA A 1 192 ? 6.727 5.682 -23.577 1.00 57.41 192 ALA A O 1
ATOM 1408 N N . ALA A 1 193 ? 8.050 5.048 -21.862 1.00 62.12 193 ALA A N 1
ATOM 1409 C CA . ALA A 1 193 ? 9.300 5.017 -22.638 1.00 62.12 193 ALA A CA 1
ATOM 1410 C C . ALA A 1 193 ? 9.502 3.682 -23.395 1.00 62.12 193 ALA A C 1
ATOM 1412 O O . ALA A 1 193 ? 10.123 3.644 -24.457 1.00 62.12 193 ALA A O 1
ATOM 1413 N N . LEU A 1 194 ? 8.934 2.585 -22.889 1.00 72.25 194 LEU A N 1
ATOM 1414 C CA . LEU A 1 194 ? 8.976 1.258 -23.508 1.00 72.25 194 LEU A CA 1
ATOM 1415 C C . LEU A 1 194 ? 7.599 0.595 -23.399 1.00 72.25 194 LEU A C 1
ATOM 1417 O O . LEU A 1 194 ? 7.090 0.453 -22.290 1.00 72.25 194 LEU A O 1
ATOM 1421 N N . GLU A 1 195 ? 7.014 0.174 -24.524 1.00 74.94 195 GLU A N 1
ATOM 1422 C CA . GLU A 1 195 ? 5.738 -0.558 -24.572 1.00 74.94 195 GLU A CA 1
ATOM 1423 C C . GLU A 1 195 ? 5.953 -1.959 -25.169 1.00 74.94 195 GLU A C 1
ATOM 1425 O O . GLU A 1 195 ? 6.085 -2.121 -26.386 1.00 74.94 195 GLU A O 1
ATOM 1430 N N . VAL A 1 196 ? 6.020 -2.975 -24.301 1.00 76.12 196 VAL A N 1
ATOM 1431 C CA . VAL A 1 196 ? 6.278 -4.387 -24.656 1.00 76.12 196 VAL A CA 1
ATOM 1432 C C . VAL A 1 196 ? 5.532 -5.318 -23.702 1.00 76.12 196 VAL A C 1
ATOM 1434 O O . VAL A 1 196 ? 5.304 -4.952 -22.557 1.00 76.12 196 VAL A O 1
ATOM 1437 N N . SER A 1 197 ? 5.179 -6.540 -24.107 1.00 75.38 197 SER A N 1
ATOM 1438 C CA . SER A 1 197 ? 4.583 -7.508 -23.164 1.00 75.38 197 SER A CA 1
ATOM 1439 C C . SER A 1 197 ? 5.646 -8.323 -22.419 1.00 75.38 197 SER A C 1
ATOM 1441 O O . SER A 1 197 ? 5.452 -8.671 -21.259 1.00 75.38 197 SER A O 1
ATOM 1443 N N . LYS A 1 198 ? 6.789 -8.636 -23.041 1.00 80.38 198 LYS A N 1
ATOM 1444 C CA . LYS A 1 198 ? 7.860 -9.442 -22.430 1.00 80.38 198 LYS A CA 1
ATOM 1445 C C . LYS A 1 198 ? 9.246 -8.899 -22.754 1.00 80.38 198 LYS A C 1
ATOM 1447 O O . LYS A 1 198 ? 9.494 -8.488 -23.883 1.00 80.38 198 LYS A O 1
ATOM 1452 N N . ILE A 1 199 ? 10.153 -8.955 -21.785 1.00 84.00 199 ILE A N 1
ATOM 1453 C CA . ILE A 1 199 ? 11.568 -8.611 -21.955 1.00 84.00 199 ILE A CA 1
ATOM 1454 C C . ILE A 1 199 ? 12.402 -9.827 -21.558 1.00 84.00 199 ILE A C 1
ATOM 1456 O O . ILE A 1 199 ? 12.264 -10.323 -20.443 1.00 84.00 199 ILE A O 1
ATOM 1460 N N . PHE A 1 200 ? 13.263 -10.294 -22.456 1.00 85.00 200 PHE A N 1
ATOM 1461 C CA . PHE A 1 200 ? 14.234 -11.355 -22.199 1.00 85.00 200 PHE A CA 1
ATOM 1462 C C . PHE A 1 200 ? 15.640 -10.784 -22.356 1.00 85.00 200 PHE A C 1
ATOM 1464 O O . PHE A 1 200 ? 15.979 -10.299 -23.434 1.00 85.00 200 PHE A O 1
ATOM 1471 N N . VAL A 1 201 ? 16.447 -10.833 -21.301 1.00 85.19 201 VAL A N 1
ATOM 1472 C CA . VAL A 1 201 ? 17.833 -10.356 -21.298 1.00 85.19 201 VAL A CA 1
ATOM 1473 C C . VAL A 1 201 ? 18.748 -11.524 -20.955 1.00 85.19 201 VAL A C 1
ATOM 1475 O O . VAL A 1 201 ? 18.610 -12.118 -19.891 1.00 85.19 201 VAL A O 1
ATOM 1478 N N . ASP A 1 202 ? 19.668 -11.867 -21.852 1.00 84.88 202 ASP A N 1
ATOM 1479 C CA . ASP A 1 202 ? 20.522 -13.055 -21.738 1.00 84.88 202 ASP A CA 1
ATOM 1480 C C . ASP A 1 202 ? 21.997 -12.693 -21.972 1.00 84.88 202 ASP A C 1
ATOM 1482 O O . ASP A 1 202 ? 22.416 -12.447 -23.106 1.00 84.88 202 ASP A O 1
ATOM 1486 N N . GLY A 1 203 ? 22.787 -12.615 -20.896 1.00 78.25 203 GLY A N 1
ATOM 1487 C CA . GLY A 1 203 ? 24.215 -12.273 -20.969 1.00 78.25 203 GLY A CA 1
ATOM 1488 C C . GLY A 1 203 ? 24.512 -10.911 -21.614 1.00 78.25 203 GLY A C 1
ATOM 1489 O O . GLY A 1 203 ? 25.564 -10.743 -22.234 1.00 78.25 203 GLY A O 1
ATOM 1490 N N . ALA A 1 204 ? 23.574 -9.967 -21.500 1.00 85.50 204 ALA A N 1
ATOM 1491 C CA . ALA A 1 204 ? 23.604 -8.641 -22.113 1.00 85.50 204 ALA A CA 1
ATOM 1492 C C . ALA A 1 204 ? 23.242 -7.538 -21.102 1.00 85.50 204 ALA A C 1
ATOM 1494 O O . ALA A 1 204 ? 22.753 -7.827 -20.007 1.00 85.50 204 ALA A O 1
ATOM 1495 N N . THR A 1 205 ? 23.451 -6.277 -21.484 1.00 82.62 205 THR A N 1
ATOM 1496 C CA . THR A 1 205 ? 23.073 -5.108 -20.681 1.00 82.62 205 THR A CA 1
ATOM 1497 C C . THR A 1 205 ? 21.807 -4.466 -21.242 1.00 82.62 205 THR A C 1
ATOM 1499 O O . THR A 1 205 ? 21.728 -4.157 -22.430 1.00 82.62 205 THR A O 1
ATOM 1502 N N . PHE A 1 206 ? 20.820 -4.222 -20.386 1.00 84.56 206 PHE A N 1
ATOM 1503 C CA . PHE A 1 206 ? 19.591 -3.515 -20.725 1.00 84.56 206 PHE A CA 1
ATOM 1504 C C . PHE A 1 206 ? 19.357 -2.378 -19.729 1.00 84.56 206 PHE A C 1
ATOM 1506 O O . PHE A 1 206 ? 19.241 -2.619 -18.527 1.00 84.56 206 PHE A O 1
ATOM 1513 N N . ASN A 1 207 ? 19.264 -1.147 -20.228 1.00 83.38 207 ASN A N 1
ATOM 1514 C CA . ASN A 1 207 ? 19.092 0.045 -19.408 1.00 83.38 207 ASN A CA 1
ATOM 1515 C C . ASN A 1 207 ? 17.883 0.860 -19.872 1.00 83.38 207 ASN A C 1
ATOM 1517 O O . ASN A 1 207 ? 17.712 1.127 -21.063 1.00 83.38 207 ASN A O 1
ATOM 1521 N N . VAL A 1 208 ? 17.081 1.324 -18.918 1.00 80.31 208 VAL A N 1
ATOM 1522 C CA . VAL A 1 208 ? 16.035 2.327 -19.145 1.00 80.31 208 VAL A CA 1
ATOM 1523 C C . VAL A 1 208 ? 16.260 3.471 -18.165 1.00 80.31 208 VAL A C 1
ATOM 1525 O O . VAL A 1 208 ? 16.290 3.238 -16.955 1.00 80.31 208 VAL A O 1
ATOM 1528 N N . GLY A 1 209 ? 16.415 4.700 -18.660 1.00 71.56 209 GLY A N 1
ATOM 1529 C CA . GLY A 1 209 ? 16.630 5.848 -17.777 1.00 71.56 209 GLY A CA 1
ATOM 1530 C C . GLY A 1 209 ? 16.536 7.226 -18.429 1.00 71.56 209 GLY A C 1
ATOM 1531 O O . GLY A 1 209 ? 16.387 7.352 -19.642 1.00 71.56 209 GLY A O 1
ATOM 1532 N N . SER A 1 210 ? 16.592 8.272 -17.600 1.00 65.12 210 SER A N 1
ATOM 1533 C CA . SER A 1 210 ? 16.568 9.682 -18.032 1.00 65.12 210 SER A CA 1
ATOM 1534 C C . SER A 1 210 ? 17.969 10.200 -18.356 1.00 65.12 210 SER A C 1
ATOM 1536 O O . SER A 1 210 ? 18.888 9.956 -17.573 1.00 65.12 210 SER A O 1
ATOM 1538 N N . THR A 1 211 ? 18.137 10.996 -19.416 1.00 60.00 211 THR A N 1
ATOM 1539 C CA . THR A 1 211 ? 19.444 11.601 -19.743 1.00 60.00 211 THR A CA 1
ATOM 1540 C C . THR A 1 211 ? 19.817 12.784 -18.859 1.00 60.00 211 THR A C 1
ATOM 1542 O O . THR A 1 211 ? 20.999 12.939 -18.589 1.00 60.00 211 THR A O 1
ATOM 1545 N N . GLU A 1 212 ? 18.863 13.596 -18.388 1.00 55.72 212 GLU A N 1
ATOM 1546 C CA . GLU A 1 212 ? 19.095 14.747 -17.496 1.00 55.72 212 GLU A CA 1
ATOM 1547 C C . GLU A 1 212 ? 17.742 15.375 -17.091 1.00 55.72 212 GLU A C 1
ATOM 1549 O O . GLU A 1 212 ? 16.954 15.706 -17.970 1.00 55.72 212 GLU A O 1
ATOM 1554 N N . GLY A 1 213 ? 17.480 15.585 -15.791 1.00 53.94 213 GLY A N 1
ATOM 1555 C CA . GLY A 1 213 ? 16.303 16.330 -15.301 1.00 53.94 213 GLY A CA 1
ATOM 1556 C C . GLY A 1 213 ? 15.212 15.491 -14.619 1.00 53.94 213 GLY A C 1
ATOM 1557 O O . GLY A 1 213 ? 15.043 14.306 -14.883 1.00 53.94 213 GLY A O 1
ATOM 1558 N N . SER A 1 214 ? 14.509 16.135 -13.685 1.00 47.91 214 SER A N 1
ATOM 1559 C CA . SER A 1 214 ? 13.417 15.608 -12.861 1.00 47.91 214 SER A CA 1
ATOM 1560 C C . SER A 1 214 ? 12.108 15.338 -13.634 1.00 47.91 214 SER A C 1
ATOM 1562 O O . SER A 1 214 ? 11.288 16.255 -13.784 1.00 47.91 214 SER A O 1
ATOM 1564 N N . ALA A 1 215 ? 11.854 14.080 -14.006 1.00 47.94 215 ALA A N 1
ATOM 1565 C CA . ALA A 1 215 ? 10.604 13.682 -14.654 1.00 47.94 215 ALA A CA 1
ATOM 1566 C C . ALA A 1 215 ? 9.388 13.936 -13.767 1.00 47.94 215 ALA A C 1
ATOM 1568 O O . ALA A 1 215 ? 9.264 13.379 -12.682 1.00 47.94 215 ALA A O 1
ATOM 1569 N N . SER A 1 216 ? 8.475 14.784 -14.247 1.00 47.09 216 SER A N 1
ATOM 1570 C CA . SER A 1 216 ? 7.253 15.126 -13.508 1.00 47.09 216 SER A CA 1
ATOM 1571 C C . SER A 1 216 ? 6.172 14.040 -13.611 1.00 47.09 216 SER A C 1
ATOM 1573 O O . SER A 1 216 ? 5.405 13.867 -12.667 1.00 47.09 216 SER A O 1
ATOM 1575 N N . TRP A 1 217 ? 6.116 13.292 -14.724 1.00 50.09 217 TRP A N 1
ATOM 1576 C CA . TRP A 1 217 ? 5.130 12.231 -14.978 1.00 50.09 217 TRP A CA 1
ATOM 1577 C C . TRP A 1 217 ? 5.691 11.225 -15.999 1.00 50.09 217 TRP A C 1
ATOM 1579 O O . TRP A 1 217 ? 5.733 11.535 -17.185 1.00 50.09 217 TRP A O 1
ATOM 1589 N N . GLY A 1 218 ? 6.125 10.028 -15.588 1.00 50.72 218 GLY A N 1
ATOM 1590 C CA . GLY A 1 218 ? 6.619 9.034 -16.550 1.00 50.72 218 GLY A CA 1
ATOM 1591 C C . GLY A 1 218 ? 6.677 7.609 -16.006 1.00 50.72 218 GLY A C 1
ATOM 1592 O O . GLY A 1 218 ? 7.239 7.375 -14.941 1.00 50.72 218 GLY A O 1
ATOM 1593 N N . TYR A 1 219 ? 6.114 6.659 -16.758 1.00 52.19 219 TYR A N 1
ATOM 1594 C CA . TYR A 1 219 ? 6.370 5.230 -16.571 1.00 52.19 219 TYR A CA 1
ATOM 1595 C C . TYR A 1 219 ? 7.625 4.855 -17.370 1.00 52.19 219 TYR A C 1
ATOM 1597 O O . TYR A 1 219 ? 7.689 5.110 -18.576 1.00 52.19 219 TYR A O 1
ATOM 1605 N N . GLY A 1 220 ? 8.610 4.227 -16.719 1.00 61.78 220 GLY A N 1
ATOM 1606 C CA . GLY A 1 220 ? 9.808 3.720 -17.399 1.00 61.78 220 GLY A CA 1
ATOM 1607 C C . GLY A 1 220 ? 9.471 2.594 -18.382 1.00 61.78 220 GLY A C 1
ATOM 1608 O O . GLY A 1 220 ? 9.887 2.627 -19.536 1.00 61.78 220 GLY A O 1
ATOM 1609 N N . VAL A 1 221 ? 8.646 1.631 -17.958 1.00 67.06 221 VAL A N 1
ATOM 1610 C CA . VAL A 1 221 ? 8.159 0.536 -18.811 1.00 67.06 221 VAL A CA 1
ATOM 1611 C C . VAL A 1 221 ? 6.660 0.349 -18.619 1.00 67.06 221 VAL A C 1
ATOM 1613 O O . VAL A 1 221 ? 6.171 0.200 -17.497 1.00 67.06 221 VAL A O 1
ATOM 1616 N N . TRP A 1 222 ? 5.927 0.306 -19.727 1.00 66.94 222 TRP A N 1
ATOM 1617 C CA . TRP A 1 222 ? 4.516 -0.044 -19.767 1.00 66.94 222 TRP A CA 1
ATOM 1618 C C . TRP A 1 222 ? 4.354 -1.417 -20.394 1.00 66.94 222 TRP A C 1
ATOM 1620 O O . TRP A 1 222 ? 4.772 -1.648 -21.530 1.00 66.94 222 TRP A O 1
ATOM 1630 N N . PHE A 1 223 ? 3.681 -2.320 -19.689 1.00 69.62 223 PHE A N 1
ATOM 1631 C CA . PHE A 1 223 ? 3.358 -3.609 -20.266 1.00 69.62 223 PHE A CA 1
ATOM 1632 C C . PHE A 1 223 ? 1.963 -3.629 -20.883 1.00 69.62 223 PHE A C 1
ATOM 1634 O O . PHE A 1 223 ? 0.961 -3.369 -20.216 1.00 69.62 223 PHE A O 1
ATOM 1641 N N . ASN A 1 224 ? 1.894 -3.944 -22.175 1.00 60.91 224 ASN A N 1
ATOM 1642 C CA . ASN A 1 224 ? 0.633 -4.112 -22.888 1.00 60.91 224 ASN A CA 1
ATOM 1643 C C . ASN A 1 224 ? 0.300 -5.611 -22.953 1.00 60.91 224 ASN A C 1
ATOM 1645 O O . ASN A 1 224 ? 0.843 -6.341 -23.781 1.00 60.91 224 ASN A O 1
ATOM 1649 N N . GLY A 1 225 ? -0.520 -6.100 -22.020 1.00 58.31 225 GLY A N 1
ATOM 1650 C CA . GLY A 1 225 ? -0.896 -7.515 -21.944 1.00 58.31 225 GLY A CA 1
ATOM 1651 C C . GLY A 1 225 ? -1.215 -7.993 -20.529 1.00 58.31 225 GLY A C 1
ATOM 1652 O O . GLY A 1 225 ? -1.209 -7.212 -19.584 1.00 58.31 225 GLY A O 1
ATOM 1653 N N . SER A 1 226 ? -1.518 -9.286 -20.382 1.00 53.75 226 SER A N 1
ATOM 1654 C CA . SER A 1 226 ? -1.788 -9.939 -19.088 1.00 53.75 226 SER A CA 1
ATOM 1655 C C . SER A 1 226 ? -0.670 -10.885 -18.622 1.00 53.75 226 SER A C 1
ATOM 1657 O O . SER A 1 226 ? -0.713 -11.358 -17.492 1.00 53.75 226 SER A O 1
ATOM 1659 N N . ASP A 1 227 ? 0.317 -11.188 -19.475 1.00 65.38 227 ASP A N 1
ATOM 1660 C CA . ASP A 1 227 ? 1.452 -12.090 -19.187 1.00 65.38 227 ASP A CA 1
ATOM 1661 C C . ASP A 1 227 ? 2.775 -11.322 -19.268 1.00 65.38 227 ASP A C 1
ATOM 1663 O O . ASP A 1 227 ? 3.652 -11.595 -20.092 1.00 65.38 227 ASP A O 1
ATOM 1667 N N . ASN A 1 228 ? 2.857 -10.299 -18.426 1.00 70.25 228 ASN A N 1
ATOM 1668 C CA . ASN A 1 228 ? 3.885 -9.277 -18.477 1.00 70.25 228 ASN A CA 1
ATOM 1669 C C . ASN A 1 228 ? 5.097 -9.683 -17.640 1.00 70.25 228 ASN A C 1
ATOM 1671 O O . ASN A 1 228 ? 4.983 -9.804 -16.414 1.00 70.25 228 ASN A O 1
ATOM 1675 N N . LYS A 1 229 ? 6.233 -9.941 -18.299 1.00 73.62 229 LYS A N 1
ATOM 1676 C CA . LYS A 1 229 ? 7.416 -10.542 -17.661 1.00 73.62 229 LYS A CA 1
ATOM 1677 C C . LYS A 1 229 ? 8.723 -9.920 -18.131 1.00 73.62 229 LYS A C 1
ATOM 1679 O O . LYS A 1 229 ? 8.940 -9.780 -19.330 1.00 73.62 229 LYS A O 1
ATOM 1684 N N . ILE A 1 230 ? 9.611 -9.634 -17.183 1.00 77.81 230 ILE A N 1
ATOM 1685 C CA . ILE A 1 230 ? 11.046 -9.451 -17.436 1.00 77.81 230 ILE A CA 1
ATOM 1686 C C . ILE A 1 230 ? 11.748 -10.725 -16.977 1.00 77.81 230 ILE A C 1
ATOM 1688 O O . ILE A 1 230 ? 11.482 -11.175 -15.864 1.00 77.81 230 ILE A O 1
ATOM 1692 N N . VAL A 1 231 ? 12.601 -11.286 -17.830 1.00 78.56 231 VAL A N 1
ATOM 1693 C CA . VAL A 1 231 ? 13.424 -12.473 -17.583 1.00 78.56 231 VAL A CA 1
ATOM 1694 C C . VAL A 1 231 ? 14.875 -12.086 -17.839 1.00 78.56 231 VAL A C 1
ATOM 1696 O O . VAL A 1 231 ? 15.212 -11.718 -18.961 1.00 78.56 231 VAL A O 1
ATOM 1699 N N . ALA A 1 232 ? 15.713 -12.138 -16.806 1.00 77.69 232 ALA A N 1
ATOM 1700 C CA . ALA A 1 232 ? 17.150 -11.881 -16.902 1.00 77.69 232 ALA A CA 1
ATOM 1701 C C . ALA A 1 232 ? 17.931 -13.160 -16.569 1.00 77.69 232 ALA A C 1
ATOM 1703 O O . ALA A 1 232 ? 17.686 -13.756 -15.517 1.00 77.69 232 ALA A O 1
ATOM 1704 N N . GLU A 1 233 ? 18.841 -13.564 -17.457 1.00 76.69 233 GLU A N 1
ATOM 1705 C CA . GLU A 1 233 ? 19.607 -14.814 -17.392 1.00 76.69 233 GLU A CA 1
ATOM 1706 C C . GLU A 1 233 ? 21.094 -14.608 -17.748 1.00 76.69 233 GLU A C 1
ATOM 1708 O O . GLU A 1 233 ? 21.498 -13.611 -18.350 1.00 76.69 233 GLU A O 1
ATOM 1713 N N . ASN A 1 234 ? 21.924 -15.583 -17.365 1.00 78.44 234 ASN A N 1
ATOM 1714 C CA . ASN A 1 234 ? 23.330 -15.739 -17.760 1.00 78.44 234 ASN A CA 1
ATOM 1715 C C . ASN A 1 234 ? 24.233 -14.500 -17.593 1.00 78.44 234 ASN A C 1
ATOM 1717 O O . ASN A 1 234 ? 25.050 -14.192 -18.461 1.00 78.44 234 ASN A O 1
ATOM 1721 N N . GLY A 1 235 ? 24.122 -13.802 -16.460 1.00 72.88 235 GLY A N 1
ATOM 1722 C CA . GLY A 1 235 ? 24.945 -12.619 -16.181 1.00 72.88 235 GLY A CA 1
ATOM 1723 C C . GLY A 1 235 ? 24.431 -11.351 -16.860 1.00 72.88 235 GLY A C 1
ATOM 1724 O O . GLY A 1 235 ? 25.194 -10.406 -17.038 1.00 72.88 235 GLY A O 1
ATOM 1725 N N . ALA A 1 236 ? 23.155 -11.337 -17.258 1.00 75.44 236 ALA A N 1
ATOM 1726 C CA . ALA A 1 236 ? 22.480 -10.132 -17.707 1.00 75.44 236 ALA A CA 1
ATOM 1727 C C . ALA A 1 236 ? 22.504 -9.033 -16.630 1.00 75.44 236 ALA A C 1
ATOM 1729 O O . ALA A 1 236 ? 22.315 -9.301 -15.440 1.00 75.44 236 ALA A O 1
ATOM 1730 N N . LEU A 1 237 ? 22.683 -7.789 -17.071 1.00 77.50 237 LEU A N 1
ATOM 1731 C CA . LEU A 1 237 ? 22.555 -6.591 -16.247 1.00 77.50 237 LEU A CA 1
ATOM 1732 C C . LEU A 1 237 ? 21.310 -5.827 -16.694 1.00 77.50 237 LEU A C 1
ATOM 1734 O O . LEU A 1 237 ? 21.220 -5.406 -17.846 1.00 77.50 237 LEU A O 1
ATOM 1738 N N . VAL A 1 238 ? 20.355 -5.647 -15.784 1.00 79.81 238 VAL A N 1
ATOM 1739 C CA . VAL A 1 238 ? 19.113 -4.912 -16.046 1.00 79.81 238 VAL A CA 1
ATOM 1740 C C . VAL A 1 238 ? 19.045 -3.716 -15.102 1.00 79.81 238 VAL A C 1
ATOM 1742 O O . VAL A 1 238 ? 18.952 -3.890 -13.885 1.00 79.81 238 VAL A O 1
ATOM 1745 N N . THR A 1 239 ? 19.069 -2.504 -15.656 1.00 78.38 239 THR A N 1
ATOM 1746 C CA . THR A 1 239 ? 19.069 -1.258 -14.876 1.00 78.38 239 THR A CA 1
ATOM 1747 C C . THR A 1 239 ? 17.860 -0.394 -15.211 1.00 78.38 239 THR A C 1
ATOM 1749 O O . THR A 1 239 ? 17.601 -0.085 -16.375 1.00 78.38 239 THR A O 1
ATOM 1752 N N . PHE A 1 240 ? 17.162 0.060 -14.171 1.00 75.69 240 PHE A N 1
ATOM 1753 C CA . PHE A 1 240 ? 16.145 1.105 -14.260 1.00 75.69 240 PHE A CA 1
ATOM 1754 C C . PHE A 1 240 ? 16.604 2.324 -13.443 1.00 75.69 240 PHE A C 1
ATOM 1756 O O . PHE A 1 240 ? 16.554 2.294 -12.212 1.00 75.69 240 PHE A O 1
ATOM 1763 N N . ASP A 1 241 ? 17.051 3.390 -14.117 1.00 67.12 241 ASP A N 1
ATOM 1764 C CA . ASP A 1 241 ? 17.411 4.683 -13.500 1.00 67.12 241 ASP A CA 1
ATOM 1765 C C . ASP A 1 241 ? 16.298 5.703 -13.784 1.00 67.12 241 ASP A C 1
ATOM 1767 O O . ASP A 1 241 ? 16.351 6.464 -14.753 1.00 67.12 241 ASP A O 1
ATOM 1771 N N . VAL A 1 242 ? 15.242 5.677 -12.962 1.00 57.84 242 VAL A N 1
ATOM 1772 C CA . VAL A 1 242 ? 14.104 6.603 -13.072 1.00 57.84 242 VAL A CA 1
ATOM 1773 C C . VAL A 1 242 ? 14.196 7.640 -11.958 1.00 57.84 242 VAL A C 1
ATOM 1775 O O . VAL A 1 242 ? 13.774 7.404 -10.825 1.00 57.84 242 VAL A O 1
ATOM 1778 N N . ARG A 1 243 ? 14.743 8.815 -12.277 1.00 53.59 243 ARG A N 1
ATOM 1779 C CA . ARG A 1 243 ? 14.846 9.937 -11.333 1.00 53.59 243 ARG A CA 1
ATOM 1780 C C . ARG A 1 243 ? 13.559 10.755 -11.344 1.00 53.59 243 ARG A C 1
ATOM 1782 O O . ARG A 1 243 ? 13.265 11.446 -12.318 1.00 53.59 243 ARG A O 1
ATOM 1789 N N . ASN A 1 244 ? 12.789 10.678 -10.260 1.00 49.81 244 ASN A N 1
ATOM 1790 C CA . ASN A 1 244 ? 11.621 11.531 -10.045 1.00 49.81 244 ASN A CA 1
ATOM 1791 C C . ASN A 1 244 ? 11.851 12.421 -8.817 1.00 49.81 244 ASN A C 1
ATOM 1793 O O . ASN A 1 244 ? 11.612 12.008 -7.684 1.00 49.81 244 ASN A O 1
ATOM 1797 N N . ASP A 1 245 ? 12.304 13.654 -9.050 1.00 43.09 245 ASP A N 1
ATOM 1798 C CA . ASP A 1 245 ? 12.559 14.622 -7.973 1.00 43.09 245 ASP A CA 1
ATOM 1799 C C . ASP A 1 245 ? 11.339 15.520 -7.682 1.00 43.09 245 ASP A C 1
ATOM 1801 O O . ASP A 1 245 ? 11.419 16.435 -6.855 1.00 43.09 245 ASP A O 1
ATOM 1805 N N . ARG A 1 246 ? 10.204 15.336 -8.379 1.00 41.50 246 ARG A N 1
ATOM 1806 C CA . ARG A 1 246 ? 9.057 16.255 -8.303 1.00 41.50 246 ARG A CA 1
ATOM 1807 C C . ARG A 1 246 ? 7.714 15.528 -8.395 1.00 41.50 246 ARG A C 1
ATOM 1809 O O . ARG A 1 246 ? 7.145 15.432 -9.474 1.00 41.50 246 ARG A O 1
ATOM 1816 N N . LEU A 1 247 ? 7.175 15.208 -7.210 1.00 36.69 247 LEU A N 1
ATOM 1817 C CA . LEU A 1 247 ? 5.762 15.007 -6.816 1.00 36.69 247 LEU A CA 1
ATOM 1818 C C . LEU A 1 247 ? 5.460 13.597 -6.252 1.00 36.69 247 LEU A C 1
ATOM 1820 O O . LEU A 1 247 ? 5.702 12.592 -6.921 1.00 36.69 247 LEU A O 1
ATOM 1824 N N . PRO A 1 248 ? 4.846 13.502 -5.055 1.00 35.88 248 PRO A N 1
ATOM 1825 C CA . PRO A 1 248 ? 4.236 12.264 -4.582 1.00 35.88 248 PRO A CA 1
ATOM 1826 C C . PRO A 1 248 ? 2.916 12.046 -5.343 1.00 35.88 248 PRO A C 1
ATOM 1828 O O . PRO A 1 248 ? 1.949 12.767 -5.106 1.00 35.88 248 PRO A O 1
ATOM 1831 N N . GLY A 1 249 ? 2.877 11.097 -6.287 1.00 39.75 249 GLY A N 1
ATOM 1832 C CA . GLY A 1 249 ? 1.634 10.720 -6.985 1.00 39.75 249 GLY A CA 1
ATOM 1833 C C . GLY A 1 249 ? 1.725 10.399 -8.483 1.00 39.75 249 GLY A C 1
ATOM 1834 O O . GLY A 1 249 ? 0.690 10.121 -9.085 1.00 39.75 249 GLY A O 1
ATOM 1835 N N . ALA A 1 250 ? 2.908 10.418 -9.101 1.00 38.12 250 ALA A N 1
ATOM 1836 C CA . ALA A 1 250 ? 3.076 9.983 -10.490 1.00 38.12 250 ALA A CA 1
ATOM 1837 C C . ALA A 1 250 ? 3.260 8.450 -10.575 1.00 38.12 250 ALA A C 1
ATOM 1839 O O . ALA A 1 250 ? 3.717 7.817 -9.632 1.00 38.12 250 ALA A O 1
ATOM 1840 N N . GLY A 1 251 ? 2.842 7.837 -11.685 1.00 44.47 251 GLY A N 1
ATOM 1841 C CA . GLY A 1 251 ? 2.720 6.381 -11.849 1.00 44.47 251 GLY A CA 1
ATOM 1842 C C . GLY A 1 251 ? 3.977 5.556 -11.527 1.00 44.47 251 GLY A C 1
ATOM 1843 O O . GLY A 1 251 ? 5.102 6.018 -11.682 1.00 44.47 251 GLY A O 1
ATOM 1844 N N . GLY A 1 252 ? 3.768 4.318 -11.062 1.00 47.09 252 GLY A N 1
ATOM 1845 C CA . GLY A 1 252 ? 4.844 3.410 -10.650 1.00 47.09 252 GLY A CA 1
ATOM 1846 C C . GLY A 1 252 ? 5.774 2.979 -11.791 1.00 47.09 252 GLY A C 1
ATOM 1847 O O . GLY A 1 252 ? 5.393 2.981 -12.955 1.00 47.09 252 GLY A O 1
ATOM 1848 N N . LEU A 1 253 ? 6.990 2.546 -11.441 1.00 53.78 253 LEU A N 1
ATOM 1849 C CA . LEU A 1 253 ? 8.051 2.111 -12.369 1.00 53.78 253 LEU A CA 1
ATOM 1850 C C . LEU A 1 253 ? 7.599 1.026 -13.371 1.00 53.78 253 LEU A C 1
ATOM 1852 O O . LEU A 1 253 ? 8.101 0.958 -14.492 1.00 53.78 253 LEU A O 1
ATOM 1856 N N . LEU A 1 254 ? 6.655 0.180 -12.948 1.00 55.34 254 LEU A N 1
ATOM 1857 C CA . LEU A 1 254 ? 6.093 -0.934 -13.706 1.00 55.34 254 LEU A CA 1
ATOM 1858 C C . LEU A 1 254 ? 4.567 -0.893 -13.573 1.00 55.34 254 LEU A C 1
ATOM 1860 O O . LEU A 1 254 ? 4.041 -1.002 -12.464 1.00 55.34 254 LEU A O 1
ATOM 1864 N N . ASN A 1 255 ? 3.850 -0.781 -14.690 1.00 48.66 255 ASN A N 1
ATOM 1865 C CA . ASN A 1 255 ? 2.395 -0.930 -14.710 1.00 48.66 255 ASN A CA 1
ATOM 1866 C C . ASN A 1 255 ? 2.018 -2.320 -15.246 1.00 48.66 255 ASN A C 1
ATOM 1868 O O . ASN A 1 255 ? 2.313 -2.644 -16.395 1.00 48.66 255 ASN A O 1
ATOM 1872 N N . GLY A 1 256 ? 1.386 -3.147 -14.406 1.00 45.69 256 GLY A N 1
ATOM 1873 C CA . GLY A 1 256 ? 0.766 -4.411 -14.819 1.00 45.69 256 GLY A CA 1
ATOM 1874 C C . GLY A 1 256 ? 1.695 -5.615 -15.034 1.00 45.69 256 GLY A C 1
ATOM 1875 O O . GLY A 1 256 ? 1.235 -6.595 -15.613 1.00 45.69 256 GLY A O 1
ATOM 1876 N N . GLY A 1 257 ? 2.963 -5.593 -14.598 1.00 48.12 257 GLY A N 1
ATOM 1877 C CA . GLY A 1 257 ? 3.927 -6.683 -14.846 1.00 48.12 257 GLY A CA 1
ATOM 1878 C C . GLY A 1 257 ? 4.622 -7.281 -13.623 1.00 48.12 257 GLY A C 1
ATOM 1879 O O . GLY A 1 257 ? 4.689 -6.667 -12.564 1.00 48.12 257 GLY A O 1
ATOM 1880 N N . SER A 1 258 ? 5.133 -8.507 -13.785 1.00 43.88 258 SER A N 1
ATOM 1881 C CA . SER A 1 258 ? 5.952 -9.229 -12.801 1.00 43.88 258 SER A CA 1
ATOM 1882 C C . SER A 1 258 ? 7.409 -9.319 -13.269 1.00 43.88 258 SER A C 1
ATOM 1884 O O . SER A 1 258 ? 7.674 -9.572 -14.442 1.00 43.88 258 SER A O 1
ATOM 1886 N N . VAL A 1 259 ? 8.368 -9.157 -12.355 1.00 49.47 259 VAL A N 1
ATOM 1887 C CA . VAL A 1 259 ? 9.806 -9.321 -12.642 1.00 49.47 259 VAL A CA 1
ATOM 1888 C C . VAL A 1 259 ? 10.280 -10.685 -12.137 1.00 49.47 259 VAL A C 1
ATOM 1890 O O . VAL A 1 259 ? 10.082 -11.011 -10.961 1.00 49.47 259 VAL A O 1
ATOM 1893 N N . TYR A 1 260 ? 10.915 -11.462 -13.019 1.00 40.69 260 TYR A N 1
ATOM 1894 C CA . TYR A 1 260 ? 11.540 -12.747 -12.716 1.00 40.69 260 TYR A CA 1
ATOM 1895 C C . TYR A 1 260 ? 13.036 -12.678 -13.054 1.00 40.69 260 TYR A C 1
ATOM 1897 O O . TYR A 1 260 ? 13.417 -12.444 -14.196 1.00 40.69 260 TYR A O 1
ATOM 1905 N N . VAL A 1 261 ? 13.899 -12.888 -12.064 1.00 46.09 261 VAL A N 1
ATOM 1906 C CA . VAL A 1 261 ? 15.353 -12.970 -12.266 1.00 46.09 261 VAL A CA 1
ATOM 1907 C C . VAL A 1 261 ? 15.754 -14.424 -12.050 1.00 46.09 261 VAL A C 1
ATOM 1909 O O . VAL A 1 261 ? 15.509 -14.958 -10.969 1.00 46.09 261 VAL A O 1
ATOM 1912 N N . TYR A 1 262 ? 16.325 -15.068 -13.070 1.00 39.56 262 TYR A N 1
ATOM 1913 C CA . TYR A 1 262 ? 16.782 -16.456 -12.993 1.00 39.56 262 TYR A CA 1
ATOM 1914 C C . TYR A 1 262 ? 18.310 -16.476 -13.024 1.00 39.56 262 TYR A C 1
ATOM 1916 O O . TYR A 1 262 ? 18.940 -16.326 -14.068 1.00 39.56 262 TYR A O 1
ATOM 1924 N N . GLY A 1 263 ? 18.922 -16.659 -11.855 1.00 36.00 263 GLY A N 1
ATOM 1925 C CA . GLY A 1 263 ? 20.352 -16.926 -11.758 1.00 36.00 263 GLY A CA 1
ATOM 1926 C C . GLY A 1 263 ? 20.605 -18.427 -11.848 1.00 36.00 263 GLY A C 1
ATOM 1927 O O . GLY A 1 263 ? 20.294 -19.150 -10.907 1.00 36.00 263 GLY A O 1
ATOM 1928 N N . ASN A 1 264 ? 21.192 -18.906 -12.945 1.00 33.84 264 ASN A N 1
ATOM 1929 C CA . ASN A 1 264 ? 21.923 -20.172 -12.893 1.00 33.84 264 ASN A CA 1
ATOM 1930 C C . ASN A 1 264 ? 23.254 -19.899 -12.183 1.00 33.84 264 ASN A C 1
ATOM 1932 O O . ASN A 1 264 ? 23.957 -18.962 -12.564 1.00 33.84 264 ASN A O 1
ATOM 1936 N N . GLU A 1 265 ? 23.600 -20.690 -11.162 1.00 31.03 265 GLU A N 1
ATOM 1937 C CA . GLU A 1 265 ? 24.917 -20.643 -10.517 1.00 31.03 265 GLU A CA 1
ATOM 1938 C C . GLU A 1 265 ? 26.015 -20.856 -11.575 1.00 31.03 265 GLU A C 1
ATOM 1940 O O . GLU A 1 265 ? 26.321 -21.982 -11.966 1.00 31.03 265 GLU A O 1
ATOM 1945 N N . MET A 1 266 ? 26.607 -19.769 -12.076 1.00 33.06 266 MET A N 1
ATOM 1946 C CA . MET A 1 266 ? 27.824 -19.838 -12.875 1.00 33.06 266 MET A CA 1
ATOM 1947 C C . MET A 1 266 ? 29.034 -19.691 -11.945 1.00 33.06 266 MET A C 1
ATOM 1949 O O . MET A 1 266 ? 29.107 -18.729 -11.177 1.00 33.06 266 MET A O 1
ATOM 1953 N N . PRO A 1 267 ? 30.016 -20.604 -11.999 1.00 28.84 267 PRO A N 1
ATOM 1954 C CA . PRO A 1 267 ? 31.251 -20.448 -11.248 1.00 28.84 267 PRO A CA 1
ATOM 1955 C C . PRO A 1 267 ? 32.107 -19.331 -11.874 1.00 28.84 267 PRO A C 1
ATOM 1957 O O . PRO A 1 267 ? 32.781 -19.548 -12.878 1.00 28.84 267 PRO A O 1
ATOM 1960 N N . GLY A 1 268 ? 32.093 -18.144 -11.256 1.00 36.94 268 GLY A N 1
ATOM 1961 C CA . GLY A 1 268 ? 33.001 -17.022 -11.544 1.00 36.94 268 GLY A CA 1
ATOM 1962 C C . GLY A 1 268 ? 32.310 -15.730 -12.007 1.00 36.94 268 GLY A C 1
ATOM 1963 O O . GLY A 1 268 ? 31.534 -15.760 -12.951 1.00 36.94 268 GLY A O 1
ATOM 1964 N N . GLU A 1 269 ? 32.630 -14.618 -11.326 1.00 36.44 269 GLU A N 1
ATOM 1965 C CA . GLU A 1 269 ? 32.478 -13.167 -11.627 1.00 36.44 269 GLU A CA 1
ATOM 1966 C C . GLU A 1 269 ? 31.207 -12.580 -12.292 1.00 36.44 269 GLU A C 1
ATOM 1968 O O . GLU A 1 269 ? 31.079 -11.359 -12.315 1.00 36.44 269 GLU A O 1
ATOM 1973 N N . TYR A 1 270 ? 30.233 -13.359 -12.760 1.00 39.31 270 TYR A N 1
ATOM 1974 C CA . TYR A 1 270 ? 29.032 -12.838 -13.427 1.00 39.31 270 TYR A CA 1
ATOM 1975 C C . TYR A 1 270 ? 27.795 -13.001 -12.538 1.00 39.31 270 TYR A C 1
ATOM 1977 O O . TYR A 1 270 ? 27.055 -13.979 -12.638 1.00 39.31 270 TYR A O 1
ATOM 1985 N N . GLN A 1 271 ? 27.571 -12.034 -11.647 1.00 45.59 271 GLN A N 1
ATOM 1986 C CA . GLN A 1 271 ? 26.293 -11.907 -10.946 1.00 45.59 271 GLN A CA 1
ATOM 1987 C C . GLN A 1 271 ? 25.271 -11.256 -11.885 1.00 45.59 271 GLN A C 1
ATOM 1989 O O . GLN A 1 271 ? 25.529 -10.197 -12.449 1.00 45.59 271 GLN A O 1
ATOM 1994 N N . THR A 1 272 ? 24.115 -11.901 -12.062 1.00 40.03 272 THR A N 1
ATOM 1995 C CA . THR A 1 272 ? 22.956 -11.265 -12.708 1.00 40.03 272 THR A CA 1
ATOM 1996 C C . THR A 1 272 ? 22.394 -10.259 -11.710 1.00 40.03 272 THR A C 1
ATOM 1998 O O . THR A 1 272 ? 21.981 -10.663 -10.623 1.00 40.03 272 THR A O 1
ATOM 2001 N N . SER A 1 273 ? 22.416 -8.967 -12.034 1.00 49.47 273 SER A N 1
ATOM 2002 C CA . SER A 1 273 ? 21.952 -7.906 -11.136 1.00 49.47 273 SER A CA 1
ATOM 2003 C C . SER A 1 273 ? 20.774 -7.144 -11.735 1.00 49.47 273 SER A C 1
ATOM 2005 O O . SER A 1 273 ? 20.686 -6.898 -12.941 1.00 49.47 273 SER A O 1
ATOM 2007 N N . PHE A 1 274 ? 19.833 -6.807 -10.857 1.00 48.69 274 PHE A N 1
ATOM 2008 C CA . PHE A 1 274 ? 18.650 -6.019 -11.166 1.00 48.69 274 PHE A CA 1
ATOM 2009 C C . PHE A 1 274 ? 18.689 -4.778 -10.284 1.00 48.69 274 PHE A C 1
ATOM 2011 O O . PHE A 1 274 ? 18.441 -4.869 -9.085 1.00 48.69 274 PHE A O 1
ATOM 2018 N N . ASN A 1 275 ? 19.029 -3.632 -10.870 1.00 50.38 275 ASN A N 1
ATOM 2019 C CA . ASN A 1 275 ? 19.206 -2.392 -10.125 1.00 50.38 275 ASN A CA 1
ATOM 2020 C C . ASN A 1 275 ? 17.998 -1.479 -10.340 1.00 50.38 275 ASN A C 1
ATOM 2022 O O . ASN A 1 275 ? 17.782 -0.969 -11.441 1.00 50.38 275 ASN A O 1
ATOM 2026 N N . VAL A 1 276 ? 17.226 -1.254 -9.273 1.00 50.28 276 VAL A N 1
ATOM 2027 C CA . VAL A 1 276 ? 16.205 -0.198 -9.216 1.00 50.28 276 VAL A CA 1
ATOM 2028 C C . VAL A 1 276 ? 16.722 0.910 -8.316 1.00 50.28 276 VAL A C 1
ATOM 2030 O O . VAL A 1 276 ? 16.796 0.737 -7.100 1.00 50.28 276 VAL A O 1
ATOM 2033 N N . ILE A 1 277 ? 17.060 2.056 -8.898 1.00 44.59 277 ILE A N 1
ATOM 2034 C CA . ILE A 1 277 ? 17.426 3.246 -8.128 1.00 44.59 277 ILE A CA 1
ATOM 2035 C C . ILE A 1 277 ? 16.139 4.043 -7.902 1.00 44.59 277 ILE A C 1
ATOM 2037 O O . ILE A 1 277 ? 15.700 4.788 -8.771 1.00 44.59 277 ILE A O 1
ATOM 2041 N N . ALA A 1 278 ? 15.490 3.838 -6.752 1.00 40.78 278 ALA A N 1
ATOM 2042 C CA . ALA A 1 278 ? 14.307 4.603 -6.356 1.00 40.78 278 ALA A CA 1
ATOM 2043 C C . ALA A 1 278 ? 14.694 5.739 -5.395 1.00 40.78 278 ALA A C 1
ATOM 2045 O O . ALA A 1 278 ? 15.373 5.506 -4.393 1.00 40.78 278 ALA A O 1
ATOM 2046 N N . VAL A 1 279 ? 14.225 6.956 -5.679 1.00 35.00 279 VAL A N 1
ATOM 2047 C CA . VAL A 1 279 ? 14.298 8.099 -4.754 1.00 35.00 279 VAL A CA 1
ATOM 2048 C C . VAL A 1 279 ? 13.321 7.860 -3.589 1.00 35.00 279 VAL A C 1
ATOM 2050 O O . VAL A 1 279 ? 12.238 7.309 -3.791 1.00 35.00 279 VAL A O 1
ATOM 2053 N N . GLU A 1 280 ? 13.712 8.214 -2.359 1.00 33.56 280 GLU A N 1
ATOM 2054 C CA . GLU A 1 280 ? 12.928 7.995 -1.129 1.00 33.56 280 GLU A CA 1
ATOM 2055 C C . GLU A 1 280 ? 11.457 8.448 -1.273 1.00 33.56 280 GLU A C 1
ATOM 2057 O O . GLU A 1 280 ? 11.196 9.613 -1.564 1.00 33.56 280 GLU A O 1
ATOM 2062 N N . GLY A 1 281 ? 10.490 7.545 -1.027 1.00 33.19 281 GLY A N 1
ATOM 2063 C CA . GLY A 1 281 ? 9.064 7.905 -0.899 1.00 33.19 281 GLY A CA 1
ATOM 2064 C C . GLY A 1 281 ? 8.025 7.112 -1.711 1.00 33.19 281 GLY A C 1
ATOM 2065 O O . GLY A 1 281 ? 6.863 7.511 -1.691 1.00 33.19 281 GLY A O 1
ATOM 2066 N N . TYR A 1 282 ? 8.381 6.015 -2.397 1.00 37.44 282 TYR A N 1
ATOM 2067 C CA . TYR A 1 282 ? 7.432 5.202 -3.189 1.00 37.44 282 TYR A CA 1
ATOM 2068 C C . TYR A 1 282 ? 7.165 3.798 -2.614 1.00 37.44 282 TYR A C 1
ATOM 2070 O O . TYR A 1 282 ? 8.094 3.096 -2.215 1.00 37.44 282 TYR A O 1
ATOM 2078 N N . ASP A 1 283 ? 5.895 3.366 -2.654 1.00 38.53 283 ASP A N 1
ATOM 2079 C CA . ASP A 1 283 ? 5.486 1.971 -2.432 1.00 38.53 283 ASP A CA 1
ATOM 2080 C C . ASP A 1 283 ? 5.880 1.118 -3.652 1.00 38.53 283 ASP A C 1
ATOM 2082 O O . ASP A 1 283 ? 5.387 1.320 -4.764 1.00 38.53 283 ASP A O 1
ATOM 2086 N N . MET A 1 284 ? 6.783 0.159 -3.446 1.00 41.28 284 MET A N 1
ATOM 2087 C CA . MET A 1 284 ? 7.221 -0.792 -4.474 1.00 41.28 284 MET A CA 1
ATOM 2088 C C . MET A 1 284 ? 6.205 -1.938 -4.654 1.00 41.28 284 MET A C 1
ATOM 2090 O O . MET A 1 284 ? 5.501 -2.291 -3.703 1.00 41.28 284 MET A O 1
ATOM 2094 N N . PRO A 1 285 ? 6.145 -2.584 -5.838 1.00 41.62 285 PRO A N 1
ATOM 2095 C CA . PRO A 1 285 ? 5.366 -3.805 -6.033 1.00 41.62 285 PRO A CA 1
ATOM 2096 C C . PRO A 1 285 ? 5.772 -4.889 -5.025 1.00 41.62 285 PRO A C 1
ATOM 2098 O O . PRO A 1 285 ? 6.955 -5.076 -4.736 1.00 41.62 285 PRO A O 1
ATOM 2101 N N . SER A 1 286 ? 4.797 -5.638 -4.506 1.00 36.69 286 SER A N 1
ATOM 2102 C CA . SER A 1 286 ? 5.033 -6.726 -3.552 1.00 36.69 286 SER A CA 1
ATOM 2103 C C . SER A 1 286 ? 6.033 -7.755 -4.106 1.00 36.69 286 SER A C 1
ATOM 2105 O O . SER A 1 286 ? 5.740 -8.405 -5.111 1.00 36.69 286 SER A O 1
ATOM 2107 N N . GLY A 1 287 ? 7.188 -7.933 -3.445 1.00 38.19 287 GLY A N 1
ATOM 2108 C CA . GLY A 1 287 ? 8.149 -9.007 -3.750 1.00 38.19 287 GLY A CA 1
ATOM 2109 C C . GLY A 1 287 ? 9.627 -8.619 -3.907 1.00 38.19 287 GLY A C 1
ATOM 2110 O O . GLY A 1 287 ? 10.427 -9.515 -4.163 1.00 38.19 287 GLY A O 1
ATOM 2111 N N . LEU A 1 288 ? 10.009 -7.345 -3.763 1.00 39.97 288 LEU A N 1
ATOM 2112 C CA . LEU A 1 288 ? 11.413 -6.892 -3.773 1.00 39.97 288 LEU A CA 1
ATOM 2113 C C . LEU A 1 288 ? 11.935 -6.720 -2.334 1.00 39.97 288 LEU A C 1
ATOM 2115 O O . LEU A 1 288 ? 11.233 -6.157 -1.495 1.00 39.97 288 LEU A O 1
ATOM 2119 N N . VAL A 1 289 ? 13.151 -7.199 -2.047 1.00 36.66 289 VAL A N 1
ATOM 2120 C CA . VAL A 1 289 ? 13.820 -7.048 -0.740 1.00 36.66 289 VAL A CA 1
ATOM 2121 C C . VAL A 1 289 ? 14.893 -5.961 -0.863 1.00 36.66 289 VAL A C 1
ATOM 2123 O O . VAL A 1 289 ? 15.552 -5.843 -1.892 1.00 36.66 289 VAL A O 1
ATOM 2126 N N . LYS A 1 290 ? 15.047 -5.119 0.161 1.00 35.06 290 LYS A N 1
ATOM 2127 C CA . LYS A 1 290 ? 16.070 -4.064 0.196 1.00 35.06 290 LYS A CA 1
ATOM 2128 C C . LYS A 1 290 ? 17.352 -4.607 0.835 1.00 35.06 290 LYS A C 1
ATOM 2130 O O . LYS A 1 290 ? 17.310 -5.008 1.994 1.00 35.06 290 LYS A O 1
ATOM 2135 N N . GLU A 1 291 ? 18.475 -4.557 0.123 1.00 30.88 291 GLU A N 1
ATOM 2136 C CA . GLU A 1 291 ? 19.818 -4.814 0.661 1.00 30.88 291 GLU A CA 1
ATOM 2137 C C . GLU A 1 291 ? 20.665 -3.539 0.498 1.00 30.88 291 GLU A C 1
ATOM 2139 O O . GLU A 1 291 ? 21.131 -3.195 -0.584 1.00 30.88 291 GLU A O 1
ATOM 2144 N N . GLY A 1 292 ? 20.840 -2.771 1.580 1.00 44.25 292 GLY A N 1
ATOM 2145 C CA . GLY A 1 292 ? 21.588 -1.506 1.532 1.00 44.25 292 GLY A CA 1
ATOM 2146 C C . GLY A 1 292 ? 20.870 -0.393 0.748 1.00 44.25 292 GLY A C 1
ATOM 2147 O O . GLY A 1 292 ? 19.715 -0.072 1.041 1.00 44.25 292 GLY A O 1
ATOM 2148 N N . SER A 1 293 ? 21.567 0.246 -0.203 1.00 30.03 293 SER A N 1
ATOM 2149 C CA . SER A 1 293 ? 21.002 1.243 -1.138 1.00 30.03 293 SER A CA 1
ATOM 2150 C C . SER A 1 293 ? 20.368 0.618 -2.387 1.00 30.03 293 SER A C 1
ATOM 2152 O O . SER A 1 293 ? 19.900 1.349 -3.256 1.00 30.03 293 SER A O 1
ATOM 2154 N N . GLU A 1 294 ? 20.357 -0.711 -2.479 1.00 30.55 294 GLU A N 1
ATOM 2155 C CA . GLU A 1 294 ? 19.931 -1.475 -3.649 1.00 30.55 294 GLU A CA 1
ATOM 2156 C C . GLU A 1 294 ? 18.710 -2.347 -3.302 1.00 30.55 294 GLU A C 1
ATOM 2158 O O . GLU A 1 294 ? 18.503 -2.754 -2.154 1.00 30.55 294 GLU A O 1
ATOM 2163 N N . TYR A 1 295 ? 17.855 -2.613 -4.292 1.00 40.25 295 TYR A N 1
ATOM 2164 C CA . TYR A 1 295 ? 16.705 -3.510 -4.151 1.00 40.25 295 TYR A CA 1
ATOM 2165 C C . TYR A 1 295 ? 16.965 -4.771 -4.973 1.00 40.25 295 TYR A C 1
ATOM 2167 O O . TYR A 1 295 ? 17.014 -4.698 -6.197 1.00 40.25 295 TYR A O 1
ATOM 2175 N N . VAL A 1 296 ? 17.096 -5.923 -4.314 1.00 35.75 296 VAL A N 1
ATOM 2176 C CA . VAL A 1 296 ? 17.407 -7.210 -4.952 1.00 35.75 296 VAL A CA 1
ATOM 2177 C C . VAL A 1 296 ? 16.288 -8.211 -4.649 1.00 35.75 296 VAL A C 1
ATOM 2179 O O . VAL A 1 296 ? 15.780 -8.292 -3.530 1.00 35.75 296 VAL A O 1
ATOM 2182 N N . ARG A 1 297 ? 15.877 -9.005 -5.645 1.00 37.84 297 ARG A N 1
ATOM 2183 C CA . ARG A 1 297 ? 15.030 -10.189 -5.429 1.00 37.84 297 ARG A CA 1
ATOM 2184 C C . ARG A 1 297 ? 15.787 -11.440 -5.848 1.00 37.84 297 ARG A C 1
ATOM 2186 O O . ARG A 1 297 ? 15.986 -11.672 -7.036 1.00 37.84 297 ARG A O 1
ATOM 2193 N N . TRP A 1 298 ? 16.113 -12.280 -4.873 1.00 34.94 298 TRP A N 1
ATOM 2194 C CA . TRP A 1 298 ? 16.546 -13.654 -5.106 1.00 34.94 298 TRP A CA 1
ATOM 2195 C C . TRP A 1 298 ? 15.307 -14.548 -5.226 1.00 34.94 298 TRP A C 1
ATOM 2197 O O . TRP A 1 298 ? 14.558 -14.697 -4.262 1.00 34.94 298 TRP A O 1
ATOM 2207 N N . VAL A 1 299 ? 15.057 -15.136 -6.399 1.00 31.59 299 VAL A N 1
ATOM 2208 C CA . VAL A 1 299 ? 14.026 -16.176 -6.560 1.00 31.59 299 VAL A CA 1
ATOM 2209 C C . VAL A 1 299 ? 14.727 -17.504 -6.812 1.00 31.59 299 VAL A C 1
ATOM 2211 O O . VAL A 1 299 ? 15.156 -17.779 -7.926 1.00 31.59 299 VAL A O 1
ATOM 2214 N N . HIS A 1 300 ? 14.839 -18.335 -5.777 1.00 29.95 300 HIS A N 1
ATOM 2215 C CA . HIS A 1 300 ? 15.217 -19.738 -5.945 1.00 29.95 300 HIS A CA 1
ATOM 2216 C C . HIS A 1 300 ? 13.948 -20.566 -6.214 1.00 29.95 300 HIS A C 1
ATOM 2218 O O . HIS A 1 300 ? 12.921 -20.369 -5.561 1.00 29.95 300 HIS A O 1
ATOM 2224 N N . SER A 1 301 ? 14.000 -21.456 -7.210 1.00 29.28 301 SER A N 1
ATOM 2225 C CA . SER A 1 301 ? 12.912 -22.390 -7.545 1.00 29.28 301 SER A CA 1
ATOM 2226 C C . SER A 1 301 ? 12.638 -23.367 -6.380 1.00 29.28 301 SER A C 1
ATOM 2228 O O . SER A 1 301 ? 13.594 -23.739 -5.700 1.00 29.28 301 SER A O 1
ATOM 2230 N N . PRO A 1 302 ? 11.386 -23.816 -6.128 1.00 30.92 302 PRO A N 1
ATOM 2231 C CA . PRO A 1 302 ? 11.025 -24.515 -4.887 1.00 30.92 302 PRO A CA 1
ATOM 2232 C C . PRO A 1 302 ? 11.413 -25.997 -4.801 1.00 30.92 302 PRO A C 1
ATOM 2234 O O . PRO A 1 302 ? 11.163 -26.612 -3.767 1.00 30.92 302 PRO A O 1
ATOM 2237 N N . GLU A 1 303 ? 11.971 -26.608 -5.845 1.00 33.06 303 GLU A N 1
ATOM 2238 C CA . GLU A 1 303 ? 12.151 -28.063 -5.882 1.00 33.06 303 GLU A CA 1
ATOM 2239 C C . GLU A 1 303 ? 13.592 -28.427 -6.278 1.00 33.06 303 GLU A C 1
ATOM 2241 O O . GLU A 1 303 ? 14.055 -28.113 -7.371 1.00 33.06 303 GLU A O 1
ATOM 2246 N N . ASP A 1 304 ? 14.274 -29.093 -5.339 1.00 32.44 304 ASP A N 1
ATOM 2247 C CA . ASP A 1 304 ? 15.514 -29.868 -5.484 1.00 32.44 304 ASP A CA 1
ATOM 2248 C C . ASP A 1 304 ? 16.872 -29.154 -5.635 1.00 32.44 304 ASP A C 1
ATOM 2250 O O . ASP A 1 304 ? 17.529 -29.332 -6.652 1.00 32.44 304 ASP A O 1
ATOM 2254 N N . VAL A 1 305 ? 17.409 -28.539 -4.564 1.00 29.62 305 VAL A N 1
ATOM 2255 C CA . VAL A 1 305 ? 18.862 -28.578 -4.243 1.00 29.62 305 VAL A CA 1
ATOM 2256 C C . VAL A 1 305 ? 19.077 -28.446 -2.722 1.00 29.62 305 VAL A C 1
ATOM 2258 O O . VAL A 1 305 ? 18.614 -27.498 -2.094 1.00 29.62 305 VAL A O 1
ATOM 2261 N N . LYS A 1 306 ? 19.812 -29.386 -2.106 1.00 31.83 306 LYS A N 1
ATOM 2262 C CA . LYS A 1 306 ? 20.397 -29.191 -0.765 1.00 31.83 306 LYS A CA 1
ATOM 2263 C C . LYS A 1 306 ? 21.398 -28.039 -0.845 1.00 31.83 306 LYS A C 1
ATOM 2265 O O . LYS A 1 306 ? 22.402 -28.189 -1.536 1.00 31.83 306 LYS A O 1
ATOM 2270 N N . ALA A 1 307 ? 21.112 -26.940 -0.148 1.00 27.38 307 ALA A N 1
ATOM 2271 C CA . ALA A 1 307 ? 21.925 -25.728 -0.151 1.00 27.38 307 ALA A CA 1
ATOM 2272 C C . ALA A 1 307 ? 23.428 -26.034 0.037 1.00 27.38 307 ALA A C 1
ATOM 2274 O O . ALA A 1 307 ? 23.779 -26.792 0.950 1.00 27.38 307 ALA A O 1
ATOM 2275 N N . PRO A 1 308 ? 24.320 -25.467 -0.798 1.00 31.41 308 PRO A N 1
ATOM 2276 C CA . PRO A 1 308 ? 25.731 -25.400 -0.464 1.00 31.41 308 PRO A CA 1
ATOM 2277 C C . PRO A 1 308 ? 25.886 -24.440 0.720 1.00 31.41 308 PRO A C 1
ATOM 2279 O O . PRO A 1 308 ? 25.228 -23.403 0.766 1.00 31.41 308 PRO A O 1
ATOM 2282 N N . GLU A 1 309 ? 26.725 -24.809 1.689 1.00 33.19 309 GLU A N 1
ATOM 2283 C CA . GLU A 1 309 ? 27.052 -24.004 2.870 1.00 33.19 309 GLU A CA 1
ATOM 2284 C C . GLU A 1 309 ? 27.585 -22.624 2.442 1.00 33.19 309 GLU A C 1
ATOM 2286 O O . GLU A 1 309 ? 28.784 -22.426 2.238 1.00 33.19 309 GLU A O 1
ATOM 2291 N N . GLN A 1 310 ? 26.686 -21.653 2.289 1.00 33.50 310 GLN A N 1
ATOM 2292 C CA . GLN A 1 310 ? 27.036 -20.251 2.407 1.00 33.50 310 GLN A CA 1
ATOM 2293 C C . GLN A 1 310 ? 27.347 -19.994 3.880 1.00 33.50 310 GLN A C 1
ATOM 2295 O O . GLN A 1 310 ? 26.642 -20.470 4.768 1.00 33.50 310 GLN A O 1
ATOM 2300 N N . ASN A 1 311 ? 28.407 -19.232 4.146 1.00 34.97 311 ASN A N 1
ATOM 2301 C CA . ASN A 1 311 ? 28.600 -18.610 5.449 1.00 34.97 311 ASN A CA 1
ATOM 2302 C C . ASN A 1 311 ? 27.437 -17.636 5.683 1.00 34.97 311 ASN A C 1
ATOM 2304 O O . ASN A 1 311 ? 27.538 -16.453 5.362 1.00 34.97 311 ASN A O 1
ATOM 2308 N N . GLU A 1 312 ? 26.331 -18.151 6.215 1.00 35.38 312 GLU A N 1
ATOM 2309 C CA . GLU A 1 312 ? 25.284 -17.363 6.834 1.00 35.38 312 GLU A CA 1
ATOM 2310 C C . GLU A 1 312 ? 25.949 -16.494 7.906 1.00 35.38 312 GLU A C 1
ATOM 2312 O O . GLU A 1 312 ? 26.441 -16.983 8.927 1.00 35.38 312 GLU A O 1
ATOM 2317 N N . GLY A 1 313 ? 25.950 -15.177 7.702 1.00 40.94 313 GLY A N 1
ATOM 2318 C CA . GLY A 1 313 ? 25.815 -14.292 8.846 1.00 40.94 313 GLY A CA 1
ATOM 2319 C C . GLY A 1 313 ? 24.477 -14.650 9.473 1.00 40.94 313 GLY A C 1
ATOM 2320 O O . GLY A 1 313 ? 23.454 -14.183 8.988 1.00 40.94 313 GLY A O 1
ATOM 2321 N N . SER A 1 314 ? 24.481 -15.563 10.449 1.00 43.72 314 SER A N 1
ATOM 2322 C CA . SER A 1 314 ? 23.289 -16.074 11.122 1.00 43.72 314 SER A CA 1
ATOM 2323 C C . SER A 1 314 ? 22.313 -14.926 11.369 1.00 43.72 314 SER A C 1
ATOM 2325 O O . SER A 1 314 ? 22.667 -13.985 12.090 1.00 43.72 314 SER A O 1
ATOM 2327 N N . VAL A 1 315 ? 21.114 -14.977 10.780 1.00 53.47 315 VAL A N 1
ATOM 2328 C CA . VAL A 1 315 ? 20.023 -14.104 11.218 1.00 53.47 315 VAL A CA 1
ATOM 2329 C C . VAL A 1 315 ? 19.807 -14.457 12.680 1.00 53.47 315 VAL A C 1
ATOM 2331 O O . VAL A 1 315 ? 19.358 -15.551 13.013 1.00 53.47 315 VAL A O 1
ATOM 2334 N N . SER A 1 316 ? 20.280 -13.582 13.562 1.00 69.88 316 SER A N 1
ATOM 2335 C CA . SER A 1 316 ? 20.262 -13.839 14.990 1.00 69.88 316 SER A CA 1
ATOM 2336 C C . SER A 1 316 ? 18.813 -13.881 15.445 1.00 69.88 316 SER A C 1
ATOM 2338 O O . SER A 1 316 ? 18.127 -12.864 15.457 1.00 69.88 316 SER A O 1
ATOM 2340 N N . ASP A 1 317 ? 18.368 -15.054 15.884 1.00 83.62 317 ASP A N 1
ATOM 2341 C CA . ASP A 1 317 ? 17.100 -15.212 16.595 1.00 83.62 317 ASP A CA 1
ATOM 2342 C C . ASP A 1 317 ? 17.130 -14.578 17.991 1.00 83.62 317 ASP A C 1
ATOM 2344 O O . ASP A 1 317 ? 16.140 -14.655 18.723 1.00 83.62 317 ASP A O 1
ATOM 2348 N N . ASP A 1 318 ? 18.265 -14.012 18.403 1.00 86.50 318 ASP A N 1
ATOM 2349 C CA . ASP A 1 318 ? 18.385 -13.233 19.624 1.00 86.50 318 ASP A CA 1
ATOM 2350 C C . ASP A 1 318 ? 18.173 -11.740 19.342 1.00 86.50 318 ASP A C 1
ATOM 2352 O O . ASP A 1 318 ? 18.780 -11.197 18.411 1.00 86.50 318 ASP A O 1
ATOM 2356 N N . PRO A 1 319 ? 17.348 -11.056 20.157 1.00 90.19 319 PRO A N 1
ATOM 2357 C CA . PRO A 1 319 ? 17.170 -9.615 20.059 1.00 90.19 319 PRO A CA 1
ATOM 2358 C C . PRO A 1 319 ? 18.483 -8.882 20.351 1.00 90.19 319 PRO A C 1
ATOM 2360 O O . PRO A 1 319 ? 19.204 -9.219 21.294 1.00 90.19 319 PRO A O 1
ATOM 2363 N N . VAL A 1 320 ? 18.759 -7.809 19.610 1.00 90.81 320 VAL A N 1
ATOM 2364 C CA . VAL A 1 320 ? 19.877 -6.912 19.926 1.00 90.81 320 VAL A CA 1
ATOM 2365 C C . VAL A 1 320 ? 19.424 -5.954 21.023 1.00 90.81 320 VAL A C 1
ATOM 2367 O O . VAL A 1 320 ? 18.648 -5.032 20.776 1.00 90.81 320 VAL A O 1
ATOM 2370 N N . ILE A 1 321 ? 19.884 -6.185 22.254 1.00 91.56 321 ILE A N 1
ATOM 2371 C CA . ILE A 1 321 ? 19.476 -5.401 23.427 1.00 91.56 321 ILE A CA 1
ATOM 2372 C C . ILE A 1 321 ? 20.488 -4.286 23.704 1.00 91.56 321 ILE A C 1
ATOM 2374 O O . ILE A 1 321 ? 21.676 -4.537 23.903 1.00 91.56 321 ILE A O 1
ATOM 2378 N N . SER A 1 322 ? 19.995 -3.051 23.785 1.00 90.31 322 SER A N 1
ATOM 2379 C CA . SER A 1 322 ? 20.746 -1.871 24.210 1.00 90.31 322 SER A CA 1
ATOM 2380 C C . SER A 1 322 ? 19.945 -1.110 25.268 1.00 90.31 322 SER A C 1
ATOM 2382 O O . SER A 1 322 ? 18.942 -0.452 24.977 1.00 90.31 322 SER A O 1
ATOM 2384 N N . GLY A 1 323 ? 20.362 -1.240 26.530 1.00 91.44 323 GLY A N 1
ATOM 2385 C CA . GLY A 1 323 ? 19.616 -0.711 27.674 1.00 91.44 323 GLY A CA 1
ATOM 2386 C C . GLY A 1 323 ? 18.243 -1.375 27.816 1.00 91.44 323 GLY A C 1
ATOM 2387 O O . GLY A 1 323 ? 18.148 -2.595 27.886 1.00 91.44 323 GLY A O 1
ATOM 2388 N N . GLU A 1 324 ? 17.181 -0.565 27.847 1.00 94.81 324 GLU A N 1
ATOM 2389 C CA . GLU A 1 324 ? 15.784 -1.030 27.930 1.00 94.81 324 GLU A CA 1
ATOM 2390 C C . GLU A 1 324 ? 15.130 -1.209 26.543 1.00 94.81 324 GLU A C 1
ATOM 2392 O O . GLU A 1 324 ? 13.909 -1.346 26.442 1.00 94.81 324 GLU A O 1
ATOM 2397 N N . THR A 1 325 ? 15.917 -1.156 25.463 1.00 94.50 325 THR A N 1
ATOM 2398 C CA . THR A 1 325 ? 15.437 -1.284 24.080 1.00 94.50 325 THR A CA 1
ATOM 2399 C C . THR A 1 325 ? 15.972 -2.557 23.435 1.00 94.50 325 THR A C 1
ATOM 2401 O O . THR A 1 325 ? 17.162 -2.845 23.542 1.00 94.50 325 THR A O 1
ATOM 2404 N N . ALA A 1 326 ? 15.107 -3.293 22.742 1.00 95.62 326 ALA A N 1
ATOM 2405 C CA . ALA A 1 326 ? 15.473 -4.433 21.910 1.00 95.62 326 ALA A CA 1
ATOM 2406 C C . ALA A 1 326 ? 15.164 -4.135 20.441 1.00 95.62 326 ALA A C 1
ATOM 2408 O O . ALA A 1 326 ? 14.037 -3.766 20.123 1.00 95.62 326 ALA A O 1
ATOM 2409 N N . THR A 1 327 ? 16.133 -4.329 19.553 1.00 94.44 327 THR A N 1
ATOM 2410 C CA . THR A 1 327 ? 15.907 -4.320 18.103 1.00 94.44 327 THR A CA 1
ATOM 2411 C C . THR A 1 327 ? 15.729 -5.753 17.621 1.00 94.44 327 THR A C 1
ATOM 2413 O O . THR A 1 327 ? 16.524 -6.628 17.979 1.00 94.44 327 THR A O 1
ATOM 2416 N N . VAL A 1 328 ? 14.668 -6.003 16.851 1.00 93.81 328 VAL A N 1
ATOM 2417 C CA . VAL A 1 328 ? 14.292 -7.346 16.396 1.00 93.81 328 VAL A CA 1
ATOM 2418 C C . VAL A 1 328 ? 13.896 -7.358 14.925 1.00 93.81 328 VAL A C 1
ATOM 2420 O O . VAL A 1 328 ? 13.286 -6.419 14.412 1.00 93.81 328 VAL A O 1
ATOM 2423 N N . ASN A 1 329 ? 14.196 -8.478 14.277 1.00 90.69 329 ASN A N 1
ATOM 2424 C CA . ASN A 1 329 ? 13.858 -8.758 12.886 1.00 90.69 329 ASN A CA 1
ATOM 2425 C C . ASN A 1 329 ? 13.190 -10.128 12.692 1.00 90.69 329 ASN A C 1
ATOM 2427 O O . ASN A 1 329 ? 12.720 -10.439 11.609 1.00 90.69 329 ASN A O 1
ATOM 2431 N N . THR A 1 330 ? 13.060 -10.952 13.728 1.00 90.06 330 THR A N 1
ATOM 2432 C CA . THR A 1 330 ? 12.291 -12.200 13.642 1.00 90.06 330 THR A CA 1
ATOM 2433 C C . THR A 1 330 ? 11.207 -12.247 14.710 1.00 90.06 330 THR A C 1
ATOM 2435 O O . THR A 1 330 ? 11.296 -11.602 15.757 1.00 90.06 330 THR A O 1
ATOM 2438 N N . VAL A 1 331 ? 10.166 -13.044 14.459 1.00 91.81 331 VAL A N 1
ATOM 2439 C CA . VAL A 1 331 ? 9.127 -13.357 15.456 1.00 91.81 331 VAL A CA 1
ATOM 2440 C C . VAL A 1 331 ? 9.752 -14.016 16.691 1.00 91.81 331 VAL A C 1
ATOM 2442 O O . VAL A 1 331 ? 9.360 -13.716 17.818 1.00 91.81 331 VAL A O 1
ATOM 2445 N N . THR A 1 332 ? 10.767 -14.864 16.495 1.00 93.00 332 THR A N 1
ATOM 2446 C CA . THR A 1 332 ? 11.534 -15.495 17.577 1.00 93.00 332 THR A CA 1
ATOM 2447 C C . THR A 1 332 ? 12.233 -14.452 18.448 1.00 93.00 332 THR A C 1
ATOM 2449 O O . THR A 1 332 ? 12.059 -14.462 19.667 1.00 93.00 332 THR A O 1
ATOM 2452 N N . ALA A 1 333 ? 12.961 -13.513 17.836 1.00 93.12 333 ALA A N 1
ATOM 2453 C CA . ALA A 1 333 ? 13.639 -12.437 18.554 1.00 93.12 333 ALA A CA 1
ATOM 2454 C C . ALA A 1 333 ? 12.643 -11.520 19.284 1.00 93.12 333 ALA A C 1
ATOM 2456 O O . ALA A 1 333 ? 12.889 -11.126 20.425 1.00 93.12 333 ALA A O 1
ATOM 2457 N N . PHE A 1 334 ? 11.489 -11.234 18.670 1.00 95.31 334 PHE A N 1
ATOM 2458 C CA . PHE A 1 334 ? 10.405 -10.477 19.298 1.00 95.31 334 PHE A CA 1
ATOM 2459 C C . PHE A 1 334 ? 9.860 -11.176 20.552 1.00 95.31 334 PHE A C 1
ATOM 2461 O O . PHE A 1 334 ? 9.746 -10.551 21.606 1.00 95.31 334 PHE A O 1
ATOM 2468 N N . ASN A 1 335 ? 9.577 -12.480 20.473 1.00 94.06 335 ASN A N 1
ATOM 2469 C CA . ASN A 1 335 ? 9.086 -13.252 21.617 1.00 94.06 335 ASN A CA 1
ATOM 2470 C C . ASN A 1 335 ? 10.121 -13.306 22.751 1.00 94.06 335 ASN A C 1
ATOM 2472 O O . ASN A 1 335 ? 9.774 -13.058 23.904 1.00 94.06 335 ASN A O 1
ATOM 2476 N N . LYS A 1 336 ? 11.406 -13.508 22.435 1.00 94.44 336 LYS A N 1
ATOM 2477 C CA . LYS A 1 336 ? 12.486 -13.433 23.436 1.00 94.44 336 LYS A CA 1
ATOM 2478 C C . LYS A 1 336 ? 12.602 -12.043 24.068 1.00 94.44 336 LYS A C 1
ATOM 2480 O O . LYS A 1 336 ? 12.845 -11.925 25.268 1.00 94.44 336 LYS A O 1
ATOM 2485 N N . ALA A 1 337 ? 12.419 -10.977 23.287 1.00 94.75 337 ALA A N 1
ATOM 2486 C CA . ALA A 1 337 ? 12.402 -9.615 23.816 1.00 94.75 337 ALA A CA 1
ATOM 2487 C C . ALA A 1 337 ? 11.206 -9.386 24.760 1.00 94.75 337 ALA A C 1
ATOM 2489 O O . ALA A 1 337 ? 11.361 -8.735 25.794 1.00 94.75 337 ALA A O 1
ATOM 2490 N N . LEU A 1 338 ? 10.036 -9.962 24.459 1.00 93.81 338 LEU A N 1
ATOM 2491 C CA . LEU A 1 338 ? 8.877 -9.943 25.355 1.00 93.81 338 LEU A CA 1
ATOM 2492 C C . LEU A 1 338 ? 9.115 -10.720 26.654 1.00 93.81 338 LEU A C 1
ATOM 2494 O O . LEU A 1 338 ? 8.660 -10.277 27.703 1.00 93.81 338 LEU A O 1
ATOM 2498 N N . GLU A 1 339 ? 9.848 -11.829 26.624 1.00 93.50 339 GLU A N 1
ATOM 2499 C CA . GLU A 1 339 ? 10.199 -12.592 27.832 1.00 93.50 339 GLU A CA 1
ATOM 2500 C C . GLU A 1 339 ? 11.209 -11.857 28.728 1.00 93.50 339 GLU A C 1
ATOM 2502 O O . GLU A 1 339 ? 11.256 -12.081 29.938 1.00 93.50 339 GLU A O 1
ATOM 2507 N N . ASN A 1 340 ? 12.002 -10.942 28.163 1.00 92.81 340 ASN A N 1
ATOM 2508 C CA . ASN A 1 340 ? 12.977 -10.166 28.918 1.00 92.81 340 ASN A CA 1
ATOM 2509 C C . ASN A 1 340 ? 12.332 -8.956 29.616 1.00 92.81 340 ASN A C 1
ATOM 2511 O O . ASN A 1 340 ? 12.093 -7.917 29.001 1.00 92.81 340 ASN A O 1
ATOM 2515 N N . GLU A 1 341 ? 12.126 -9.058 30.930 1.00 92.75 341 GLU A N 1
ATOM 2516 C CA . GLU A 1 341 ? 11.516 -8.006 31.763 1.00 92.75 341 GLU A CA 1
ATOM 2517 C C . GLU A 1 341 ? 12.281 -6.669 31.771 1.00 92.75 341 GLU A C 1
ATOM 2519 O O . GLU A 1 341 ? 11.697 -5.631 32.079 1.00 92.75 341 GLU A O 1
ATOM 2524 N N . SER A 1 342 ? 13.571 -6.658 31.414 1.00 93.56 342 SER A N 1
ATOM 2525 C CA . SER A 1 342 ? 14.360 -5.416 31.338 1.00 93.56 342 SER A CA 1
ATOM 2526 C C . SER A 1 342 ? 14.058 -4.597 30.076 1.00 93.56 342 SER A C 1
ATOM 2528 O O . SER A 1 342 ? 14.353 -3.403 30.028 1.00 93.56 342 SER A O 1
ATOM 2530 N N . VAL A 1 343 ? 13.472 -5.213 29.044 1.00 95.69 343 VAL A N 1
ATOM 2531 C CA . VAL A 1 343 ? 13.142 -4.554 27.774 1.00 95.69 343 VAL A CA 1
ATOM 2532 C C . VAL A 1 343 ? 11.795 -3.850 27.896 1.00 95.69 343 VAL A C 1
ATOM 2534 O O . VAL A 1 343 ? 10.764 -4.502 28.016 1.00 95.69 343 VAL A O 1
ATOM 2537 N N . LYS A 1 344 ? 11.765 -2.523 27.785 1.00 96.06 344 LYS A N 1
ATOM 2538 C CA . LYS A 1 344 ? 10.524 -1.725 27.779 1.00 96.06 344 LYS A CA 1
ATOM 2539 C C . LYS A 1 344 ? 10.089 -1.292 26.384 1.00 96.06 344 LYS A C 1
ATOM 2541 O O . LYS A 1 344 ? 8.912 -1.004 26.181 1.00 96.06 344 LYS A O 1
ATOM 2546 N N . THR A 1 345 ? 11.025 -1.227 25.438 1.00 95.88 345 THR A N 1
ATOM 2547 C CA . THR A 1 345 ? 10.756 -0.848 24.045 1.00 95.88 345 THR A CA 1
ATOM 2548 C C . THR A 1 345 ? 11.286 -1.909 23.088 1.00 95.88 345 THR A C 1
ATOM 2550 O O . THR A 1 345 ? 12.442 -2.307 23.199 1.00 95.88 345 THR A O 1
ATOM 2553 N N . ILE A 1 346 ? 10.472 -2.333 22.126 1.00 96.44 346 ILE A N 1
ATOM 2554 C CA . ILE A 1 346 ? 10.883 -3.194 21.017 1.00 96.44 346 ILE A CA 1
ATOM 2555 C C . ILE A 1 346 ? 10.829 -2.378 19.726 1.00 96.44 346 ILE A C 1
ATOM 2557 O O . ILE A 1 346 ? 9.811 -1.762 19.426 1.00 96.44 346 ILE A O 1
ATOM 2561 N N . VAL A 1 347 ? 11.921 -2.365 18.970 1.00 94.12 347 VAL A N 1
ATOM 2562 C CA . VAL A 1 347 ? 12.020 -1.743 17.647 1.00 94.12 347 VAL A CA 1
ATOM 2563 C C . VAL A 1 347 ? 12.012 -2.844 16.599 1.00 94.12 347 VAL A C 1
ATOM 2565 O O . VAL A 1 347 ? 12.863 -3.731 16.629 1.00 94.12 347 VAL A O 1
ATOM 2568 N N . LEU A 1 348 ? 11.049 -2.787 15.685 1.00 91.69 348 LEU A N 1
ATOM 2569 C CA . LEU A 1 348 ? 10.947 -3.707 14.560 1.00 91.69 348 LEU A CA 1
ATOM 2570 C C . LEU A 1 348 ? 11.732 -3.142 13.376 1.00 91.69 348 LEU A C 1
ATOM 2572 O O . LEU A 1 348 ? 11.444 -2.034 12.926 1.00 91.69 348 LEU A O 1
ATOM 2576 N N . GLU A 1 349 ? 12.694 -3.897 12.845 1.00 85.00 349 GLU A N 1
ATOM 2577 C CA . GLU A 1 349 ? 13.431 -3.482 11.637 1.00 85.00 349 GLU A CA 1
ATOM 2578 C C . GLU A 1 349 ? 12.547 -3.510 10.379 1.00 85.00 349 GLU A C 1
ATOM 2580 O O . GLU A 1 349 ? 12.780 -2.778 9.420 1.00 85.00 349 GLU A O 1
ATOM 2585 N N . PHE A 1 350 ? 11.498 -4.333 10.397 1.00 85.12 350 PHE A N 1
ATOM 2586 C CA . PHE A 1 350 ? 10.486 -4.441 9.352 1.00 85.12 350 PHE A CA 1
ATOM 2587 C C . PHE A 1 350 ? 9.170 -4.972 9.926 1.00 85.12 350 PHE A C 1
ATOM 2589 O O . PHE A 1 350 ? 9.063 -5.285 11.111 1.00 85.12 350 PHE A O 1
ATOM 2596 N N . THR A 1 351 ? 8.141 -5.081 9.083 1.00 89.12 351 THR A N 1
ATOM 2597 C CA . THR A 1 351 ? 6.848 -5.628 9.512 1.00 89.12 351 THR A CA 1
ATOM 2598 C C . THR A 1 351 ? 6.966 -7.117 9.823 1.00 89.12 351 THR A C 1
ATOM 2600 O O . THR A 1 351 ? 7.194 -7.924 8.924 1.00 89.12 351 THR A O 1
ATOM 2603 N N . LEU A 1 352 ? 6.732 -7.492 11.081 1.00 90.88 352 LEU A N 1
ATOM 2604 C CA . LEU A 1 352 ? 6.614 -8.895 11.489 1.00 90.88 352 LEU A CA 1
ATOM 2605 C C . LEU A 1 352 ? 5.170 -9.382 11.345 1.00 90.88 352 LEU A C 1
ATOM 2607 O O . LEU A 1 352 ? 4.232 -8.603 11.509 1.00 90.88 352 LEU A O 1
ATOM 2611 N N . THR A 1 353 ? 4.989 -10.672 11.059 1.00 94.56 353 THR A N 1
ATOM 2612 C CA . THR A 1 353 ? 3.669 -11.313 10.957 1.00 94.56 353 THR A CA 1
ATOM 2613 C C . THR A 1 353 ? 3.505 -12.349 12.060 1.00 94.56 353 THR A C 1
ATOM 2615 O O . THR A 1 353 ? 4.350 -13.225 12.214 1.00 94.56 353 THR A O 1
ATOM 2618 N N . PHE A 1 354 ? 2.407 -12.255 12.804 1.00 93.62 354 PHE A N 1
ATOM 2619 C CA . PHE A 1 354 ? 2.053 -13.145 13.900 1.00 93.62 354 PHE A CA 1
ATOM 2620 C C . PHE A 1 354 ? 0.711 -13.820 13.612 1.00 93.62 354 PHE A C 1
ATOM 2622 O O . PHE A 1 354 ? -0.289 -13.148 13.369 1.00 93.62 354 PHE A O 1
ATOM 2629 N N . ASP A 1 355 ? 0.644 -15.143 13.730 1.00 90.44 355 ASP A N 1
ATOM 2630 C CA . ASP A 1 355 ? -0.660 -15.814 13.793 1.00 90.44 355 ASP A CA 1
ATOM 2631 C C . ASP A 1 355 ? -1.353 -15.452 15.107 1.00 90.44 355 ASP A C 1
ATOM 2633 O O . ASP A 1 355 ? -2.498 -14.999 15.129 1.00 90.44 355 ASP A O 1
ATOM 2637 N N . LYS A 1 356 ? -0.594 -15.567 16.202 1.00 94.12 356 LYS A N 1
ATOM 2638 C CA . LYS A 1 356 ? -1.010 -15.207 17.550 1.00 94.12 356 LYS A CA 1
ATOM 2639 C C . LYS A 1 356 ? 0.091 -14.448 18.273 1.00 94.12 356 LYS A C 1
ATOM 2641 O O . LYS A 1 356 ? 1.226 -14.914 18.344 1.00 94.12 356 LYS A O 1
ATOM 2646 N N . LEU A 1 357 ? -0.271 -13.318 18.866 1.00 95.88 357 LEU A N 1
ATOM 2647 C CA . LEU A 1 357 ? 0.595 -12.509 19.707 1.00 95.88 357 LEU A CA 1
ATOM 2648 C C . LEU A 1 357 ? -0.026 -12.354 21.099 1.00 95.88 357 LEU A C 1
ATOM 2650 O O . LEU A 1 357 ? -1.156 -11.889 21.235 1.00 95.88 357 LEU A O 1
ATOM 2654 N N . ASN A 1 358 ? 0.723 -12.721 22.139 1.00 95.81 358 ASN A N 1
ATOM 2655 C CA . ASN A 1 358 ? 0.317 -12.537 23.531 1.00 95.81 358 ASN A CA 1
ATOM 2656 C C . ASN A 1 358 ? 1.222 -11.499 24.199 1.00 95.81 358 ASN A C 1
ATOM 2658 O O . ASN A 1 358 ? 2.427 -11.706 24.319 1.00 95.81 358 ASN A O 1
ATOM 2662 N N . VAL A 1 359 ? 0.630 -10.411 24.678 1.00 96.44 359 VAL A N 1
ATOM 2663 C CA . VAL A 1 359 ? 1.299 -9.380 25.471 1.00 96.44 359 VAL A CA 1
ATOM 2664 C C . VAL A 1 359 ? 0.882 -9.556 26.926 1.00 96.44 359 VAL A C 1
ATOM 2666 O O . VAL A 1 359 ? -0.292 -9.436 27.281 1.00 96.44 359 VAL A O 1
ATOM 2669 N N . THR A 1 360 ? 1.842 -9.893 27.781 1.00 94.69 360 THR A N 1
ATOM 2670 C CA . THR A 1 360 ? 1.609 -10.227 29.197 1.00 94.69 360 THR A CA 1
ATOM 2671 C C . THR A 1 360 ? 2.122 -9.167 30.167 1.00 94.69 360 THR A C 1
ATOM 2673 O O . THR A 1 360 ? 1.911 -9.288 31.370 1.00 94.69 360 THR A O 1
ATOM 2676 N N . ARG A 1 361 ? 2.769 -8.118 29.654 1.00 94.31 361 ARG A N 1
ATOM 2677 C CA . ARG A 1 361 ? 3.354 -7.016 30.423 1.00 94.31 361 ARG A CA 1
ATOM 2678 C C . ARG A 1 361 ? 3.324 -5.719 29.624 1.00 94.31 361 ARG A C 1
ATOM 2680 O O . ARG A 1 361 ? 3.090 -5.747 28.417 1.00 94.31 361 ARG A O 1
ATOM 2687 N N . ASP A 1 362 ? 3.624 -4.612 30.289 1.00 96.94 362 ASP A N 1
ATOM 2688 C CA . ASP A 1 362 ? 3.787 -3.325 29.621 1.00 96.94 362 ASP A CA 1
ATOM 2689 C C . ASP A 1 362 ? 4.944 -3.369 28.616 1.00 96.94 362 ASP A C 1
ATOM 2691 O O . ASP A 1 362 ? 6.074 -3.748 28.953 1.00 96.94 362 ASP A O 1
ATOM 2695 N N . ILE A 1 363 ? 4.654 -2.981 27.375 1.00 97.00 363 ILE A N 1
ATOM 2696 C CA . ILE A 1 363 ? 5.636 -2.887 26.302 1.00 97.00 363 ILE A CA 1
ATOM 2697 C C . ILE A 1 363 ? 5.272 -1.783 25.307 1.00 97.00 363 ILE A C 1
ATOM 2699 O O . ILE A 1 363 ? 4.112 -1.597 24.935 1.00 97.00 363 ILE A O 1
ATOM 2703 N N . SER A 1 364 ? 6.293 -1.060 24.854 1.00 96.88 364 SER A N 1
ATOM 2704 C CA . SER A 1 364 ? 6.206 -0.127 23.734 1.00 96.88 364 SER A CA 1
ATOM 2705 C C . SER A 1 364 ? 6.810 -0.752 22.481 1.00 96.88 364 SER A C 1
ATOM 2707 O O . SER A 1 364 ? 7.913 -1.290 22.532 1.00 96.88 364 SER A O 1
ATOM 2709 N N . VAL A 1 365 ? 6.110 -0.684 21.355 1.00 96.31 365 VAL A N 1
ATOM 2710 C CA . VAL A 1 365 ? 6.567 -1.189 20.059 1.00 96.31 365 VAL A CA 1
ATOM 2711 C C . VAL A 1 365 ? 6.724 -0.021 19.095 1.00 96.31 365 VAL A C 1
ATOM 2713 O O . VAL A 1 365 ? 5.787 0.751 18.883 1.00 96.31 365 VAL A O 1
ATOM 2716 N N . LYS A 1 366 ? 7.915 0.095 18.508 1.00 93.19 366 LYS A N 1
ATOM 2717 C CA . LYS A 1 366 ? 8.203 0.958 17.364 1.00 93.19 366 LYS A CA 1
ATOM 2718 C C . LYS A 1 366 ? 8.242 0.108 16.100 1.00 93.19 366 LYS A C 1
ATOM 2720 O O . LYS A 1 366 ? 8.998 -0.857 16.042 1.00 93.19 366 LYS A O 1
ATOM 2725 N N . GLY A 1 367 ? 7.434 0.451 15.113 1.00 88.94 367 GLY A N 1
ATOM 2726 C CA . GLY A 1 367 ? 7.186 -0.331 13.912 1.00 88.94 367 GLY A CA 1
ATOM 2727 C C . GLY A 1 367 ? 5.795 -0.959 13.895 1.00 88.94 367 GLY A C 1
ATOM 2728 O O . GLY A 1 367 ? 5.043 -0.933 14.870 1.00 88.94 367 GLY A O 1
ATOM 2729 N N . SER A 1 368 ? 5.434 -1.502 12.736 1.00 91.69 368 SER A N 1
ATOM 2730 C CA . SER A 1 368 ? 4.122 -2.109 12.497 1.00 91.69 368 SER A CA 1
ATOM 2731 C C . SER A 1 368 ? 4.218 -3.625 12.504 1.00 91.69 368 SER A C 1
ATOM 2733 O O . SER A 1 368 ? 5.238 -4.179 12.102 1.00 91.69 368 SER A O 1
ATOM 2735 N N . PHE A 1 369 ? 3.145 -4.307 12.888 1.00 93.12 369 PHE A N 1
ATOM 2736 C CA . PHE A 1 369 ? 3.070 -5.756 12.746 1.00 93.12 369 PHE A CA 1
ATOM 2737 C C . PHE A 1 369 ? 1.711 -6.209 12.228 1.00 93.12 369 PHE A C 1
ATOM 2739 O O . PHE A 1 369 ? 0.677 -5.567 12.442 1.00 93.12 369 PHE A O 1
ATOM 2746 N N . ARG A 1 370 ? 1.742 -7.347 11.536 1.00 94.94 370 ARG A N 1
ATOM 2747 C CA . ARG A 1 370 ? 0.568 -8.059 11.064 1.00 94.94 370 ARG A CA 1
ATOM 2748 C C . ARG A 1 370 ? 0.158 -9.110 12.091 1.00 94.94 370 ARG A C 1
ATOM 2750 O O . ARG A 1 370 ? 1.017 -9.847 12.563 1.00 94.94 370 ARG A O 1
ATOM 2757 N N . VAL A 1 371 ? -1.124 -9.196 12.438 1.00 96.12 371 VAL A N 1
ATOM 2758 C CA . VAL A 1 371 ? -1.612 -10.160 13.435 1.00 96.12 371 VAL A CA 1
ATOM 2759 C C . VAL A 1 371 ? -3.024 -10.656 13.137 1.00 96.12 371 VAL A C 1
ATOM 2761 O O . VAL A 1 371 ? -3.872 -9.862 12.744 1.00 96.12 371 VAL A O 1
ATOM 2764 N N . SER A 1 372 ? -3.292 -11.945 13.367 1.00 94.56 372 SER A N 1
ATOM 2765 C CA . SER A 1 372 ? -4.661 -12.493 13.319 1.00 94.56 372 SER A CA 1
ATOM 2766 C C . SER A 1 372 ? -5.313 -12.540 14.705 1.00 94.56 372 SER A C 1
ATOM 2768 O O . SER A 1 372 ? -6.465 -12.141 14.862 1.00 94.56 372 SER A O 1
ATOM 2770 N N . GLU A 1 373 ? -4.570 -12.959 15.734 1.00 95.19 373 GLU A N 1
ATOM 2771 C CA . GLU A 1 373 ? -5.015 -12.961 17.133 1.00 95.19 373 GLU A CA 1
ATOM 2772 C C . GLU A 1 373 ? -4.054 -12.179 18.037 1.00 95.19 373 GLU A C 1
ATOM 2774 O O . GLU A 1 373 ? -2.885 -12.534 18.175 1.00 95.19 373 GLU A O 1
ATOM 2779 N N . LEU A 1 374 ? -4.549 -11.142 18.710 1.00 97.00 374 LEU A N 1
ATOM 2780 C CA . LEU A 1 374 ? -3.804 -10.362 19.693 1.00 97.00 374 LEU A CA 1
ATOM 2781 C C . LEU A 1 374 ? -4.463 -10.493 21.067 1.00 97.00 374 LEU A C 1
ATOM 2783 O O . LEU A 1 374 ? -5.621 -10.127 21.252 1.00 97.00 374 LEU A O 1
ATOM 2787 N N . THR A 1 375 ? -3.719 -10.985 22.054 1.00 96.94 375 THR A N 1
ATOM 2788 C CA . THR A 1 375 ? -4.172 -11.034 23.449 1.00 96.94 375 THR A CA 1
ATOM 2789 C C . THR A 1 375 ? -3.351 -10.079 24.306 1.00 96.94 375 THR A C 1
ATOM 2791 O O . THR A 1 375 ? -2.134 -10.232 24.369 1.00 96.94 375 THR A O 1
ATOM 2794 N N . VAL A 1 376 ? -3.989 -9.132 25.002 1.00 96.44 376 VAL A N 1
ATOM 2795 C CA . VAL A 1 376 ? -3.324 -8.267 25.995 1.00 96.44 376 VAL A CA 1
ATOM 2796 C C . VAL A 1 376 ? -3.847 -8.600 27.387 1.00 96.44 376 VAL A C 1
ATOM 2798 O O . VAL A 1 376 ? -5.024 -8.414 27.704 1.00 96.44 376 VAL A O 1
ATOM 2801 N N . SER A 1 377 ? -2.968 -9.150 28.219 1.00 94.81 377 SER A N 1
ATOM 2802 C CA . SER A 1 377 ? -3.320 -9.681 29.538 1.00 94.81 377 SER A CA 1
ATOM 2803 C C . SER A 1 377 ? -3.754 -8.581 30.503 1.00 94.81 377 SER A C 1
ATOM 2805 O O . SER A 1 377 ? -3.342 -7.432 30.379 1.00 94.81 377 SER A O 1
ATOM 2807 N N . SER A 1 378 ? -4.564 -8.944 31.500 1.00 95.56 378 SER A N 1
ATOM 2808 C CA . SER A 1 378 ? -4.993 -8.011 32.547 1.00 95.56 378 SER A CA 1
ATOM 2809 C C . SER A 1 378 ? -3.798 -7.320 33.205 1.00 95.56 378 SER A C 1
ATOM 2811 O O . SER A 1 378 ? -2.882 -7.989 33.679 1.00 95.56 378 SER A O 1
ATOM 2813 N N . GLY A 1 379 ? -3.833 -5.988 33.259 1.00 93.38 379 GLY A N 1
ATOM 2814 C CA . GLY A 1 379 ? -2.756 -5.166 33.820 1.00 93.38 379 GLY A CA 1
ATOM 2815 C C . GLY A 1 379 ? -1.566 -4.913 32.887 1.00 93.38 379 GLY A C 1
ATOM 2816 O O . GLY A 1 379 ? -0.655 -4.205 33.297 1.00 93.38 379 GLY A O 1
ATOM 2817 N N . ALA A 1 380 ? -1.567 -5.451 31.664 1.00 96.50 380 ALA A N 1
ATOM 2818 C CA . ALA A 1 380 ? -0.553 -5.169 30.651 1.00 96.50 380 ALA A CA 1
ATOM 2819 C C . ALA A 1 380 ? -1.005 -4.068 29.682 1.00 96.50 380 ALA A C 1
ATOM 2821 O O . ALA A 1 380 ? -2.184 -3.977 29.334 1.00 96.50 380 ALA A O 1
ATOM 2822 N N . THR A 1 381 ? -0.048 -3.284 29.193 1.00 97.56 381 THR A N 1
ATOM 2823 C CA . THR A 1 381 ? -0.247 -2.235 28.189 1.00 97.56 381 THR A CA 1
ATOM 2824 C C . THR A 1 381 ? 0.618 -2.486 26.959 1.00 97.56 381 THR A C 1
ATOM 2826 O O . THR A 1 381 ? 1.842 -2.513 27.052 1.00 97.56 381 THR A O 1
ATOM 2829 N N . LEU A 1 382 ? -0.002 -2.591 25.786 1.00 97.75 382 LEU A N 1
ATOM 2830 C CA . LEU A 1 382 ? 0.683 -2.528 24.497 1.00 97.75 382 LEU A CA 1
ATOM 2831 C C . LEU A 1 382 ? 0.586 -1.105 23.934 1.00 97.75 382 LEU A C 1
ATOM 2833 O O . LEU A 1 382 ? -0.496 -0.653 23.565 1.00 97.75 382 LEU A O 1
ATOM 2837 N N . MET A 1 383 ? 1.715 -0.413 23.826 1.00 97.25 383 MET A N 1
ATOM 2838 C CA . MET A 1 383 ? 1.811 0.903 23.192 1.00 97.25 383 MET A CA 1
ATOM 2839 C C . MET A 1 383 ? 2.412 0.771 21.788 1.00 97.25 383 MET A C 1
ATOM 2841 O O . MET A 1 383 ? 3.541 0.315 21.651 1.00 97.25 383 MET A O 1
ATOM 2845 N N . MET A 1 384 ? 1.703 1.224 20.756 1.00 95.50 384 MET A N 1
ATOM 2846 C CA . MET A 1 384 ? 2.239 1.395 19.402 1.00 95.50 384 MET A CA 1
ATOM 2847 C C . MET A 1 384 ? 2.770 2.824 19.258 1.00 95.50 384 MET A C 1
ATOM 2849 O O . MET A 1 384 ? 1.995 3.775 19.137 1.00 95.50 384 MET A O 1
ATOM 2853 N N . ALA A 1 385 ? 4.091 2.983 19.312 1.00 89.62 385 ALA A N 1
ATOM 2854 C CA . ALA A 1 385 ? 4.748 4.285 19.405 1.00 89.62 385 ALA A CA 1
ATOM 2855 C C . ALA A 1 385 ? 4.871 5.032 18.064 1.00 89.62 385 ALA A C 1
ATOM 2857 O O . ALA A 1 385 ? 4.907 6.258 18.071 1.00 89.62 385 ALA A O 1
ATOM 2858 N N . ASP A 1 386 ? 4.938 4.330 16.932 1.00 83.94 386 ASP A N 1
ATOM 2859 C CA . ASP A 1 386 ? 5.028 4.932 15.586 1.00 83.94 386 ASP A CA 1
ATOM 2860 C C . ASP A 1 386 ? 4.498 4.015 14.458 1.00 83.94 386 ASP A C 1
ATOM 2862 O O . ASP A 1 386 ? 4.605 4.345 13.277 1.00 83.94 386 ASP A O 1
ATOM 2866 N N . GLY A 1 387 ? 3.880 2.880 14.803 1.00 86.44 387 GLY A N 1
ATOM 2867 C CA . GLY A 1 387 ? 3.367 1.900 13.844 1.00 86.44 387 GLY A CA 1
ATOM 2868 C C . GLY A 1 387 ? 1.911 1.510 14.071 1.00 86.44 387 GLY A C 1
ATOM 2869 O O . GLY A 1 387 ? 1.202 2.108 14.880 1.00 86.44 387 GLY A O 1
ATOM 2870 N N . ARG A 1 388 ? 1.463 0.489 13.338 1.00 91.00 388 ARG A N 1
ATOM 2871 C CA . ARG A 1 388 ? 0.070 0.019 13.325 1.00 91.00 388 ARG A CA 1
ATOM 2872 C C . ARG A 1 388 ? -0.058 -1.484 13.555 1.00 91.00 388 ARG A C 1
ATOM 2874 O O . ARG A 1 388 ? 0.890 -2.244 13.353 1.00 91.00 388 ARG A O 1
ATOM 2881 N N . ILE A 1 389 ? -1.271 -1.891 13.910 1.00 95.12 389 ILE A N 1
ATOM 2882 C CA . ILE A 1 389 ? -1.708 -3.282 14.041 1.00 95.12 389 ILE A CA 1
ATOM 2883 C C . ILE A 1 389 ? -2.596 -3.588 12.836 1.00 95.12 389 ILE A C 1
ATOM 2885 O O . ILE A 1 389 ? -3.598 -2.903 12.627 1.00 95.12 389 ILE A O 1
ATOM 2889 N N . PHE A 1 390 ? -2.253 -4.579 12.013 1.00 94.31 390 PHE A N 1
ATOM 2890 C CA . PHE A 1 390 ? -3.058 -4.852 10.818 1.00 94.31 390 PHE A CA 1
ATOM 2891 C C . PHE A 1 390 ? -3.150 -6.324 10.412 1.00 94.31 390 PHE A C 1
ATOM 2893 O O . PHE A 1 390 ? -2.398 -7.162 10.886 1.00 94.31 390 PHE A O 1
ATOM 2900 N N . SER A 1 391 ? -4.086 -6.645 9.523 1.00 92.12 391 SER A N 1
ATOM 2901 C CA . SER A 1 391 ? -4.259 -7.962 8.903 1.00 92.12 391 SER A CA 1
ATOM 2902 C C . SER A 1 391 ? -4.904 -7.806 7.532 1.00 92.12 391 SER A C 1
ATOM 2904 O O . SER A 1 391 ? -5.682 -6.876 7.331 1.00 92.12 391 SER A O 1
ATOM 2906 N N . ASP A 1 392 ? -4.616 -8.723 6.604 1.00 86.44 392 ASP A N 1
ATOM 2907 C CA . ASP A 1 392 ? -5.387 -8.848 5.353 1.00 86.44 392 ASP A CA 1
ATOM 2908 C C . ASP A 1 392 ? -6.695 -9.623 5.565 1.00 86.44 392 ASP A C 1
ATOM 2910 O O . ASP A 1 392 ? -7.574 -9.601 4.711 1.00 86.44 392 ASP A O 1
ATOM 2914 N N . GLY A 1 393 ? -6.828 -10.311 6.700 1.00 89.12 393 GLY A N 1
ATOM 2915 C CA . GLY A 1 393 ? -8.026 -11.042 7.087 1.00 89.12 393 GLY A CA 1
ATOM 2916 C C . GLY A 1 393 ? -8.635 -10.485 8.367 1.00 89.12 393 GLY A C 1
ATOM 2917 O O . GLY A 1 393 ? -8.567 -9.287 8.656 1.00 89.12 393 GLY A O 1
ATOM 2918 N N . ASN A 1 394 ? -9.242 -11.378 9.141 1.00 92.81 394 ASN A N 1
ATOM 2919 C CA . ASN A 1 394 ? -9.848 -11.023 10.416 1.00 92.81 394 ASN A CA 1
ATOM 2920 C C . ASN A 1 394 ? -8.779 -10.675 11.464 1.00 92.81 394 ASN A C 1
ATOM 2922 O O . ASN A 1 394 ? -7.668 -11.207 11.432 1.00 92.81 394 ASN A O 1
ATOM 2926 N N . ILE A 1 395 ? -9.155 -9.826 12.420 1.00 95.69 395 ILE A N 1
ATOM 2927 C CA . ILE A 1 395 ? -8.393 -9.577 13.645 1.00 95.69 395 ILE A CA 1
ATOM 2928 C C . ILE A 1 395 ? -9.282 -9.886 14.847 1.00 95.69 395 ILE A C 1
ATOM 2930 O O . ILE A 1 395 ? -10.383 -9.346 14.969 1.00 95.69 395 ILE A O 1
ATOM 2934 N N . ALA A 1 396 ? -8.776 -10.695 15.773 1.00 96.75 396 ALA A N 1
ATOM 2935 C CA . ALA A 1 396 ? -9.350 -10.875 17.100 1.00 96.75 396 ALA A CA 1
ATOM 2936 C C . ALA A 1 396 ? -8.422 -10.270 18.163 1.00 96.75 396 ALA A C 1
ATOM 2938 O O . ALA A 1 396 ? -7.312 -10.750 18.377 1.00 96.75 396 ALA A O 1
ATOM 2939 N N . ILE A 1 397 ? -8.888 -9.225 18.844 1.00 96.00 397 ILE A N 1
ATOM 2940 C CA . ILE A 1 397 ? -8.241 -8.597 19.998 1.00 96.00 397 ILE A CA 1
ATOM 2941 C C . ILE A 1 397 ? -8.984 -9.039 21.259 1.00 96.00 397 ILE A C 1
ATOM 2943 O O . ILE A 1 397 ? -10.195 -8.849 21.371 1.00 96.00 397 ILE A O 1
ATOM 2947 N N . SER A 1 398 ? -8.278 -9.621 22.225 1.00 95.62 398 SER A N 1
ATOM 2948 C CA . SER A 1 398 ? -8.892 -10.119 23.461 1.00 95.62 398 SER A CA 1
ATOM 2949 C C . SER A 1 398 ? -8.018 -9.937 24.702 1.00 95.62 398 SER A C 1
ATOM 2951 O O . SER A 1 398 ? -6.826 -9.647 24.602 1.00 95.62 398 SER A O 1
ATOM 2953 N N . GLY A 1 399 ? -8.615 -10.076 25.885 1.00 94.44 399 GLY A N 1
ATOM 2954 C CA . GLY A 1 399 ? -7.913 -9.984 27.165 1.00 94.44 399 GLY A CA 1
ATOM 2955 C C . GLY A 1 399 ? -8.543 -8.961 28.103 1.00 94.44 399 GLY A C 1
ATOM 2956 O O . GLY A 1 399 ? -9.733 -8.700 28.006 1.00 94.44 399 GLY A O 1
ATOM 2957 N N . GLY A 1 400 ? -7.749 -8.431 29.034 1.00 92.06 400 GLY A N 1
ATOM 2958 C CA . GLY A 1 400 ? -8.191 -7.442 30.032 1.00 92.06 400 GLY A CA 1
ATOM 2959 C C . GLY A 1 400 ? -7.194 -6.301 30.235 1.00 92.06 400 GLY A C 1
ATOM 2960 O O . GLY A 1 400 ? -7.237 -5.617 31.255 1.00 92.06 400 GLY A O 1
ATOM 2961 N N . GLY A 1 401 ? -6.215 -6.181 29.336 1.00 96.31 401 GLY A N 1
ATOM 2962 C CA . GLY A 1 401 ? -5.218 -5.117 29.349 1.00 96.31 401 GLY A CA 1
ATOM 2963 C C . GLY A 1 401 ? -5.609 -3.932 28.472 1.00 96.31 401 GLY A C 1
ATOM 2964 O O . GLY A 1 401 ? -6.770 -3.772 28.093 1.00 96.31 401 GLY A O 1
ATOM 2965 N N . THR A 1 402 ? -4.609 -3.125 28.124 1.00 97.69 402 THR A N 1
ATOM 2966 C CA . THR A 1 402 ? -4.778 -1.876 27.376 1.00 97.69 402 THR A CA 1
ATOM 2967 C C . THR A 1 402 ? -3.962 -1.884 26.084 1.00 97.69 402 THR A C 1
ATOM 2969 O O . THR A 1 402 ? -2.792 -2.258 26.085 1.00 97.69 402 THR A O 1
ATOM 2972 N N . ILE A 1 403 ? -4.540 -1.408 24.983 1.00 97.69 403 ILE A N 1
ATOM 2973 C CA . ILE A 1 403 ? -3.834 -1.089 23.736 1.00 97.69 403 ILE A CA 1
ATOM 2974 C C . ILE A 1 403 ? -3.891 0.419 23.516 1.00 97.69 403 ILE A C 1
ATOM 2976 O O . ILE A 1 403 ? -4.968 1.010 23.554 1.00 97.69 403 ILE A O 1
ATOM 2980 N N . ILE A 1 404 ? -2.746 1.037 23.236 1.00 95.94 404 ILE A N 1
ATOM 2981 C CA . ILE A 1 404 ? -2.648 2.452 22.875 1.00 95.94 404 ILE A CA 1
ATOM 2982 C C . ILE A 1 404 ? -1.973 2.559 21.507 1.00 95.94 404 ILE A C 1
ATOM 2984 O O . ILE A 1 404 ? -0.775 2.337 21.380 1.00 95.94 404 ILE A O 1
ATOM 2988 N N . ALA A 1 405 ? -2.743 2.907 20.481 1.00 92.25 405 ALA A N 1
ATOM 2989 C CA . ALA A 1 405 ? -2.303 3.044 19.094 1.00 92.25 405 ALA A CA 1
ATOM 2990 C C . ALA A 1 405 ? -2.711 4.412 18.524 1.00 92.25 405 ALA A C 1
ATOM 2992 O O . ALA A 1 405 ? -3.441 4.515 17.542 1.00 92.25 405 ALA A O 1
ATOM 2993 N N . THR A 1 406 ? -2.300 5.485 19.201 1.00 84.56 406 THR A N 1
ATOM 2994 C CA . THR A 1 406 ? -2.661 6.872 18.849 1.00 84.56 406 THR A CA 1
ATOM 2995 C C . THR A 1 406 ? -1.557 7.628 18.117 1.00 84.56 406 THR A C 1
ATOM 2997 O O . THR A 1 406 ? -1.808 8.708 17.587 1.00 84.56 406 THR A O 1
ATOM 3000 N N . ALA A 1 407 ? -0.324 7.115 18.146 1.00 77.94 407 ALA A N 1
ATOM 3001 C CA . ALA A 1 407 ? 0.843 7.816 17.620 1.00 77.94 407 ALA A CA 1
ATOM 3002 C C . ALA A 1 407 ? 0.988 7.692 16.098 1.00 77.94 407 ALA A C 1
ATOM 3004 O O . ALA A 1 407 ? 1.607 8.551 15.473 1.00 77.94 407 ALA A O 1
ATOM 3005 N N . TYR A 1 408 ? 0.388 6.661 15.495 1.00 74.31 408 TYR A N 1
ATOM 3006 C CA . TYR A 1 408 ? 0.380 6.502 14.048 1.00 74.31 408 TYR A CA 1
ATOM 3007 C C . TYR A 1 408 ? -0.404 7.646 13.392 1.00 74.31 408 TYR A C 1
ATOM 3009 O O . TYR A 1 408 ? -1.618 7.784 13.577 1.00 74.31 408 TYR A O 1
ATOM 3017 N N . ALA A 1 409 ? 0.318 8.475 12.639 1.00 63.50 409 ALA A N 1
ATOM 3018 C CA . ALA A 1 409 ? -0.214 9.582 11.863 1.00 63.50 409 ALA A CA 1
ATOM 3019 C C . ALA A 1 409 ? 0.121 9.338 10.385 1.00 63.50 409 ALA A C 1
ATOM 3021 O O . ALA A 1 409 ? 1.292 9.441 10.012 1.00 63.50 409 ALA A O 1
ATOM 3022 N N . PRO A 1 410 ? -0.859 8.989 9.536 1.00 57.81 410 PRO A N 1
ATOM 3023 C CA . PRO A 1 410 ? -0.590 8.859 8.116 1.00 57.81 410 PRO A CA 1
ATOM 3024 C C . PRO A 1 410 ? -0.055 10.151 7.505 1.00 57.81 410 PRO A C 1
ATOM 3026 O O . PRO A 1 410 ? -0.597 11.227 7.749 1.00 57.81 410 PRO A O 1
ATOM 3029 N N . ALA A 1 411 ? 0.966 10.030 6.653 1.00 52.34 411 ALA A N 1
ATOM 3030 C CA . ALA A 1 411 ? 1.507 11.153 5.887 1.00 52.34 411 ALA A CA 1
ATOM 3031 C C . ALA A 1 411 ? 0.494 11.726 4.872 1.00 52.34 411 ALA A C 1
ATOM 3033 O O . ALA A 1 411 ? 0.587 12.894 4.505 1.00 52.34 411 ALA A O 1
ATOM 3034 N N . SER A 1 412 ? -0.491 10.928 4.447 1.00 51.66 412 SER A N 1
ATOM 3035 C CA . SER A 1 412 ? -1.607 11.357 3.603 1.00 51.66 412 SER A CA 1
ATOM 3036 C C . SER A 1 412 ? -2.928 10.818 4.145 1.00 51.66 412 SER A C 1
ATOM 3038 O O . SER A 1 412 ? -3.083 9.628 4.430 1.00 51.66 412 SER A O 1
ATOM 3040 N N . ALA A 1 413 ? -3.887 11.721 4.315 1.00 49.12 413 ALA A N 1
ATOM 3041 C CA . ALA A 1 413 ? -5.121 11.478 5.052 1.00 49.12 413 ALA A CA 1
ATOM 3042 C C . ALA A 1 413 ? -6.264 10.895 4.190 1.00 49.12 413 ALA A C 1
ATOM 3044 O O . ALA A 1 413 ? -7.422 10.894 4.595 1.00 49.12 413 ALA A O 1
ATOM 3045 N N . GLU A 1 414 ? -5.937 10.398 2.994 1.00 47.78 414 GLU A N 1
ATOM 3046 C CA . GLU A 1 414 ? -6.917 9.997 1.974 1.00 47.78 414 GLU A CA 1
ATOM 3047 C C . GLU A 1 414 ? -7.054 8.477 1.796 1.00 47.78 414 GLU A C 1
ATOM 3049 O O . GLU A 1 414 ? -7.897 8.030 1.023 1.00 47.78 414 GLU A O 1
ATOM 3054 N N . ARG A 1 415 ? -6.263 7.651 2.499 1.00 54.06 415 ARG A N 1
ATOM 3055 C CA . ARG A 1 415 ? -6.279 6.191 2.302 1.00 54.06 415 ARG A CA 1
ATOM 3056 C C . ARG A 1 415 ? -6.770 5.438 3.536 1.00 54.06 415 ARG A C 1
ATOM 3058 O O . ARG A 1 415 ? -6.131 5.463 4.586 1.00 54.06 415 ARG A O 1
ATOM 3065 N N . LEU A 1 416 ? -7.840 4.657 3.350 1.00 54.59 416 LEU A N 1
ATOM 3066 C CA . LEU A 1 416 ? -8.333 3.625 4.283 1.00 54.59 416 LEU A CA 1
ATOM 3067 C C . LEU A 1 416 ? -7.240 2.629 4.702 1.00 54.59 416 LEU A C 1
ATOM 3069 O O . LEU A 1 416 ? -7.312 1.982 5.746 1.00 54.59 416 LEU A O 1
ATOM 3073 N N . ASP A 1 417 ? -6.183 2.539 3.898 1.00 60.72 417 ASP A N 1
ATOM 3074 C CA . ASP A 1 417 ? -5.010 1.720 4.152 1.00 60.72 417 ASP A CA 1
ATOM 3075 C C . ASP A 1 417 ? -4.188 2.160 5.361 1.00 60.72 417 ASP A C 1
ATOM 3077 O O . ASP A 1 417 ? -3.289 1.420 5.753 1.00 60.72 417 ASP A O 1
ATOM 3081 N N . HIS A 1 418 ? -4.468 3.323 5.950 1.00 67.94 418 HIS A N 1
ATOM 3082 C CA . HIS A 1 418 ? -3.668 3.925 7.011 1.00 67.94 418 HIS A CA 1
ATOM 3083 C C . HIS A 1 418 ? -4.389 3.993 8.371 1.00 67.94 418 HIS A C 1
ATOM 3085 O O . HIS A 1 418 ? -4.247 4.966 9.117 1.00 67.94 418 HIS A O 1
ATOM 3091 N N . ALA A 1 419 ? -5.163 2.966 8.722 1.00 78.62 419 ALA A N 1
ATOM 3092 C CA . ALA A 1 419 ? -5.683 2.841 10.080 1.00 78.62 419 ALA A CA 1
ATOM 3093 C C . ALA A 1 419 ? -4.627 2.339 11.075 1.00 78.62 419 ALA A C 1
ATOM 3095 O O . ALA A 1 419 ? -3.826 1.459 10.749 1.00 78.62 419 ALA A O 1
ATOM 3096 N N . ALA A 1 420 ? -4.650 2.878 12.297 1.00 88.88 420 ALA A N 1
ATOM 3097 C CA . ALA A 1 420 ? -3.853 2.388 13.418 1.00 88.88 420 ALA A CA 1
ATOM 3098 C C . ALA A 1 420 ? -4.207 0.934 13.760 1.00 88.88 420 ALA A C 1
ATOM 3100 O O . ALA A 1 420 ? -3.326 0.159 14.137 1.00 88.88 420 ALA A O 1
ATOM 3101 N N . ILE A 1 421 ? -5.481 0.566 13.578 1.00 92.38 421 ILE A N 1
ATOM 3102 C CA . ILE A 1 421 ? -5.958 -0.818 13.582 1.00 92.38 421 ILE A CA 1
ATOM 3103 C C . ILE A 1 421 ? -6.701 -1.088 12.265 1.00 92.38 421 ILE A C 1
ATOM 3105 O O . ILE A 1 421 ? -7.753 -0.495 12.020 1.00 92.38 421 ILE A O 1
ATOM 3109 N N . LYS A 1 422 ? -6.165 -1.978 11.418 1.00 91.50 422 LYS A N 1
ATOM 3110 C CA . LYS A 1 422 ? -6.755 -2.328 10.108 1.00 91.50 422 LYS A CA 1
ATOM 3111 C C . LYS A 1 422 ? -7.027 -3.827 9.973 1.00 91.50 422 LYS A C 1
ATOM 3113 O O . LYS A 1 422 ? -6.078 -4.602 9.963 1.00 91.50 422 LYS A O 1
ATOM 3118 N N . ALA A 1 423 ? -8.276 -4.229 9.755 1.00 90.56 423 ALA A N 1
ATOM 3119 C CA . ALA A 1 423 ? -8.636 -5.611 9.421 1.00 90.56 423 ALA A CA 1
ATOM 3120 C C . ALA A 1 423 ? -9.126 -5.722 7.966 1.00 90.56 423 ALA A C 1
ATOM 3122 O O . ALA A 1 423 ? -10.114 -5.105 7.590 1.00 90.56 423 ALA A O 1
ATOM 3123 N N . GLY A 1 424 ? -8.463 -6.520 7.131 1.00 86.00 424 GLY A N 1
ATOM 3124 C CA . GLY A 1 424 ? -8.923 -6.808 5.766 1.00 86.00 424 GLY A CA 1
ATOM 3125 C C . GLY A 1 424 ? -10.129 -7.757 5.699 1.00 86.00 424 GLY A C 1
ATOM 3126 O O . GLY A 1 424 ? -10.674 -7.949 4.616 1.00 86.00 424 GLY A O 1
ATOM 3127 N N . GLY A 1 425 ? -10.552 -8.310 6.841 1.00 88.94 425 GLY A N 1
ATOM 3128 C CA . GLY A 1 425 ? -11.845 -8.947 7.113 1.00 88.94 425 GLY A CA 1
ATOM 3129 C C . GLY A 1 425 ? -12.498 -8.302 8.342 1.00 88.94 425 GLY A C 1
ATOM 3130 O O . GLY A 1 425 ? -12.389 -7.097 8.508 1.00 88.94 425 GLY A O 1
ATOM 3131 N N . SER A 1 426 ? -13.129 -9.071 9.235 1.00 92.44 426 SER A N 1
ATOM 3132 C CA . SER A 1 426 ? -13.808 -8.562 10.448 1.00 92.44 426 SER A CA 1
ATOM 3133 C C . SER A 1 426 ? -12.853 -8.252 11.612 1.00 92.44 426 SER A C 1
ATOM 3135 O O . SER A 1 426 ? -11.825 -8.911 11.778 1.00 92.44 426 SER A O 1
ATOM 3137 N N . LEU A 1 427 ? -13.227 -7.301 12.471 1.00 95.12 427 LEU A N 1
ATOM 3138 C CA . LEU A 1 427 ? -12.521 -6.941 13.703 1.00 95.12 427 LEU A CA 1
ATOM 3139 C C . LEU A 1 427 ? -13.363 -7.296 14.937 1.00 95.12 427 LEU A C 1
ATOM 3141 O O . LEU A 1 427 ? -14.469 -6.795 15.115 1.00 95.12 427 LEU A O 1
ATOM 3145 N N . THR A 1 428 ? -12.820 -8.116 15.833 1.00 96.62 428 THR A N 1
ATOM 3146 C CA . THR A 1 428 ? -13.428 -8.411 17.142 1.00 96.62 428 THR A CA 1
ATOM 3147 C C . THR A 1 428 ? -12.556 -7.857 18.262 1.00 96.62 428 THR A C 1
ATOM 3149 O O . THR A 1 428 ? -11.358 -8.117 18.280 1.00 96.62 428 THR A O 1
ATOM 3152 N N . ILE A 1 429 ? -13.145 -7.126 19.208 1.00 96.62 429 ILE A N 1
ATOM 3153 C CA . ILE A 1 429 ? -12.494 -6.603 20.414 1.00 96.62 429 ILE A CA 1
ATOM 3154 C C . ILE A 1 429 ? -13.279 -7.096 21.632 1.00 96.62 429 ILE A C 1
ATOM 3156 O O . ILE A 1 429 ? -14.455 -6.774 21.788 1.00 96.62 429 ILE A O 1
ATOM 3160 N N . ASN A 1 430 ? -12.639 -7.880 22.500 1.00 96.50 430 ASN A N 1
ATOM 3161 C CA . ASN A 1 430 ? -13.308 -8.548 23.616 1.00 96.50 430 ASN A CA 1
ATOM 3162 C C . ASN A 1 430 ? -12.565 -8.355 24.949 1.00 96.50 430 ASN A C 1
ATOM 3164 O O . ASN A 1 430 ? -11.477 -8.899 25.133 1.00 96.50 430 ASN A O 1
ATOM 3168 N N . GLY A 1 431 ? -13.163 -7.597 25.873 1.00 93.94 431 GLY A N 1
ATOM 3169 C CA . GLY A 1 431 ? -12.650 -7.331 27.229 1.00 93.94 431 GLY A CA 1
ATOM 3170 C C . GLY A 1 431 ? -11.446 -6.385 27.346 1.00 93.94 431 GLY A C 1
ATOM 3171 O O . GLY A 1 431 ? -11.061 -6.029 28.455 1.00 93.94 431 GLY A O 1
ATOM 3172 N N . VAL A 1 432 ? -10.854 -5.956 26.228 1.00 95.12 432 VAL A N 1
ATOM 3173 C CA . VAL A 1 432 ? -9.658 -5.092 26.195 1.00 95.12 432 VAL A CA 1
ATOM 3174 C C . VAL A 1 432 ? -10.048 -3.618 26.169 1.00 95.12 432 VAL A C 1
ATOM 3176 O O . VAL A 1 432 ? -10.992 -3.240 25.473 1.00 95.12 432 VAL A O 1
ATOM 3179 N N . THR A 1 433 ? -9.270 -2.773 26.846 1.00 96.75 433 THR A N 1
ATOM 3180 C CA . THR A 1 433 ? -9.324 -1.318 26.659 1.00 96.75 433 THR A CA 1
ATOM 3181 C C . THR A 1 433 ? -8.476 -0.922 25.449 1.00 96.75 433 THR A C 1
ATOM 3183 O O . THR A 1 433 ? -7.279 -1.196 25.410 1.00 96.75 433 THR A O 1
ATOM 3186 N N . VAL A 1 434 ? -9.053 -0.263 24.446 1.00 96.00 434 VAL A N 1
ATOM 3187 C CA . VAL A 1 434 ? -8.346 0.158 23.227 1.00 96.00 434 VAL A CA 1
ATOM 3188 C C . VAL A 1 434 ? -8.475 1.662 23.053 1.00 96.00 434 VAL A C 1
ATOM 3190 O O . VAL A 1 434 ? -9.576 2.182 22.955 1.00 96.00 434 VAL A O 1
ATOM 3193 N N . LYS A 1 435 ? -7.349 2.365 22.936 1.00 94.31 435 LYS A N 1
ATOM 3194 C CA . LYS A 1 435 ? -7.295 3.780 22.563 1.00 94.31 435 LYS A CA 1
ATOM 3195 C C . LYS A 1 435 ? -6.502 3.930 21.271 1.00 94.31 435 LYS A C 1
ATOM 3197 O O . LYS A 1 435 ? -5.308 3.652 21.258 1.00 94.31 435 LYS A O 1
ATOM 3202 N N . CYS A 1 436 ? -7.127 4.363 20.184 1.00 90.44 436 CYS A N 1
ATOM 3203 C CA . CYS A 1 436 ? -6.469 4.442 18.873 1.00 90.44 436 CYS A CA 1
ATOM 3204 C C . CYS A 1 436 ? -6.863 5.703 18.102 1.00 90.44 436 CYS A C 1
ATOM 3206 O O . CYS A 1 436 ? -7.826 6.365 18.470 1.00 90.44 436 CYS A O 1
ATOM 3208 N N . SER A 1 437 ? -6.105 6.070 17.066 1.00 83.50 437 SER A N 1
ATOM 3209 C CA . SER A 1 437 ? -6.449 7.215 16.206 1.00 83.50 437 SER A CA 1
ATOM 3210 C C . SER A 1 437 ? -7.547 6.887 15.188 1.00 83.50 437 SER A C 1
ATOM 3212 O O . SER A 1 437 ? -8.362 7.742 14.862 1.00 83.50 437 SER A O 1
ATOM 3214 N N . ASN A 1 438 ? -7.599 5.653 14.689 1.00 82.75 438 ASN A N 1
ATOM 3215 C CA . ASN A 1 438 ? -8.605 5.209 13.727 1.00 82.75 438 ASN A CA 1
ATOM 3216 C C . ASN A 1 438 ? -8.666 3.678 13.617 1.00 82.75 438 ASN A C 1
ATOM 3218 O O . ASN A 1 438 ? -7.678 2.972 13.842 1.00 82.75 438 ASN A O 1
ATOM 3222 N N . ILE A 1 439 ? -9.843 3.188 13.224 1.00 87.81 439 ILE A N 1
ATOM 3223 C CA . ILE A 1 439 ? -10.135 1.782 12.934 1.00 87.81 439 ILE A CA 1
ATOM 3224 C C . ILE A 1 439 ? -10.684 1.683 11.510 1.00 87.81 439 ILE A C 1
ATOM 3226 O O . ILE A 1 439 ? -11.602 2.420 11.153 1.00 87.81 439 ILE A O 1
ATOM 3230 N N . ALA A 1 440 ? -10.168 0.742 10.719 1.00 86.50 440 ALA A N 1
ATOM 3231 C CA . ALA A 1 440 ? -10.731 0.402 9.415 1.00 86.50 440 ALA A CA 1
ATOM 3232 C C . ALA A 1 440 ? -10.895 -1.111 9.257 1.00 86.50 440 ALA A C 1
ATOM 3234 O O . ALA A 1 440 ? -10.005 -1.891 9.607 1.00 86.50 440 ALA A O 1
ATOM 3235 N N . THR A 1 441 ? -12.027 -1.524 8.698 1.00 87.06 441 THR A N 1
ATOM 3236 C CA . THR A 1 441 ? -12.317 -2.921 8.370 1.00 87.06 441 THR A CA 1
ATOM 3237 C C . THR A 1 441 ? -13.078 -3.033 7.051 1.00 87.06 441 THR A C 1
ATOM 3239 O O . THR A 1 441 ? -13.729 -2.076 6.645 1.00 87.06 441 THR A O 1
ATOM 3242 N N . SER A 1 442 ? -13.011 -4.182 6.379 1.00 84.06 442 SER A N 1
ATOM 3243 C CA . SER A 1 442 ? -13.910 -4.531 5.261 1.00 84.06 442 SER A CA 1
ATOM 3244 C C . SER A 1 442 ? -15.112 -5.388 5.700 1.00 84.06 442 SER A C 1
ATOM 3246 O O . SER A 1 442 ? -15.963 -5.733 4.881 1.00 84.06 442 SER A O 1
ATOM 3248 N N . GLY A 1 443 ? -15.156 -5.785 6.976 1.00 87.19 443 GLY A N 1
ATOM 3249 C CA . GLY A 1 443 ? -16.152 -6.679 7.561 1.00 87.19 443 GLY A CA 1
ATOM 3250 C C . GLY A 1 443 ? -16.808 -6.091 8.810 1.00 87.19 443 GLY A C 1
ATOM 3251 O O . GLY A 1 443 ? -16.879 -4.878 8.989 1.00 87.19 443 GLY A O 1
ATOM 3252 N N . ASP A 1 444 ? -17.308 -6.961 9.686 1.00 89.75 444 ASP A N 1
ATOM 3253 C CA . ASP A 1 444 ? -17.998 -6.532 10.905 1.00 89.75 444 ASP A CA 1
ATOM 3254 C C . ASP A 1 444 ? -17.016 -6.015 11.963 1.00 89.75 444 ASP A C 1
ATOM 3256 O O . ASP A 1 444 ? -15.900 -6.524 12.099 1.00 89.75 444 ASP A O 1
ATOM 3260 N N . ILE A 1 445 ? -17.469 -5.058 12.776 1.00 92.38 445 ILE A N 1
ATOM 3261 C CA . ILE A 1 445 ? -16.797 -4.668 14.020 1.00 92.38 445 ILE A CA 1
ATOM 3262 C C . ILE A 1 445 ? -17.637 -5.170 15.183 1.00 92.38 445 ILE A C 1
ATOM 3264 O O . ILE A 1 445 ? -18.791 -4.782 15.336 1.00 92.38 445 ILE A O 1
ATOM 3268 N N . THR A 1 446 ? -17.054 -6.002 16.037 1.00 95.00 446 THR A N 1
ATOM 3269 C CA . THR A 1 446 ? -17.722 -6.534 17.228 1.00 95.00 446 THR A CA 1
ATOM 3270 C C . THR A 1 446 ? -16.952 -6.133 18.479 1.00 95.00 446 THR A C 1
ATOM 3272 O O . THR A 1 446 ? -15.800 -6.524 18.640 1.00 95.00 446 THR A O 1
ATOM 3275 N N . VAL A 1 447 ? -17.580 -5.362 19.368 1.00 94.38 447 VAL A N 1
ATOM 3276 C CA . VAL A 1 447 ? -17.022 -4.926 20.657 1.00 94.38 447 VAL A CA 1
ATOM 3277 C C . VAL A 1 447 ? -17.843 -5.549 21.784 1.00 94.38 447 VAL A C 1
ATOM 3279 O O . VAL A 1 447 ? -19.054 -5.326 21.866 1.00 94.38 447 VAL A O 1
ATOM 3282 N N . THR A 1 448 ? -17.206 -6.365 22.629 1.00 94.38 448 THR A N 1
ATOM 3283 C CA . THR A 1 448 ? -17.891 -7.176 23.651 1.00 94.38 448 THR A CA 1
ATOM 3284 C C . THR A 1 448 ? -17.109 -7.327 24.952 1.00 94.38 448 THR A C 1
ATOM 3286 O O . THR A 1 448 ? -15.951 -6.926 25.069 1.00 94.38 448 THR A O 1
ATOM 3289 N N . GLY A 1 449 ? -17.737 -7.984 25.930 1.00 90.81 449 GLY A N 1
ATOM 3290 C CA . GLY A 1 449 ? -17.055 -8.553 27.095 1.00 90.81 449 GLY A CA 1
ATOM 3291 C C . GLY A 1 449 ? -16.496 -7.524 28.070 1.00 90.81 449 GLY A C 1
ATOM 3292 O O . GLY A 1 449 ? -15.515 -7.819 28.743 1.00 90.81 449 GLY A O 1
ATOM 3293 N N . GLY A 1 450 ? -17.096 -6.334 28.138 1.00 88.38 450 GLY A N 1
ATOM 3294 C CA . GLY A 1 450 ? -16.607 -5.240 28.976 1.00 88.38 450 GLY A CA 1
ATOM 3295 C C . GLY A 1 450 ? -15.455 -4.455 28.346 1.00 88.38 450 GLY A C 1
ATOM 3296 O O . GLY A 1 450 ? -14.735 -3.772 29.062 1.00 88.38 450 GLY A O 1
ATOM 3297 N N . ALA A 1 451 ? -15.247 -4.575 27.029 1.00 93.38 451 ALA A N 1
ATOM 3298 C CA . ALA A 1 451 ? -14.262 -3.768 26.315 1.00 93.38 451 ALA A CA 1
ATOM 3299 C C . ALA A 1 451 ? -14.626 -2.275 26.346 1.00 93.38 451 ALA A C 1
ATOM 3301 O O . ALA A 1 451 ? -15.788 -1.906 26.169 1.00 93.38 451 ALA A O 1
ATOM 3302 N N . GLU A 1 452 ? -13.612 -1.425 26.477 1.00 94.44 452 GLU A N 1
ATOM 3303 C CA . GLU A 1 452 ? -13.727 0.030 26.351 1.00 94.44 452 GLU A CA 1
ATOM 3304 C C . GLU A 1 452 ? -12.875 0.490 25.167 1.00 94.44 452 GLU A C 1
ATOM 3306 O O . GLU A 1 452 ? -11.648 0.440 25.218 1.00 94.44 452 GLU A O 1
ATOM 3311 N N . VAL A 1 453 ? -13.510 0.915 24.078 1.00 93.75 453 VAL A N 1
ATOM 3312 C CA . VAL A 1 453 ? -12.818 1.337 22.854 1.00 93.75 453 VAL A CA 1
ATOM 3313 C C . VAL A 1 453 ? -13.015 2.831 22.652 1.00 93.75 453 VAL A C 1
ATOM 3315 O O . VAL A 1 453 ? -14.135 3.265 22.416 1.00 93.75 453 VAL A O 1
ATOM 3318 N N . THR A 1 454 ? -11.934 3.606 22.687 1.00 91.25 454 THR A N 1
ATOM 3319 C CA . THR A 1 454 ? -11.914 5.033 22.349 1.00 91.25 454 THR A CA 1
ATOM 3320 C C . THR A 1 454 ? -11.149 5.249 21.045 1.00 91.25 454 THR A C 1
ATOM 3322 O O . THR A 1 454 ? -9.952 4.958 20.945 1.00 91.25 454 THR A O 1
ATOM 3325 N N . VAL A 1 455 ? -11.822 5.814 20.047 1.00 87.62 455 VAL A N 1
ATOM 3326 C CA . VAL A 1 455 ? -11.240 6.182 18.754 1.00 87.62 455 VAL A CA 1
ATOM 3327 C C . VAL A 1 455 ? -11.128 7.700 18.671 1.00 87.62 455 VAL A C 1
ATOM 3329 O O . VAL A 1 455 ? -12.134 8.399 18.719 1.00 87.62 455 VAL A O 1
ATOM 3332 N N . LEU A 1 456 ? -9.900 8.205 18.567 1.00 80.81 456 LEU A N 1
ATOM 3333 C CA . LEU A 1 456 ? -9.566 9.624 18.472 1.00 80.81 456 LEU A CA 1
ATOM 3334 C C . LEU A 1 456 ? -9.433 10.033 17.001 1.00 80.81 456 LEU A C 1
ATOM 3336 O O . LEU A 1 456 ? -8.319 10.125 16.480 1.00 80.81 456 LEU A O 1
ATOM 3340 N N . GLY A 1 457 ? -10.559 10.270 16.334 1.00 65.06 457 GLY A N 1
ATOM 3341 C CA . GLY A 1 457 ? -10.571 10.740 14.953 1.00 65.06 457 GLY A CA 1
ATOM 3342 C C . GLY A 1 457 ? -9.756 12.030 14.801 1.00 65.06 457 GLY A C 1
ATOM 3343 O O . GLY A 1 457 ? -9.981 13.008 15.519 1.00 65.06 457 GLY A O 1
ATOM 3344 N N . LYS A 1 458 ? -8.798 12.042 13.868 1.00 61.16 458 LYS A N 1
ATOM 3345 C CA . LYS A 1 458 ? -8.080 13.255 13.438 1.00 61.16 458 LYS A CA 1
ATOM 3346 C C . LYS A 1 458 ? -8.633 13.726 12.105 1.00 61.16 458 LYS A C 1
ATOM 3348 O O . LYS A 1 458 ? -8.721 12.920 11.192 1.00 61.16 458 LYS A O 1
ATOM 3353 N N . ASN A 1 459 ? -8.922 15.018 11.967 1.00 49.56 459 ASN A N 1
ATOM 3354 C CA . ASN A 1 459 ? -9.363 15.571 10.689 1.00 49.56 459 ASN A CA 1
ATOM 3355 C C . ASN A 1 459 ? -8.227 15.586 9.654 1.00 49.56 459 ASN A C 1
ATOM 3357 O O . ASN A 1 459 ? -7.149 16.142 9.871 1.00 49.56 459 ASN A O 1
ATOM 3361 N N . ALA A 1 460 ? -8.508 14.973 8.509 1.00 44.88 460 ALA A N 1
ATOM 3362 C CA . ALA A 1 460 ? -7.718 15.025 7.292 1.00 44.88 460 ALA A CA 1
ATOM 3363 C C . ALA A 1 460 ? -7.748 16.438 6.685 1.00 44.88 460 ALA A C 1
ATOM 3365 O O . ALA A 1 460 ? -8.792 16.886 6.217 1.00 44.88 460 ALA A O 1
ATOM 3366 N N . LYS A 1 461 ? -6.607 17.134 6.618 1.00 40.47 461 LYS A N 1
ATOM 3367 C CA . LYS A 1 461 ? -6.505 18.412 5.895 1.00 40.47 461 LYS A CA 1
ATOM 3368 C C . LYS A 1 461 ? -6.454 18.161 4.380 1.00 40.47 461 LYS A C 1
ATOM 3370 O O . LYS A 1 461 ? -5.379 18.163 3.788 1.00 40.47 461 LYS A O 1
ATOM 3375 N N . GLY A 1 462 ? -7.605 17.910 3.761 1.00 41.47 462 GLY A N 1
ATOM 3376 C CA . GLY A 1 462 ? -7.735 17.748 2.310 1.00 41.47 462 GLY A CA 1
ATOM 3377 C C . GLY A 1 462 ? -7.990 19.086 1.616 1.00 41.47 462 GLY A C 1
ATOM 3378 O O . GLY A 1 462 ? -9.046 19.694 1.787 1.00 41.47 462 GLY A O 1
ATOM 3379 N N . SER A 1 463 ? -7.043 19.567 0.809 1.00 35.38 463 SER A N 1
ATOM 3380 C CA . SER A 1 463 ? -7.250 20.740 -0.045 1.00 35.38 463 SER A CA 1
ATOM 3381 C C . SER A 1 463 ? -7.996 20.347 -1.329 1.00 35.38 463 SER A C 1
ATOM 3383 O O . SER A 1 463 ? -7.366 20.148 -2.362 1.00 35.38 463 SER A O 1
ATOM 3385 N N . GLY A 1 464 ? -9.329 20.243 -1.285 1.00 36.94 464 GLY A N 1
ATOM 3386 C CA . GLY A 1 464 ? -10.157 20.159 -2.500 1.00 36.94 464 GLY A CA 1
ATOM 3387 C C . GLY A 1 464 ? -11.262 19.097 -2.482 1.00 36.94 464 GLY A C 1
ATOM 3388 O O . GLY A 1 464 ? -10.992 17.909 -2.530 1.00 36.94 464 GLY A O 1
ATOM 3389 N N . THR A 1 465 ? -12.512 19.567 -2.438 1.00 34.28 465 THR A N 1
ATOM 3390 C CA . THR A 1 465 ? -13.785 19.036 -2.996 1.00 34.28 465 THR A CA 1
ATOM 3391 C C . THR A 1 465 ? -14.169 17.541 -3.014 1.00 34.28 465 THR A C 1
ATOM 3393 O O . THR A 1 465 ? -15.284 17.255 -3.441 1.00 34.28 465 THR A O 1
ATOM 3396 N N . SER A 1 466 ? -13.387 16.584 -2.520 1.00 39.62 466 SER A N 1
ATOM 3397 C CA . SER A 1 466 ? -13.812 15.171 -2.457 1.00 39.62 466 SER A CA 1
ATOM 3398 C C . SER A 1 466 ? -13.002 14.360 -1.443 1.00 39.62 466 SER A C 1
ATOM 3400 O O . SER A 1 466 ? -12.408 13.340 -1.783 1.00 39.62 466 SER A O 1
ATOM 3402 N N . ALA A 1 467 ? -12.950 14.816 -0.191 1.00 37.12 467 ALA A N 1
ATOM 3403 C CA . ALA A 1 467 ? -12.277 14.083 0.877 1.00 37.12 467 ALA A CA 1
ATOM 3404 C C . ALA A 1 467 ? -13.127 12.876 1.319 1.00 37.12 467 ALA A C 1
ATOM 3406 O O . ALA A 1 467 ? -13.990 12.996 2.182 1.00 37.12 467 ALA A O 1
ATOM 3407 N N . SER A 1 468 ? -12.865 11.701 0.744 1.00 39.94 468 SER A N 1
ATOM 3408 C CA . SER A 1 468 ? -13.344 10.393 1.226 1.00 39.94 468 SER A CA 1
ATOM 3409 C C . SER A 1 468 ? -12.467 9.825 2.357 1.00 39.94 468 SER A C 1
ATOM 3411 O O . SER A 1 468 ? -12.397 8.612 2.546 1.00 39.94 468 SER A O 1
ATOM 3413 N N . GLY A 1 469 ? -11.741 10.684 3.079 1.00 45.56 469 GLY A N 1
ATOM 3414 C CA . GLY A 1 469 ? -10.879 10.285 4.189 1.00 45.56 469 GLY A CA 1
ATOM 3415 C C . GLY A 1 469 ? -11.715 10.040 5.440 1.00 45.56 469 GLY A C 1
ATOM 3416 O O . GLY A 1 469 ? -12.255 10.984 6.012 1.00 45.56 469 GLY A O 1
ATOM 3417 N N . VAL A 1 470 ? -11.855 8.780 5.850 1.00 48.38 470 VAL A N 1
ATOM 3418 C CA . VAL A 1 470 ? -12.658 8.426 7.027 1.00 48.38 470 VAL A CA 1
ATOM 3419 C C . VAL A 1 470 ? -11.826 8.597 8.293 1.00 48.38 470 VAL A C 1
ATOM 3421 O O . VAL A 1 470 ? -10.822 7.915 8.498 1.00 48.38 470 VAL A O 1
ATOM 3424 N N . ASN A 1 471 ? -12.277 9.503 9.159 1.00 56.09 471 ASN A N 1
ATOM 3425 C CA . ASN A 1 471 ? -11.564 9.939 10.357 1.00 56.09 471 ASN A CA 1
ATOM 3426 C C . ASN A 1 471 ? -12.215 9.372 11.624 1.00 56.09 471 ASN A C 1
ATOM 3428 O O . ASN A 1 471 ? -12.743 10.115 12.438 1.00 56.09 471 ASN A O 1
ATOM 3432 N N . GLY A 1 472 ? -12.212 8.051 11.801 1.00 70.88 472 GLY A N 1
ATOM 3433 C CA . GLY A 1 472 ? -12.802 7.424 12.988 1.00 70.88 472 GLY A CA 1
ATOM 3434 C C . GLY A 1 472 ? -12.907 5.913 12.850 1.00 70.88 472 GLY A C 1
ATOM 3435 O O . GLY A 1 472 ? -11.891 5.218 12.866 1.00 70.88 472 GLY A O 1
ATOM 3436 N N . VAL A 1 473 ? -14.136 5.416 12.712 1.00 74.06 473 VAL A N 1
ATOM 3437 C CA . VAL A 1 473 ? -14.436 3.996 12.506 1.00 74.06 473 VAL A CA 1
ATOM 3438 C C . VAL A 1 473 ? -15.000 3.807 11.101 1.00 74.06 473 VAL A C 1
ATOM 3440 O O . VAL A 1 473 ? -16.088 4.289 10.800 1.00 74.06 473 VAL A O 1
ATOM 3443 N N . HIS A 1 474 ? -14.263 3.104 10.242 1.00 75.00 474 HIS A N 1
ATOM 3444 C CA . HIS A 1 474 ? -14.681 2.825 8.872 1.00 75.00 474 HIS A CA 1
ATOM 3445 C C . HIS A 1 474 ? -14.995 1.349 8.650 1.00 75.00 474 HIS A C 1
ATOM 3447 O O . HIS A 1 474 ? -14.187 0.484 8.997 1.00 75.00 474 HIS A O 1
ATOM 3453 N N . VAL A 1 475 ? -16.122 1.087 7.988 1.00 69.69 475 VAL A N 1
ATOM 3454 C CA . VAL A 1 475 ? -16.457 -0.221 7.426 1.00 69.69 475 VAL A CA 1
ATOM 3455 C C . VAL A 1 475 ? -16.593 -0.069 5.910 1.00 69.69 475 VAL A C 1
ATOM 3457 O O . VAL A 1 475 ? -17.513 0.595 5.427 1.00 69.69 475 VAL A O 1
ATOM 3460 N N . ASP A 1 476 ? -15.646 -0.638 5.167 1.00 64.62 476 ASP A N 1
ATOM 3461 C CA . ASP A 1 476 ? -15.580 -0.554 3.707 1.00 64.62 476 ASP A CA 1
ATOM 3462 C C . ASP A 1 476 ? -16.679 -1.414 3.051 1.00 64.62 476 ASP A C 1
ATOM 3464 O O . ASP A 1 476 ? -17.086 -2.453 3.573 1.00 64.62 476 ASP A O 1
ATOM 3468 N N . GLY A 1 477 ? -17.193 -0.969 1.903 1.00 57.09 477 GLY A N 1
ATOM 3469 C CA . GLY A 1 477 ? -18.175 -1.710 1.101 1.00 57.09 477 GLY A CA 1
ATOM 3470 C C . GLY A 1 477 ? -19.626 -1.715 1.610 1.00 57.09 477 GLY A C 1
ATOM 3471 O O . GLY A 1 477 ? -20.447 -2.444 1.053 1.00 57.09 477 GLY A O 1
ATOM 3472 N N . GLY A 1 478 ? -19.963 -0.933 2.644 1.00 56.34 478 GLY A N 1
ATOM 3473 C CA . GLY A 1 478 ? -21.347 -0.639 3.061 1.00 56.34 478 GLY A CA 1
ATOM 3474 C C . GLY A 1 478 ? -22.172 -1.809 3.627 1.00 56.34 478 GLY A C 1
ATOM 3475 O O . GLY A 1 478 ? -23.356 -1.630 3.902 1.00 56.34 478 GLY A O 1
ATOM 3476 N N . ASN A 1 479 ? -21.577 -2.995 3.810 1.00 66.06 479 ASN A N 1
ATOM 3477 C CA . ASN A 1 479 ? -22.300 -4.217 4.198 1.00 66.06 479 ASN A CA 1
ATOM 3478 C C . ASN A 1 479 ? -21.962 -4.768 5.596 1.00 66.06 479 ASN A C 1
ATOM 3480 O O . ASN A 1 479 ? -22.686 -5.641 6.073 1.00 66.06 479 ASN A O 1
ATOM 3484 N N . GLY A 1 480 ? -20.889 -4.314 6.253 1.00 76.62 480 GLY A N 1
ATOM 3485 C CA . GLY A 1 480 ? -20.545 -4.791 7.602 1.00 76.62 480 GLY A CA 1
ATOM 3486 C C . GLY A 1 480 ? -21.409 -4.149 8.691 1.00 76.62 480 GLY A C 1
ATOM 3487 O O . GLY A 1 480 ? -22.077 -3.156 8.454 1.00 76.62 480 GLY A O 1
ATOM 3488 N N . THR A 1 481 ? -21.427 -4.684 9.903 1.00 85.69 481 THR A N 1
ATOM 3489 C CA . THR A 1 481 ? -22.195 -4.145 11.038 1.00 85.69 481 THR A CA 1
ATOM 3490 C C . THR A 1 481 ? -21.266 -3.819 12.200 1.00 85.69 481 THR A C 1
ATOM 3492 O O . THR A 1 481 ? -20.370 -4.595 12.527 1.00 85.69 481 THR A O 1
ATOM 3495 N N . ILE A 1 482 ? -21.502 -2.687 12.866 1.00 88.94 482 ILE A N 1
ATOM 3496 C CA . ILE A 1 482 ? -20.885 -2.375 14.158 1.00 88.94 482 ILE A CA 1
ATOM 3497 C C . ILE A 1 482 ? -21.809 -2.900 15.257 1.00 88.94 482 ILE A C 1
ATOM 3499 O O . ILE A 1 482 ? -22.914 -2.394 15.443 1.00 88.94 482 ILE A O 1
ATOM 3503 N N . THR A 1 483 ? -21.355 -3.904 16.000 1.00 91.56 483 THR A N 1
ATOM 3504 C CA . THR A 1 483 ? -22.067 -4.461 17.153 1.00 91.56 483 THR A CA 1
ATOM 3505 C C . THR A 1 483 ? -21.320 -4.123 18.434 1.00 91.56 483 THR A C 1
ATOM 3507 O O . THR A 1 483 ? -20.181 -4.544 18.620 1.00 91.56 483 THR A O 1
ATOM 3510 N N . VAL A 1 484 ? -21.973 -3.402 19.344 1.00 92.12 484 VAL A N 1
ATOM 3511 C CA . VAL A 1 484 ? -21.460 -3.100 20.687 1.00 92.12 484 VAL A CA 1
ATOM 3512 C C . VAL A 1 484 ? -22.387 -3.774 21.690 1.00 92.12 484 VAL A C 1
ATOM 3514 O O . VAL A 1 484 ? -23.570 -3.439 21.752 1.00 92.12 484 VAL A O 1
ATOM 3517 N N . SER A 1 485 ? -21.898 -4.764 22.440 1.00 89.62 485 SER A N 1
ATOM 3518 C CA . SER A 1 485 ? -22.787 -5.560 23.295 1.00 89.62 485 SER A CA 1
ATOM 3519 C C . SER A 1 485 ? -22.185 -6.023 24.616 1.00 89.62 485 SER A C 1
ATOM 3521 O O . SER A 1 485 ? -20.990 -6.283 24.731 1.00 89.62 485 SER A O 1
ATOM 3523 N N . GLY A 1 486 ? -23.055 -6.177 25.613 1.00 85.75 486 GLY A N 1
ATOM 3524 C CA . GLY A 1 486 ? -22.718 -6.680 26.940 1.00 85.75 486 GLY A CA 1
ATOM 3525 C C . GLY A 1 486 ? -22.456 -5.577 27.964 1.00 85.75 486 GLY A C 1
ATOM 3526 O O . GLY A 1 486 ? -21.891 -4.529 27.656 1.00 85.75 486 GLY A O 1
ATOM 3527 N N . SER A 1 487 ? -22.840 -5.856 29.211 1.00 84.88 487 SER A N 1
ATOM 3528 C CA . SER A 1 487 ? -22.699 -4.928 30.338 1.00 84.88 487 SER A CA 1
ATOM 3529 C C . SER A 1 487 ? -21.250 -4.474 30.531 1.00 84.88 487 SER A C 1
ATOM 3531 O O . SER A 1 487 ? -20.332 -5.293 30.486 1.00 84.88 487 SER A O 1
ATOM 3533 N N . GLY A 1 488 ? -21.058 -3.174 30.762 1.00 85.50 488 GLY A N 1
ATOM 3534 C CA . GLY A 1 488 ? -19.738 -2.557 30.929 1.00 85.50 488 GLY A CA 1
ATOM 3535 C C . GLY A 1 488 ? -18.959 -2.355 29.626 1.00 85.50 488 GLY A C 1
ATOM 3536 O O . GLY A 1 488 ? -17.840 -1.868 29.679 1.00 85.50 488 GLY A O 1
ATOM 3537 N N . THR A 1 489 ? -19.526 -2.713 28.470 1.00 93.25 489 THR A N 1
ATOM 3538 C CA . THR A 1 489 ? -18.891 -2.485 27.166 1.00 93.25 489 THR A CA 1
ATOM 3539 C C . THR A 1 489 ? -19.212 -1.082 26.660 1.00 93.25 489 THR A C 1
ATOM 3541 O O . THR A 1 489 ? -20.377 -0.671 26.677 1.00 93.25 489 THR A O 1
ATOM 3544 N N . LYS A 1 490 ? -18.199 -0.365 26.166 1.00 93.12 490 LYS A N 1
ATOM 3545 C CA . LYS A 1 490 ? -18.332 0.988 25.620 1.00 93.12 490 LYS A CA 1
ATOM 3546 C C . LYS A 1 490 ? -17.545 1.148 24.318 1.00 93.12 490 LYS A C 1
ATOM 3548 O O . LYS A 1 490 ? -16.374 0.779 24.250 1.00 93.12 490 LYS A O 1
ATOM 3553 N N . LEU A 1 491 ? -18.172 1.751 23.308 1.00 90.62 491 LEU A N 1
ATOM 3554 C CA . LEU A 1 491 ? -17.504 2.301 22.127 1.00 90.62 491 LEU A CA 1
ATOM 3555 C C . LEU A 1 491 ? -17.672 3.822 22.124 1.00 90.62 491 LEU A C 1
ATOM 3557 O O . LEU A 1 491 ? -18.788 4.335 22.142 1.00 90.62 491 LEU A O 1
ATOM 3561 N N . GLU A 1 492 ? -16.557 4.534 22.094 1.00 89.56 492 GLU A N 1
ATOM 3562 C CA . GLU A 1 492 ? -16.475 5.985 22.107 1.00 89.56 492 GLU A CA 1
ATOM 3563 C C . GLU A 1 492 ? -15.715 6.472 20.871 1.00 89.56 492 GLU A C 1
ATOM 3565 O O . GLU A 1 492 ? -14.569 6.087 20.638 1.00 89.56 492 GLU A O 1
ATOM 3570 N N . ILE A 1 493 ? -16.348 7.322 20.069 1.00 84.50 493 ILE A N 1
ATOM 3571 C CA . ILE A 1 493 ? -15.741 7.944 18.891 1.00 84.50 493 ILE A CA 1
ATOM 3572 C C . ILE A 1 493 ? -15.654 9.442 19.170 1.00 84.50 493 ILE A C 1
ATOM 3574 O O . ILE A 1 493 ? -16.678 10.122 19.244 1.00 84.50 493 ILE A O 1
ATOM 3578 N N . LEU A 1 494 ? -14.428 9.932 19.363 1.00 78.25 494 LEU A N 1
ATOM 3579 C CA . LEU A 1 494 ? -14.123 11.323 19.680 1.00 78.25 494 LEU A CA 1
ATOM 3580 C C . LEU A 1 494 ? -13.397 11.975 18.510 1.00 78.25 494 LEU A C 1
ATOM 3582 O O . LEU A 1 494 ? -12.314 11.533 18.129 1.00 78.25 494 LEU A O 1
ATOM 3586 N N . PHE A 1 495 ? -13.950 13.058 17.980 1.00 69.62 495 PHE A N 1
ATOM 3587 C CA . PHE A 1 495 ? -13.290 13.846 16.942 1.00 69.62 495 PHE A CA 1
ATOM 3588 C C . PHE A 1 495 ? -12.508 15.010 17.552 1.00 69.62 495 PHE A C 1
ATOM 3590 O O . PHE A 1 495 ? -13.056 15.773 18.354 1.00 69.62 495 PHE A O 1
ATOM 3597 N N . ASN A 1 496 ? -11.239 15.155 17.158 1.00 61.44 496 ASN A N 1
ATOM 3598 C CA . ASN A 1 496 ? -10.379 16.245 17.615 1.00 61.44 496 ASN A CA 1
ATOM 3599 C C . ASN A 1 496 ? -10.350 17.413 16.606 1.00 61.44 496 ASN A C 1
ATOM 3601 O O . ASN A 1 496 ? -10.172 17.212 15.404 1.00 61.44 496 ASN A O 1
ATOM 3605 N N . ALA A 1 497 ? -10.500 18.641 17.108 1.00 51.19 497 ALA A N 1
ATOM 3606 C CA . ALA A 1 497 ? -10.839 19.860 16.366 1.00 51.19 497 ALA A CA 1
ATOM 3607 C C . ALA A 1 4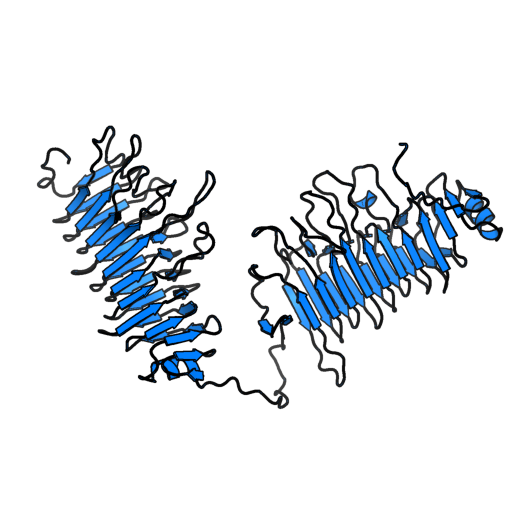97 ? -9.666 20.558 15.644 1.00 51.19 497 ALA A C 1
ATOM 3609 O O . ALA A 1 497 ? -9.807 21.699 15.204 1.00 51.19 497 ALA A O 1
ATOM 3610 N N . GLU A 1 498 ? -8.506 19.909 15.488 1.00 52.19 498 GLU A N 1
ATOM 3611 C CA . GLU A 1 498 ? -7.282 20.576 15.001 1.00 52.19 498 GLU A CA 1
ATOM 3612 C C . GLU A 1 498 ? -7.397 21.147 13.565 1.00 52.19 498 GLU A C 1
ATOM 3614 O O . GLU A 1 498 ? -6.607 22.010 13.181 1.00 52.19 498 GLU A O 1
ATOM 3619 N N . SER A 1 499 ? -8.408 20.749 12.780 1.00 48.59 499 SER A N 1
ATOM 3620 C CA . SER A 1 499 ? -8.862 21.507 11.599 1.00 48.59 499 SER A CA 1
ATOM 3621 C C . SER A 1 499 ? -10.319 21.172 11.260 1.00 48.59 499 SER A C 1
ATOM 3623 O O . SER A 1 499 ? -10.610 20.062 10.832 1.00 48.59 499 SER A O 1
ATOM 3625 N N . CYS A 1 500 ? -11.266 22.089 11.481 1.00 49.47 500 CYS A N 1
ATOM 3626 C CA . CYS A 1 500 ? -12.694 21.863 11.204 1.00 49.47 500 CYS A CA 1
ATOM 3627 C C . CYS A 1 500 ? -13.017 22.029 9.693 1.00 49.47 500 CYS A C 1
ATOM 3629 O O . CYS A 1 500 ? -13.892 22.816 9.349 1.00 49.47 500 CYS A O 1
ATOM 3631 N N . ASP A 1 501 ? -12.306 21.343 8.788 1.00 50.78 501 ASP A N 1
ATOM 3632 C CA . ASP A 1 501 ? -12.565 21.390 7.338 1.00 50.78 501 ASP A CA 1
ATOM 3633 C C . ASP A 1 501 ? -13.227 20.081 6.854 1.00 50.78 501 ASP A C 1
ATOM 3635 O O . ASP A 1 501 ? -12.685 18.999 7.058 1.00 50.78 501 ASP A O 1
ATOM 3639 N N . ASN A 1 502 ? -14.398 20.199 6.207 1.00 51.19 502 ASN A N 1
ATOM 3640 C CA . ASN A 1 502 ? -15.064 19.211 5.333 1.00 51.19 502 ASN A CA 1
ATOM 3641 C C . ASN A 1 502 ? -14.735 17.718 5.571 1.00 51.19 502 ASN A C 1
ATOM 3643 O O . ASN A 1 502 ? -14.061 17.109 4.738 1.00 51.19 502 ASN A O 1
ATOM 3647 N N . SER A 1 503 ? -15.249 17.094 6.638 1.00 50.22 503 SER A N 1
ATOM 3648 C CA . SER A 1 503 ? -15.104 15.639 6.824 1.00 50.22 503 SER A CA 1
ATOM 3649 C C . SER A 1 503 ? -16.445 14.893 6.854 1.00 50.22 503 SER A C 1
ATOM 3651 O O . SER A 1 503 ? -17.336 15.287 7.609 1.00 50.22 503 SER A O 1
ATOM 3653 N N . PRO A 1 504 ? -16.613 13.827 6.043 1.00 51.16 504 PRO A N 1
ATOM 3654 C CA . PRO A 1 504 ? -17.811 12.994 6.038 1.00 51.16 504 PRO A CA 1
ATOM 3655 C C . PRO A 1 504 ? -17.782 11.888 7.112 1.00 51.16 504 PRO A C 1
ATOM 3657 O O . PRO A 1 504 ? -16.726 11.380 7.474 1.00 51.16 504 PRO A O 1
ATOM 3660 N N . ALA A 1 505 ? -18.987 11.506 7.553 1.00 51.97 505 ALA A N 1
ATOM 3661 C CA . ALA A 1 505 ? -19.396 10.286 8.267 1.00 51.97 505 ALA A CA 1
ATOM 3662 C C . ALA A 1 505 ? -18.528 9.775 9.439 1.00 51.97 505 ALA A C 1
ATOM 3664 O O . ALA A 1 505 ? -17.505 9.124 9.245 1.00 51.97 505 ALA A O 1
ATOM 3665 N N . ALA A 1 506 ? -19.041 9.900 10.670 1.00 55.53 506 ALA A N 1
ATOM 3666 C CA . ALA A 1 506 ? -18.494 9.194 11.835 1.00 55.53 506 ALA A CA 1
ATOM 3667 C C . ALA A 1 506 ? -18.659 7.664 11.763 1.00 55.53 506 ALA A C 1
ATOM 3669 O O . ALA A 1 506 ? -17.837 6.914 12.288 1.00 55.53 506 ALA A O 1
ATOM 3670 N N . ILE A 1 507 ? -19.760 7.224 11.151 1.00 66.75 507 ILE A N 1
ATOM 3671 C CA . ILE A 1 507 ? -20.172 5.832 10.972 1.00 66.75 507 ILE A CA 1
ATOM 3672 C C . ILE A 1 507 ? -20.937 5.771 9.644 1.00 66.75 507 ILE A C 1
ATOM 3674 O O . ILE A 1 507 ? -21.845 6.574 9.438 1.00 66.75 507 ILE A O 1
ATOM 3678 N N . ASN A 1 508 ? -20.588 4.828 8.769 1.00 68.81 508 ASN A N 1
ATOM 3679 C CA . ASN A 1 508 ? -21.180 4.649 7.435 1.00 68.81 508 ASN A CA 1
ATOM 3680 C C . ASN A 1 508 ? -21.930 3.312 7.281 1.00 68.81 508 ASN A C 1
ATOM 3682 O O . ASN A 1 508 ? -22.158 2.846 6.167 1.00 68.81 508 ASN A O 1
ATOM 3686 N N . THR A 1 509 ? -22.285 2.653 8.387 1.00 76.44 509 THR A N 1
ATOM 3687 C CA . THR A 1 509 ? -22.901 1.326 8.341 1.00 76.44 509 THR A CA 1
ATOM 3688 C C . THR A 1 509 ? -23.922 1.071 9.454 1.00 76.44 509 THR A C 1
ATOM 3690 O O . THR A 1 509 ? -24.139 1.924 10.312 1.00 76.4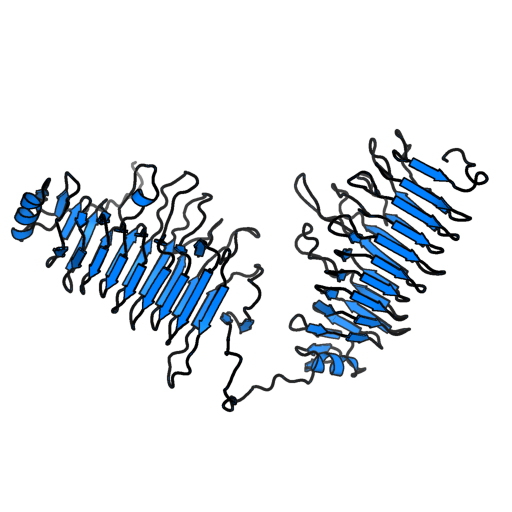4 509 THR A O 1
ATOM 3693 N N . ASN A 1 510 ? -24.570 -0.097 9.438 1.00 84.19 510 ASN A N 1
ATOM 3694 C CA . ASN A 1 510 ? -25.504 -0.532 10.473 1.00 84.19 510 ASN A CA 1
ATOM 3695 C C . ASN A 1 510 ? -24.841 -0.611 11.851 1.00 84.19 510 ASN A C 1
ATOM 3697 O O . ASN A 1 510 ? -23.744 -1.148 12.001 1.00 84.19 510 ASN A O 1
ATOM 3701 N N . VAL A 1 511 ? -25.557 -0.141 12.870 1.00 88.00 511 VAL A N 1
ATOM 3702 C CA . VAL A 1 511 ? -25.113 -0.156 14.264 1.00 88.00 511 VAL A CA 1
ATOM 3703 C C . VAL A 1 511 ? -26.131 -0.885 15.127 1.00 88.00 511 VAL A C 1
ATOM 3705 O O . VAL A 1 511 ? -27.320 -0.558 15.127 1.00 88.00 511 VAL A O 1
ATOM 3708 N N . VAL A 1 512 ? -25.660 -1.845 15.915 1.00 91.06 512 VAL A N 1
ATOM 3709 C CA . VAL A 1 512 ? -26.451 -2.538 16.932 1.00 91.06 512 VAL A CA 1
ATOM 3710 C C . VAL A 1 512 ? -25.785 -2.341 18.288 1.00 91.06 512 VAL A C 1
ATOM 3712 O O . VAL A 1 512 ? -24.645 -2.747 18.492 1.00 91.06 512 VAL A O 1
ATOM 3715 N N . VAL A 1 513 ? -26.513 -1.740 19.226 1.00 91.19 513 VAL A N 1
ATOM 3716 C CA . VAL A 1 513 ? -26.084 -1.551 20.614 1.00 91.19 513 VAL A CA 1
ATOM 3717 C C . VAL A 1 513 ? -27.002 -2.365 21.523 1.00 91.19 513 VAL A C 1
ATOM 3719 O O . VAL A 1 513 ? -28.220 -2.175 21.529 1.00 91.19 513 VAL A O 1
ATOM 3722 N N . ASP A 1 514 ? -26.426 -3.304 22.270 1.00 92.19 514 ASP A N 1
ATOM 3723 C CA . ASP A 1 514 ? -27.154 -4.319 23.040 1.00 92.19 514 ASP A CA 1
ATOM 3724 C C . ASP A 1 514 ? -26.647 -4.382 24.488 1.00 92.19 514 ASP A C 1
ATOM 3726 O O . ASP A 1 514 ? -25.604 -4.975 24.771 1.00 92.19 514 ASP A O 1
ATOM 3730 N N . GLY A 1 515 ? -27.360 -3.727 25.410 1.00 88.81 515 GLY A N 1
ATOM 3731 C CA . GLY A 1 515 ? -26.953 -3.647 26.820 1.00 88.81 515 GLY A CA 1
ATOM 3732 C C . GLY A 1 515 ? -25.579 -2.997 27.048 1.00 88.81 515 GLY A C 1
ATOM 3733 O O . GLY A 1 515 ? -24.924 -3.290 28.047 1.00 88.81 515 GLY A O 1
ATOM 3734 N N . ALA A 1 516 ? -25.144 -2.151 26.111 1.00 94.44 516 ALA A N 1
ATOM 3735 C CA . ALA A 1 516 ? -23.838 -1.494 26.076 1.00 94.44 516 ALA A CA 1
ATOM 3736 C C . ALA A 1 516 ? -23.969 0.020 25.829 1.00 94.44 516 ALA A C 1
ATOM 3738 O O . ALA A 1 516 ? -25.082 0.539 25.692 1.00 94.44 516 ALA A O 1
ATOM 3739 N N . GLU A 1 517 ? -22.840 0.727 25.772 1.00 92.94 517 GLU A N 1
ATOM 3740 C CA . GLU A 1 517 ? -22.791 2.170 25.527 1.00 92.94 517 GLU A CA 1
ATOM 3741 C C . GLU A 1 517 ? -22.099 2.510 24.199 1.00 92.94 517 GLU A C 1
ATOM 3743 O O . GLU A 1 517 ? -20.994 2.046 23.918 1.00 92.94 517 GLU A O 1
ATOM 3748 N N . LEU A 1 518 ? -22.750 3.346 23.389 1.00 90.62 518 LEU A N 1
ATOM 3749 C CA . LEU A 1 518 ? -22.161 4.014 22.233 1.00 90.62 518 LEU A CA 1
ATOM 3750 C C . LEU A 1 518 ? -22.186 5.522 22.470 1.00 90.62 518 LEU A C 1
ATOM 3752 O O . LEU A 1 518 ? -23.255 6.096 22.683 1.00 90.62 518 LEU A O 1
ATOM 3756 N N . TYR A 1 519 ? -21.024 6.155 22.378 1.00 88.06 519 TYR A N 1
ATOM 3757 C CA . TYR A 1 519 ? -20.879 7.603 22.421 1.00 88.06 519 TYR A CA 1
ATOM 3758 C C . TYR A 1 519 ? -20.171 8.095 21.162 1.00 88.06 519 TYR A C 1
ATOM 3760 O O . TYR A 1 519 ? -19.104 7.594 20.806 1.00 88.06 519 TYR A O 1
ATOM 3768 N N . VAL A 1 520 ? -20.745 9.094 20.501 1.00 82.75 520 VAL A N 1
ATOM 3769 C CA . VAL A 1 520 ? -20.132 9.770 19.356 1.00 82.75 520 VAL A CA 1
ATOM 3770 C C . VAL A 1 520 ? -20.197 11.268 19.606 1.00 82.75 520 VAL A C 1
ATOM 3772 O O . VAL A 1 520 ? -21.288 11.812 19.758 1.00 82.75 520 VAL A O 1
ATOM 3775 N N . GLY A 1 521 ? -19.048 11.936 19.636 1.00 76.06 521 GLY A N 1
ATOM 3776 C CA . GLY A 1 521 ? -19.009 13.384 19.818 1.00 76.06 521 GLY A CA 1
ATOM 3777 C C . GLY A 1 521 ? -17.640 14.001 19.576 1.00 76.06 521 GLY A C 1
ATOM 3778 O O . GLY A 1 521 ? -16.715 13.325 19.125 1.00 76.06 521 GLY A O 1
ATOM 3779 N N . SER A 1 522 ? -17.495 15.294 19.849 1.00 68.31 522 SER A N 1
ATOM 3780 C CA . SER A 1 522 ? -16.206 15.989 19.746 1.00 68.31 522 SER A CA 1
ATOM 3781 C C . SER A 1 522 ? -15.547 16.160 21.116 1.00 68.31 522 SER A C 1
ATOM 3783 O O . SER A 1 522 ? -16.215 16.248 22.144 1.00 68.31 522 SER A O 1
ATOM 3785 N N . SER A 1 523 ? -14.212 16.204 21.146 1.00 60.09 523 SER A N 1
ATOM 3786 C CA . SER A 1 523 ? -13.462 16.502 22.377 1.00 60.09 523 SER A CA 1
ATOM 3787 C C . SER A 1 523 ? -13.313 18.005 22.650 1.00 60.09 523 SER A C 1
ATOM 3789 O O . SER A 1 523 ? -12.919 18.384 23.750 1.00 60.09 523 SER A O 1
ATOM 3791 N N . GLU A 1 524 ? -13.611 18.861 21.664 1.00 61.62 524 GLU A N 1
ATOM 3792 C CA . GLU A 1 524 ? -13.500 20.324 21.740 1.00 61.62 524 GLU A CA 1
ATOM 3793 C C . GLU A 1 524 ? -14.634 21.016 20.949 1.00 61.62 524 GLU A C 1
ATOM 3795 O O . GLU A 1 524 ? -15.193 20.438 20.010 1.00 61.62 524 GLU A O 1
ATOM 3800 N N . ASN A 1 525 ? -14.967 22.264 21.313 1.00 54.72 525 ASN A N 1
ATOM 3801 C CA . ASN A 1 525 ? -15.967 23.100 20.631 1.00 54.72 525 ASN A CA 1
ATOM 3802 C C . ASN A 1 525 ? -15.475 23.506 19.221 1.00 54.72 525 ASN A C 1
ATOM 3804 O O . ASN A 1 525 ? -14.865 24.565 19.057 1.00 54.72 525 ASN A O 1
ATOM 3808 N N . CYS A 1 526 ? -15.735 22.697 18.188 1.00 51.81 526 CYS A N 1
ATOM 3809 C CA . CYS A 1 526 ? -15.513 23.099 16.789 1.00 51.81 526 CYS A CA 1
ATOM 3810 C C . CYS A 1 526 ? -16.616 24.083 16.377 1.00 51.81 526 CYS A C 1
ATOM 3812 O O . CYS A 1 526 ? -17.775 23.712 16.226 1.00 51.81 526 CYS A O 1
ATOM 3814 N N . ALA A 1 527 ? -16.258 25.349 16.169 1.00 47.78 527 ALA A N 1
ATOM 3815 C CA . ALA A 1 527 ? -17.225 26.405 15.865 1.00 47.78 527 ALA A CA 1
ATOM 3816 C C . ALA A 1 527 ? -17.680 26.460 14.391 1.00 47.78 527 ALA A C 1
ATOM 3818 O O . ALA A 1 527 ? -18.506 27.314 14.070 1.00 47.78 527 ALA A O 1
ATOM 3819 N N . SER A 1 528 ? -17.132 25.637 13.481 1.00 49.31 528 SER A N 1
ATOM 3820 C CA . SER A 1 528 ? -17.341 25.865 12.042 1.00 49.31 528 SER A CA 1
ATOM 3821 C C . SER A 1 528 ? -17.856 24.710 11.176 1.00 49.31 528 SER A C 1
ATOM 3823 O O . SER A 1 528 ? -18.505 25.048 10.193 1.00 49.31 528 SER A O 1
ATOM 3825 N N . TRP A 1 529 ? -17.676 23.412 11.463 1.00 50.09 529 TRP A N 1
ATOM 3826 C CA . TRP A 1 529 ? -18.172 22.338 10.567 1.00 50.09 529 TRP A CA 1
ATOM 3827 C C . TRP A 1 529 ? -18.527 21.035 11.317 1.00 50.09 529 TRP A C 1
ATOM 3829 O O . TRP A 1 529 ? -17.893 20.697 12.312 1.00 50.09 529 TRP A O 1
ATOM 3839 N N . THR A 1 530 ? -19.566 20.353 10.811 1.00 52.22 530 THR A N 1
ATOM 3840 C CA . THR A 1 530 ? -20.419 19.292 11.394 1.00 52.22 530 THR A CA 1
ATOM 3841 C C . THR A 1 530 ? -19.726 17.998 11.815 1.00 52.22 530 THR A C 1
ATOM 3843 O O . THR A 1 530 ? -18.991 17.410 11.025 1.00 52.22 530 THR A O 1
ATOM 3846 N N . PHE A 1 531 ? -20.137 17.439 12.955 1.00 51.94 531 PHE A N 1
ATOM 3847 C CA . PHE A 1 531 ? -20.017 16.005 13.246 1.00 51.94 531 PHE A CA 1
ATOM 3848 C C . PHE A 1 531 ? -21.404 15.355 13.165 1.00 51.94 531 PHE A C 1
ATOM 3850 O O . PHE A 1 531 ? -22.377 15.902 13.674 1.00 51.94 531 PHE A O 1
ATOM 3857 N N . GLY A 1 532 ? -21.522 14.208 12.498 1.00 52.03 532 GLY A N 1
ATOM 3858 C CA . GLY A 1 532 ? -22.788 13.485 12.370 1.00 52.03 532 GLY A CA 1
ATOM 3859 C C . GLY A 1 532 ? -22.600 12.059 11.855 1.00 52.03 532 GLY A C 1
ATOM 3860 O O . GLY A 1 532 ? -21.563 11.718 11.275 1.00 52.03 532 GLY A O 1
ATOM 3861 N N . VAL A 1 533 ? -23.612 11.215 12.070 1.00 58.38 533 VAL A N 1
ATOM 3862 C CA . VAL A 1 533 ? -23.702 9.899 11.425 1.00 58.38 533 VAL A CA 1
ATOM 3863 C C . VAL A 1 533 ? -24.249 10.124 10.027 1.00 58.38 533 VAL A C 1
ATOM 3865 O O . VAL A 1 533 ? -25.400 10.526 9.857 1.00 58.38 533 VAL A O 1
ATOM 3868 N N . TRP A 1 534 ? -23.414 9.891 9.019 1.00 58.88 534 TRP A N 1
ATOM 3869 C CA . TRP A 1 534 ? -23.814 10.060 7.631 1.00 58.88 534 TRP A CA 1
ATOM 3870 C C . TRP A 1 534 ? -24.031 8.696 6.995 1.00 58.88 534 TRP A C 1
ATOM 3872 O O . TRP A 1 534 ? -23.092 7.947 6.730 1.00 58.88 534 TRP A O 1
ATOM 3882 N N . PHE A 1 535 ? -25.296 8.411 6.739 1.00 61.56 535 PHE A N 1
ATOM 3883 C CA . PHE A 1 535 ? -25.744 7.273 5.965 1.00 61.56 535 PHE A CA 1
ATOM 3884 C C . PHE A 1 535 ? -25.777 7.682 4.490 1.00 61.56 535 PHE A C 1
ATOM 3886 O O . PHE A 1 535 ? -26.457 8.634 4.105 1.00 61.56 535 PHE A O 1
ATOM 3893 N N . ASP A 1 536 ? -24.960 7.019 3.672 1.00 54.66 536 ASP A N 1
ATOM 3894 C CA . ASP A 1 536 ? -24.790 7.307 2.243 1.00 54.66 536 ASP A CA 1
ATOM 3895 C C . ASP A 1 536 ? -25.937 6.760 1.373 1.00 54.66 536 ASP A C 1
ATOM 3897 O O . ASP A 1 536 ? -26.000 7.063 0.179 1.00 54.66 536 ASP A O 1
ATOM 3901 N N . GLY A 1 537 ? -26.887 6.020 1.958 1.00 56.69 537 GLY A N 1
ATOM 3902 C CA . GLY A 1 537 ? -28.017 5.450 1.236 1.00 56.69 537 GLY A CA 1
ATOM 3903 C C . GLY A 1 537 ? -29.206 5.048 2.109 1.00 56.69 537 GLY A C 1
ATOM 3904 O O . GLY A 1 537 ? -29.233 5.205 3.327 1.00 56.69 537 GLY A O 1
ATOM 3905 N N . THR A 1 538 ? -30.240 4.513 1.457 1.00 55.00 538 THR A N 1
ATOM 3906 C CA . THR A 1 538 ? -31.427 3.967 2.125 1.00 55.00 538 THR A CA 1
ATOM 3907 C C . THR A 1 538 ? -31.133 2.560 2.642 1.00 55.00 538 THR A C 1
ATOM 3909 O O . THR A 1 538 ? -30.901 1.658 1.839 1.00 55.00 538 THR A O 1
ATOM 3912 N N . GLY A 1 539 ? -31.197 2.343 3.957 1.00 65.75 539 GLY A N 1
ATOM 3913 C CA . GLY A 1 539 ? -31.128 0.996 4.545 1.00 65.75 539 GLY A CA 1
ATOM 3914 C C . GLY A 1 539 ? -30.237 0.864 5.774 1.00 65.75 539 GLY A C 1
ATOM 3915 O O . GLY A 1 539 ? -30.354 -0.132 6.486 1.00 65.75 539 GLY A O 1
ATOM 3916 N N . GLN A 1 540 ? -29.399 1.860 6.062 1.00 76.56 540 GLN A N 1
ATOM 3917 C CA . GLN A 1 540 ? -28.621 1.873 7.293 1.00 76.56 540 GLN A CA 1
ATOM 3918 C C . GLN A 1 540 ? -29.501 2.189 8.509 1.00 76.56 540 GLN A C 1
ATOM 3920 O O . GLN A 1 540 ? -30.469 2.960 8.447 1.00 76.56 540 GLN A O 1
ATOM 3925 N N . SER A 1 541 ? -29.171 1.559 9.633 1.00 83.00 541 SER A N 1
ATOM 3926 C CA . SER A 1 541 ? -29.954 1.658 10.856 1.00 83.00 541 SER A CA 1
ATOM 3927 C C . SER A 1 541 ? -29.107 1.674 12.120 1.00 83.00 541 SER A C 1
ATOM 3929 O O . SER A 1 541 ? -28.025 1.095 12.171 1.00 83.00 541 SER A O 1
ATOM 3931 N N . ILE A 1 542 ? -29.646 2.313 13.157 1.00 86.31 542 ILE A N 1
ATOM 3932 C CA . ILE A 1 542 ? -29.166 2.202 14.533 1.00 86.31 542 ILE A CA 1
ATOM 3933 C C . ILE A 1 542 ? -30.237 1.476 15.332 1.00 86.31 542 ILE A C 1
ATOM 3935 O O . ILE A 1 542 ? -31.388 1.912 15.376 1.00 86.31 542 ILE A O 1
ATOM 3939 N N . THR A 1 543 ? -29.863 0.374 15.971 1.00 89.00 543 THR A N 1
ATOM 3940 C CA . THR A 1 543 ? -30.739 -0.385 16.865 1.00 89.00 543 THR A CA 1
ATOM 3941 C C . THR A 1 543 ? -30.163 -0.380 18.272 1.00 89.00 543 THR A C 1
ATOM 3943 O O . THR A 1 543 ? -29.098 -0.946 18.493 1.00 89.00 543 THR A O 1
ATOM 3946 N N . ALA A 1 544 ? -30.878 0.216 19.223 1.00 88.38 544 ALA A N 1
ATOM 3947 C CA . ALA A 1 544 ? -30.564 0.168 20.648 1.00 88.38 544 ALA A CA 1
ATOM 3948 C C . ALA A 1 544 ? -31.572 -0.743 21.364 1.00 88.38 544 ALA A C 1
ATOM 3950 O O . ALA A 1 544 ? -32.780 -0.557 21.213 1.00 88.38 544 ALA A O 1
ATOM 3951 N N . LYS A 1 545 ? -31.094 -1.738 22.117 1.00 88.38 545 LYS A N 1
ATOM 3952 C CA . LYS A 1 545 ? -31.948 -2.697 22.845 1.00 88.38 545 LYS A CA 1
ATOM 3953 C C . LYS A 1 545 ? -31.346 -3.132 24.185 1.00 88.38 545 LYS A C 1
ATOM 3955 O O . LYS A 1 545 ? -30.170 -2.872 24.458 1.00 88.38 545 LYS A O 1
ATOM 3960 N N . ASN A 1 546 ? -32.147 -3.808 25.015 1.00 88.44 546 ASN A N 1
ATOM 3961 C CA . ASN A 1 546 ? -31.720 -4.379 26.300 1.00 88.44 546 ASN A CA 1
ATOM 3962 C C . ASN A 1 546 ? -31.029 -3.372 27.247 1.00 88.44 546 ASN A C 1
ATOM 3964 O O . ASN A 1 546 ? -30.049 -3.698 27.913 1.00 88.44 546 ASN A O 1
ATOM 3968 N N . GLY A 1 547 ? -31.513 -2.126 27.300 1.00 85.19 547 GLY A N 1
ATOM 3969 C CA . GLY A 1 547 ? -30.943 -1.088 28.169 1.00 85.19 547 GLY A CA 1
ATOM 3970 C C . GLY A 1 547 ? -29.676 -0.422 27.624 1.00 85.19 547 GLY A C 1
ATOM 3971 O O . GLY A 1 547 ? -28.991 0.280 28.365 1.00 85.19 547 GLY A O 1
ATOM 3972 N N . ALA A 1 548 ? -29.374 -0.616 26.336 1.00 90.00 548 ALA A N 1
ATOM 3973 C CA . ALA A 1 548 ? -28.332 0.124 25.633 1.00 90.00 548 ALA A CA 1
ATOM 3974 C C . ALA A 1 548 ? -28.473 1.648 25.776 1.00 90.00 548 ALA A C 1
ATOM 3976 O O . ALA A 1 548 ? -29.588 2.178 25.756 1.00 90.00 548 ALA A O 1
ATOM 3977 N N . LYS A 1 549 ? -27.335 2.341 25.843 1.00 89.81 549 LYS A N 1
ATOM 3978 C CA . LYS A 1 549 ? -27.246 3.802 25.830 1.00 89.81 549 LYS A CA 1
ATOM 3979 C C . LYS A 1 549 ? -26.541 4.254 24.564 1.00 89.81 549 LYS A C 1
ATOM 3981 O O . LYS A 1 549 ? -25.416 3.841 24.305 1.00 89.81 549 LYS A O 1
ATOM 3986 N N . VAL A 1 550 ? -27.198 5.100 23.787 1.00 88.19 550 VAL A N 1
ATOM 3987 C CA . VAL A 1 550 ? -26.635 5.685 22.575 1.00 88.19 550 VAL A CA 1
ATOM 3988 C C . VAL A 1 550 ? -26.685 7.197 22.709 1.00 88.19 550 VAL A C 1
ATOM 3990 O O . VAL A 1 550 ? -27.768 7.759 22.859 1.00 88.19 550 VAL A O 1
ATOM 3993 N N . THR A 1 551 ? -25.526 7.845 22.662 1.00 85.44 551 THR A N 1
ATOM 3994 C CA . THR A 1 551 ? -25.401 9.297 22.801 1.00 85.44 551 THR A CA 1
ATOM 3995 C C . THR A 1 551 ? -24.656 9.874 21.608 1.00 85.44 551 THR A C 1
ATOM 3997 O O . THR A 1 551 ? -23.547 9.446 21.292 1.00 85.44 551 THR A O 1
ATOM 4000 N N . PHE A 1 552 ? -25.265 10.877 20.986 1.00 79.44 552 PHE A N 1
ATOM 4001 C CA . PHE A 1 552 ? -24.653 11.725 19.975 1.00 79.44 552 PHE A CA 1
ATOM 4002 C C . PHE A 1 552 ? -24.525 13.133 20.537 1.00 79.44 552 PHE A C 1
ATOM 4004 O O . PHE A 1 552 ? -25.535 13.798 20.752 1.00 79.44 552 PHE A O 1
ATOM 4011 N N . ASP A 1 553 ? -23.300 13.568 20.797 1.00 77.50 553 ASP A N 1
ATOM 4012 C CA . ASP A 1 553 ? -22.988 14.923 21.246 1.00 77.50 553 ASP A CA 1
ATOM 4013 C C . ASP A 1 553 ? -22.360 15.692 20.085 1.00 77.50 553 ASP A C 1
ATOM 4015 O O . ASP A 1 553 ? -21.173 15.541 19.783 1.00 77.50 553 ASP A O 1
ATOM 4019 N N . VAL A 1 554 ? -23.199 16.405 19.334 1.00 68.69 554 VAL A N 1
ATOM 4020 C CA . VAL A 1 554 ? -22.841 16.953 18.026 1.00 68.69 554 VAL A CA 1
ATOM 4021 C C . VAL A 1 554 ? -23.401 18.356 17.819 1.00 68.69 554 VAL A C 1
ATOM 4023 O O . VAL A 1 554 ? -24.554 18.641 18.129 1.00 68.69 554 VAL A O 1
ATOM 4026 N N . ASP A 1 555 ? -22.598 19.214 17.191 1.00 61.81 555 ASP A N 1
ATOM 4027 C CA . ASP A 1 555 ? -22.989 20.569 16.795 1.00 61.81 555 ASP A CA 1
ATOM 4028 C C . ASP A 1 555 ? -23.125 20.671 15.264 1.00 61.81 555 ASP A C 1
ATOM 4030 O O . ASP A 1 555 ? -22.128 20.885 14.563 1.00 61.81 555 ASP A O 1
ATOM 4034 N N . PRO A 1 556 ? -24.337 20.491 14.697 1.00 54.34 556 PRO A N 1
ATOM 4035 C CA . PRO A 1 556 ? -24.540 20.621 13.261 1.00 54.34 556 PRO A CA 1
ATOM 4036 C C . PRO A 1 556 ? -24.591 22.096 12.807 1.00 54.34 556 PRO A C 1
ATOM 4038 O O . PRO A 1 556 ? -25.217 22.929 13.467 1.00 54.34 556 PRO A O 1
ATOM 4041 N N . PRO A 1 557 ? -23.990 22.455 11.656 1.00 53.56 557 PRO A N 1
ATOM 4042 C CA . PRO A 1 557 ? -24.180 23.745 11.016 1.00 53.56 557 PRO A CA 1
ATOM 4043 C C . PRO A 1 557 ? -25.574 23.842 10.390 1.00 53.56 557 PRO A C 1
ATOM 4045 O O . PRO A 1 557 ? -26.275 22.852 10.164 1.00 53.56 557 PRO A O 1
ATOM 4048 N N . SER A 1 558 ? -25.969 25.070 10.057 1.00 49.88 558 SER A N 1
ATOM 4049 C CA . SER A 1 558 ? -27.249 25.352 9.414 1.00 49.88 558 SER A CA 1
ATOM 4050 C C . SER A 1 558 ? -27.409 24.568 8.101 1.00 49.88 558 SER A C 1
ATOM 4052 O O . SER A 1 558 ? -26.656 24.757 7.149 1.00 49.88 558 SER A O 1
ATOM 4054 N N . GLY A 1 559 ? -28.427 23.701 8.038 1.00 49.28 559 GLY A N 1
ATOM 4055 C CA . GLY A 1 559 ? -28.816 22.984 6.814 1.00 49.28 559 GLY A CA 1
ATOM 4056 C C . GLY A 1 559 ? -28.530 21.479 6.781 1.00 49.28 559 GLY A C 1
ATOM 4057 O O . GLY A 1 559 ? -28.971 20.835 5.834 1.00 49.28 559 GLY A O 1
ATOM 4058 N N . TYR A 1 560 ? -27.867 20.908 7.794 1.00 52.84 560 TYR A N 1
ATOM 4059 C CA . TYR A 1 560 ? -27.606 19.464 7.883 1.00 52.84 560 TYR A CA 1
ATOM 4060 C C . TYR A 1 560 ? -28.239 18.858 9.143 1.00 52.84 560 TYR A C 1
ATOM 4062 O O . TYR A 1 560 ? -28.087 19.403 10.233 1.00 52.84 560 TYR A O 1
ATOM 4070 N N . GLY A 1 561 ? -28.948 17.735 8.993 1.00 52.50 561 GLY A N 1
ATOM 4071 C CA . GLY A 1 561 ? -29.451 16.945 10.123 1.00 52.50 561 GLY A CA 1
ATOM 4072 C C . GLY A 1 561 ? -28.350 16.071 10.731 1.00 52.50 561 GLY A C 1
ATOM 4073 O O . GLY A 1 561 ? -27.426 15.662 10.029 1.00 52.50 561 GLY A O 1
ATOM 4074 N N . VAL A 1 562 ? -28.462 15.753 12.026 1.00 58.28 562 VAL A N 1
ATOM 4075 C CA . VAL A 1 562 ? -27.548 14.822 12.724 1.00 58.28 562 VAL A CA 1
ATOM 4076 C C . VAL A 1 562 ? -27.675 13.401 12.163 1.00 58.28 562 VAL A C 1
ATOM 4078 O O . VAL A 1 562 ? -26.701 12.650 12.112 1.00 58.28 562 VAL A O 1
ATOM 4081 N N . PHE A 1 563 ? -28.885 13.069 11.708 1.00 63.19 563 PHE A N 1
ATOM 4082 C CA . PHE A 1 563 ? -29.241 11.819 11.050 1.00 63.19 563 PHE A CA 1
ATOM 4083 C C . PHE A 1 563 ? -29.913 12.105 9.718 1.00 63.19 563 PHE A C 1
ATOM 4085 O O . PHE A 1 563 ? -31.000 12.684 9.699 1.00 63.19 563 PHE A O 1
ATOM 4092 N N . ASN A 1 564 ? -29.301 11.643 8.628 1.00 58.41 564 ASN A N 1
ATOM 4093 C CA . ASN A 1 564 ? -29.848 11.763 7.281 1.00 58.41 564 ASN A CA 1
ATOM 4094 C C . ASN A 1 564 ? -30.171 10.378 6.702 1.00 58.41 564 ASN A C 1
ATOM 4096 O O . ASN A 1 564 ? -29.317 9.504 6.737 1.00 58.41 564 ASN A O 1
ATOM 4100 N N . ASN A 1 565 ? -31.386 10.160 6.188 1.00 61.59 565 ASN A N 1
ATOM 4101 C CA . ASN A 1 565 ? -31.792 8.957 5.431 1.00 61.59 565 ASN A CA 1
ATOM 4102 C C . ASN A 1 565 ? -31.665 7.566 6.115 1.00 61.59 565 ASN A C 1
ATOM 4104 O O . ASN A 1 565 ? -31.728 6.544 5.431 1.00 61.59 565 ASN A O 1
ATOM 4108 N N . GLY A 1 566 ? -31.569 7.494 7.450 1.00 68.38 566 GLY A N 1
ATOM 4109 C CA . GLY A 1 566 ? -31.485 6.233 8.214 1.00 68.38 566 GLY A CA 1
ATOM 4110 C C . GLY A 1 566 ? -32.739 5.858 9.021 1.00 68.38 566 GLY A C 1
ATOM 4111 O O . GLY A 1 566 ? -33.707 6.620 9.116 1.00 68.38 566 GLY A O 1
ATOM 4112 N N . LYS A 1 567 ? -32.707 4.672 9.648 1.00 76.44 567 LYS A N 1
ATOM 4113 C CA . LYS A 1 567 ? -33.722 4.213 10.618 1.00 76.44 567 LYS A CA 1
ATOM 4114 C C . LYS A 1 567 ? -33.135 4.089 12.024 1.00 76.44 567 LYS A C 1
ATOM 4116 O O . LYS A 1 567 ? -32.169 3.360 12.222 1.00 76.44 567 LYS A O 1
ATOM 4121 N N . ILE A 1 568 ? -33.775 4.704 13.015 1.00 80.19 568 ILE A N 1
ATOM 4122 C CA . ILE A 1 568 ? -33.437 4.506 14.432 1.00 80.19 568 ILE A CA 1
ATOM 4123 C C . ILE A 1 568 ? -34.519 3.639 15.076 1.00 80.19 568 ILE A C 1
ATOM 4125 O O . ILE A 1 568 ? -35.712 3.928 14.967 1.00 80.19 568 ILE A O 1
ATOM 4129 N N . THR A 1 569 ? -34.104 2.558 15.731 1.00 81.62 569 THR A N 1
ATOM 4130 C CA . THR A 1 569 ? -34.974 1.658 16.493 1.00 81.62 569 THR A CA 1
ATOM 4131 C C . THR A 1 569 ? -34.498 1.626 17.939 1.00 81.62 569 THR A C 1
ATOM 4133 O O . THR A 1 569 ? -33.370 1.212 18.202 1.00 81.62 569 THR A O 1
ATOM 4136 N N . VAL A 1 570 ? -35.352 2.056 18.867 1.00 81.62 570 VAL A N 1
ATOM 4137 C CA . VAL A 1 570 ? -35.067 2.023 20.308 1.00 81.62 570 VAL A CA 1
ATOM 4138 C C . VAL A 1 570 ? -36.073 1.096 20.983 1.00 81.62 570 VAL A C 1
ATOM 4140 O O . VAL A 1 570 ? -37.287 1.313 20.895 1.00 81.62 570 VAL A O 1
ATOM 4143 N N . ASN A 1 571 ? -35.557 0.051 21.627 1.00 77.88 571 ASN A N 1
ATOM 4144 C CA . ASN A 1 571 ? -36.335 -1.000 22.275 1.00 77.88 571 ASN A CA 1
ATOM 4145 C C . ASN A 1 571 ? -36.111 -1.000 23.793 1.00 77.88 571 ASN A C 1
ATOM 4147 O O . ASN A 1 571 ? -35.039 -0.640 24.278 1.00 77.88 571 ASN A O 1
ATOM 4151 N N . ASP A 1 572 ? -37.095 -1.505 24.533 1.00 79.00 572 ASP A N 1
ATOM 4152 C CA . ASP A 1 572 ? -37.013 -1.738 25.979 1.00 79.00 572 ASP A CA 1
ATOM 4153 C C . ASP A 1 572 ? -36.662 -0.465 26.779 1.00 79.00 572 ASP A C 1
ATOM 4155 O O . ASP A 1 572 ? -37.189 0.610 26.515 1.00 79.00 572 ASP A O 1
ATOM 4159 N N . THR A 1 573 ? -35.784 -0.575 27.782 1.00 79.94 573 THR A N 1
ATOM 4160 C CA . THR A 1 573 ? -35.295 0.545 28.604 1.00 79.94 573 THR A CA 1
ATOM 4161 C C . THR A 1 573 ? -34.081 1.257 27.994 1.00 79.94 573 THR A C 1
ATOM 4163 O O . THR A 1 573 ? -33.302 1.865 28.731 1.00 79.94 573 THR A O 1
ATOM 4166 N N . SER A 1 574 ? -33.840 1.115 26.688 1.00 83.94 574 SER A N 1
ATOM 4167 C CA . SER A 1 574 ? -32.714 1.768 26.018 1.00 83.94 574 SER A CA 1
ATOM 4168 C C . SER A 1 574 ? -32.925 3.270 25.871 1.00 83.94 574 SER A C 1
ATOM 4170 O O . SER A 1 574 ? -34.045 3.744 25.711 1.00 83.94 574 SER A O 1
ATOM 4172 N N . THR A 1 575 ? -31.830 4.025 25.888 1.00 82.19 575 THR A N 1
ATOM 4173 C CA . THR A 1 575 ? -31.857 5.480 25.727 1.00 82.19 575 THR A CA 1
ATOM 4174 C C . THR A 1 575 ? -31.127 5.889 24.462 1.00 82.19 575 THR A C 1
ATOM 4176 O O . THR A 1 575 ? -30.018 5.418 24.204 1.00 82.19 575 THR A O 1
ATOM 4179 N N . PHE A 1 576 ? -31.726 6.812 23.718 1.00 83.31 576 PHE A N 1
ATOM 4180 C CA . PHE A 1 576 ? -31.103 7.486 22.591 1.00 83.31 576 PHE A CA 1
ATOM 4181 C C . PHE A 1 576 ? -31.108 8.988 22.867 1.00 83.31 576 PHE A C 1
ATOM 4183 O O . PHE A 1 576 ? -32.176 9.581 23.010 1.00 83.31 576 PHE A O 1
ATOM 4190 N N . THR A 1 577 ? -29.926 9.584 22.977 1.00 80.44 577 THR A N 1
ATOM 4191 C CA . THR A 1 577 ? -29.743 10.983 23.367 1.00 80.44 577 THR A CA 1
ATOM 4192 C C . THR A 1 577 ? -29.016 11.727 22.259 1.00 80.44 577 THR A C 1
ATOM 4194 O O . THR A 1 577 ? -27.964 11.280 21.806 1.00 80.44 577 THR A O 1
ATOM 4197 N N . VAL A 1 578 ? -29.547 12.882 21.860 1.00 74.88 578 VAL A N 1
ATOM 4198 C CA . VAL A 1 578 ? -28.856 13.838 20.987 1.00 74.88 578 VAL A CA 1
ATOM 4199 C C . VAL A 1 578 ? -28.647 15.131 21.770 1.00 74.88 578 VAL A C 1
ATOM 4201 O O . VAL A 1 578 ? -29.606 15.692 22.299 1.00 74.88 578 VAL A O 1
ATOM 4204 N N . ILE A 1 579 ? -27.401 15.582 21.868 1.00 72.88 579 ILE A N 1
ATOM 4205 C CA . ILE A 1 579 ? -26.994 16.834 22.511 1.00 72.88 579 ILE A CA 1
ATOM 4206 C C . ILE A 1 579 ? -26.500 17.764 21.398 1.00 72.88 579 ILE A C 1
ATOM 4208 O O . ILE A 1 579 ? -25.697 17.345 20.572 1.00 72.88 579 ILE A O 1
ATOM 4212 N N . THR A 1 580 ? -27.034 18.990 21.345 1.00 65.81 580 THR A N 1
ATOM 4213 C CA . THR A 1 580 ? -26.682 20.032 20.361 1.00 65.81 580 THR A CA 1
ATOM 4214 C C . THR A 1 580 ? -26.693 21.406 21.031 1.00 65.81 580 THR A C 1
ATOM 4216 O O . THR A 1 580 ? -27.637 21.737 21.753 1.00 65.81 580 THR A O 1
ATOM 4219 N N . ASN A 1 581 ? -25.675 22.225 20.773 1.00 59.84 581 ASN A N 1
ATOM 4220 C CA . ASN A 1 581 ? -25.549 23.610 21.238 1.00 59.84 581 ASN A CA 1
ATOM 4221 C C . ASN A 1 581 ? -26.066 24.632 20.209 1.00 59.84 581 ASN A C 1
ATOM 4223 O O . ASN A 1 581 ? -26.265 25.803 20.546 1.00 59.84 581 ASN A O 1
ATOM 4227 N N . ALA A 1 582 ? -26.301 24.224 18.957 1.00 54.59 582 ALA A N 1
ATOM 4228 C CA . ALA A 1 582 ? -26.865 25.095 17.931 1.00 54.59 582 ALA A CA 1
ATOM 4229 C C . ALA A 1 582 ? -28.378 25.287 18.137 1.00 54.59 582 ALA A C 1
ATOM 4231 O O . ALA A 1 582 ? -29.120 24.324 18.335 1.00 54.59 582 ALA A O 1
ATOM 4232 N N . ALA A 1 583 ? -28.857 26.534 18.036 1.00 48.16 583 ALA A N 1
ATOM 4233 C CA . ALA A 1 583 ? -30.281 26.833 17.887 1.00 48.16 583 ALA A CA 1
ATOM 4234 C C . ALA A 1 583 ? -30.756 26.232 16.553 1.00 48.16 583 ALA A C 1
ATOM 4236 O O . ALA A 1 583 ? -30.619 26.862 15.504 1.00 48.16 583 ALA A O 1
ATOM 4237 N N . ALA A 1 584 ? -31.210 24.977 16.588 1.00 44.56 584 ALA A N 1
ATOM 4238 C CA . ALA A 1 584 ? -31.519 24.177 15.411 1.00 44.56 584 ALA A CA 1
ATOM 4239 C C . ALA A 1 584 ? -32.524 24.915 14.512 1.00 44.56 584 ALA A C 1
ATOM 4241 O O . ALA A 1 584 ? -33.686 25.091 14.868 1.00 44.56 584 ALA A O 1
ATOM 4242 N N . GLN A 1 585 ? -32.067 25.388 13.348 1.00 42.72 585 GLN A N 1
ATOM 4243 C CA . GLN A 1 585 ? -32.941 26.016 12.353 1.00 42.72 585 GLN A CA 1
ATOM 4244 C C . GLN A 1 585 ? -33.631 24.990 11.435 1.00 42.72 585 GLN A C 1
ATOM 4246 O O . GLN A 1 585 ? -34.486 25.400 10.662 1.00 42.72 585 GLN A O 1
ATOM 4251 N N . ASN A 1 586 ? -33.300 23.691 11.521 1.00 50.00 586 ASN A N 1
ATOM 4252 C CA . ASN A 1 586 ? -33.892 22.595 10.735 1.00 50.00 586 ASN A CA 1
ATOM 4253 C C . ASN A 1 586 ? -33.928 21.271 11.535 1.00 50.00 586 ASN A C 1
ATOM 4255 O O . ASN A 1 586 ? -33.240 21.153 12.550 1.00 50.00 586 ASN A O 1
ATOM 4259 N N . ASP A 1 587 ? -34.717 20.297 11.057 1.00 50.56 587 ASP A N 1
ATOM 4260 C CA . ASP A 1 587 ? -34.981 18.991 11.687 1.00 50.56 587 ASP A CA 1
ATOM 4261 C C . ASP A 1 587 ? -33.699 18.247 12.124 1.00 50.56 587 ASP A C 1
ATOM 4263 O O . ASP A 1 587 ? -32.816 17.955 11.316 1.00 50.56 587 ASP A O 1
ATOM 4267 N N . ILE A 1 588 ? -33.618 17.899 13.416 1.00 54.88 588 ILE A N 1
ATOM 4268 C CA . ILE A 1 588 ? -32.493 17.167 14.039 1.00 54.88 588 ILE A CA 1
ATOM 4269 C C . ILE A 1 588 ? -32.372 15.741 13.465 1.00 54.88 588 ILE A C 1
ATOM 4271 O O . ILE A 1 588 ? -31.273 15.188 13.364 1.00 54.88 588 ILE A O 1
ATOM 4275 N N . VAL A 1 589 ? -33.496 15.165 13.030 1.00 57.72 589 VAL A N 1
ATOM 4276 C CA . VAL A 1 589 ? -33.597 13.837 12.419 1.00 57.72 589 VAL A CA 1
ATOM 4277 C C . VAL A 1 589 ? -34.416 13.948 11.134 1.00 57.72 589 VAL A C 1
ATOM 4279 O O . VAL A 1 589 ? -35.610 14.219 11.196 1.00 57.72 589 VAL A O 1
ATOM 4282 N N . THR A 1 590 ? -33.814 13.685 9.971 1.00 52.94 590 THR A N 1
ATOM 4283 C CA . THR A 1 590 ? -34.541 13.618 8.683 1.00 52.94 590 THR A CA 1
ATOM 4284 C C . THR A 1 590 ? -34.909 12.177 8.284 1.00 52.94 590 THR A C 1
ATOM 4286 O O . THR A 1 590 ? -35.252 11.906 7.134 1.00 52.94 590 THR A O 1
ATOM 4289 N N . GLY A 1 591 ? -34.845 11.233 9.235 1.00 56.72 591 GLY A N 1
ATOM 4290 C CA . GLY A 1 591 ? -35.140 9.802 9.068 1.00 56.72 591 GLY A CA 1
ATOM 4291 C C . GLY A 1 591 ? -36.352 9.303 9.870 1.00 56.72 591 GLY A C 1
ATOM 4292 O O . GLY A 1 591 ? -37.076 10.072 10.495 1.00 56.72 591 GLY A O 1
ATOM 4293 N N . THR A 1 592 ? -36.586 7.985 9.865 1.00 56.88 592 THR A N 1
ATOM 4294 C CA . THR A 1 592 ? -37.675 7.370 10.652 1.00 56.88 592 THR A CA 1
ATOM 4295 C C . THR A 1 592 ? -37.161 6.921 12.018 1.00 56.88 592 THR A C 1
ATOM 4297 O O . THR A 1 592 ? -36.296 6.046 12.096 1.00 56.88 592 THR A O 1
ATOM 4300 N N . VAL A 1 593 ? -37.743 7.454 13.095 1.00 62.41 593 VAL A N 1
ATOM 4301 C CA . VAL A 1 593 ? -37.540 6.955 14.464 1.00 62.41 593 VAL A CA 1
ATOM 4302 C C . VAL A 1 593 ? -38.722 6.068 14.843 1.00 62.41 593 VAL A C 1
ATOM 4304 O O . VAL A 1 593 ? -39.876 6.477 14.737 1.00 62.41 593 VAL A O 1
ATOM 4307 N N . THR A 1 594 ? -38.457 4.828 15.249 1.00 60.88 594 THR A N 1
ATOM 4308 C CA . THR A 1 594 ? -39.482 3.904 15.755 1.00 60.88 594 THR A CA 1
ATOM 4309 C C . THR A 1 594 ? -39.215 3.591 17.224 1.00 60.88 594 THR A C 1
ATOM 4311 O O . THR A 1 594 ? -38.209 2.960 17.550 1.00 60.88 594 THR A O 1
ATOM 4314 N N . TRP A 1 595 ? -40.149 3.985 18.090 1.00 57.97 595 TRP A N 1
ATOM 4315 C CA . TRP A 1 595 ? -40.173 3.633 19.510 1.00 57.97 595 TRP A CA 1
ATOM 4316 C C . TRP A 1 595 ? -41.094 2.424 19.710 1.00 57.97 595 TRP A C 1
ATOM 4318 O O . TRP A 1 595 ? -42.271 2.489 19.352 1.00 57.97 595 TRP A O 1
ATOM 4328 N N . GLN A 1 596 ? -40.585 1.308 20.242 1.00 55.12 596 GLN A N 1
ATOM 4329 C CA . GLN A 1 596 ? -41.407 0.098 20.431 1.00 55.12 596 GLN A CA 1
ATOM 4330 C C . GLN A 1 596 ? -42.250 0.113 21.720 1.00 55.12 596 GLN A C 1
ATOM 4332 O O . GLN A 1 596 ? -43.216 -0.643 21.824 1.00 55.12 596 GLN A O 1
ATOM 4337 N N . THR A 1 597 ? -41.954 1.009 22.666 1.00 52.66 597 THR A N 1
ATOM 4338 C CA . THR A 1 597 ? -42.719 1.200 23.909 1.00 52.66 597 THR A CA 1
ATOM 4339 C C . THR A 1 597 ? -43.196 2.659 24.045 1.00 52.66 597 THR A C 1
ATOM 4341 O O . THR A 1 597 ? -42.358 3.558 24.077 1.00 52.66 597 THR A O 1
ATOM 4344 N N . PRO A 1 598 ? -44.518 2.934 24.135 1.00 42.31 598 PRO A N 1
ATOM 4345 C CA . PRO A 1 598 ? -45.078 4.296 24.054 1.00 42.31 598 PRO A CA 1
ATOM 4346 C C . PRO A 1 598 ? -44.761 5.255 25.215 1.00 42.31 598 PRO A C 1
ATOM 4348 O O . PRO A 1 598 ? -45.002 6.451 25.088 1.00 42.31 598 PRO A O 1
ATOM 4351 N N . GLU A 1 599 ? -44.271 4.768 26.357 1.00 46.84 599 GLU A N 1
ATOM 4352 C CA . GLU A 1 599 ? -44.233 5.554 27.605 1.00 46.84 599 GLU A CA 1
ATOM 4353 C C . GLU A 1 599 ? -43.016 6.489 27.757 1.00 46.84 599 GLU A C 1
ATOM 4355 O O . GLU A 1 599 ? -42.926 7.191 28.760 1.00 46.84 599 GLU A O 1
ATOM 4360 N N . GLN A 1 600 ? -42.093 6.544 26.788 1.00 45.88 600 GLN A N 1
ATOM 4361 C CA . GLN A 1 600 ? -40.834 7.305 26.920 1.00 45.88 600 GLN A CA 1
ATOM 4362 C C . GLN A 1 600 ? -40.661 8.483 25.948 1.00 45.88 600 GLN A C 1
ATOM 4364 O O . GLN A 1 600 ? -39.679 9.215 26.052 1.00 45.88 600 GLN A O 1
ATOM 4369 N N . ALA A 1 601 ? -41.628 8.741 25.064 1.00 43.03 601 ALA A N 1
ATOM 4370 C CA . ALA A 1 601 ? -41.649 9.965 24.264 1.00 43.03 601 ALA A CA 1
ATOM 4371 C C . ALA A 1 601 ? -42.242 11.127 25.088 1.00 43.03 601 ALA A C 1
ATOM 4373 O O . ALA A 1 601 ? -43.384 11.533 24.879 1.00 43.03 601 ALA A O 1
ATOM 4374 N N . SER A 1 602 ? -41.506 11.637 26.079 1.00 40.94 602 SER A N 1
ATOM 4375 C CA . SER A 1 602 ? -41.906 12.851 26.803 1.00 40.94 602 SER A CA 1
ATOM 4376 C C . SER A 1 602 ? -40.732 13.808 27.001 1.00 40.94 602 SER A C 1
ATOM 4378 O O . SER A 1 602 ? -39.806 13.513 27.755 1.00 40.94 602 SER A O 1
ATOM 4380 N N . GLY A 1 603 ? -40.815 14.969 26.354 1.00 38.94 603 GLY A N 1
ATOM 4381 C CA . GLY A 1 603 ? -39.887 16.097 26.459 1.00 38.94 603 GLY A CA 1
ATOM 4382 C C . GLY A 1 603 ? -40.042 17.018 25.246 1.00 38.94 603 GLY A C 1
ATOM 4383 O O . GLY A 1 603 ? -40.405 16.544 24.175 1.00 38.94 603 GLY A O 1
ATOM 4384 N N . GLU A 1 604 ? -39.792 18.322 25.395 1.00 31.08 604 GLU A N 1
ATOM 4385 C CA . GLU A 1 604 ? -39.992 19.336 24.334 1.00 31.08 604 GLU A CA 1
ATOM 4386 C C . GLU A 1 604 ? -39.116 19.139 23.073 1.00 31.08 604 GLU A C 1
ATOM 4388 O O . GLU A 1 604 ? -39.331 19.836 22.089 1.00 31.08 604 GLU A O 1
ATOM 4393 N N . ASN A 1 605 ? -38.193 18.167 23.075 1.00 35.91 605 ASN A N 1
ATOM 4394 C CA . ASN A 1 605 ? -37.279 17.840 21.969 1.00 35.91 605 ASN A CA 1
ATOM 4395 C C . ASN A 1 605 ? -37.323 16.350 21.550 1.00 35.91 605 ASN A C 1
ATOM 4397 O O . ASN A 1 605 ? -36.329 15.843 21.031 1.00 35.91 605 ASN A O 1
ATOM 4401 N N . ALA A 1 606 ? -38.414 15.632 21.842 1.00 33.62 606 ALA A N 1
ATOM 4402 C CA . ALA A 1 606 ? -38.596 14.238 21.416 1.00 33.62 606 ALA A CA 1
ATOM 4403 C C . ALA A 1 606 ? -38.946 14.112 19.926 1.00 33.62 606 ALA A C 1
ATOM 4405 O O . ALA A 1 606 ? -39.803 14.901 19.461 1.00 33.62 606 ALA A O 1
#

Secondary structure (DSSP, 8-state):
--S----------SSPEEESSHHHHHHHHHTSS-SEEEESS-EE-SSEEEE-S-EEEES-EE-SEEEE-TT-EEEEET--EEESS-EEEESSSEEEE------SS-GGGG-SEEESS-EEEES-EEEEE-EEESS-EEEESS-EEEEEPPS---STT---SEEETTSEEEEESTT-EEEEEE----------SEE-SEEEEESSEEEEEESSS--SS--SEE--SSS-EEEEETT-EEEEE----S-TTSPPSEES-EEEE-----SSS---EEEEEPPSS--PPTTPEEETTEEE-----SSS------------SS-EEETTEEEESSHHHHHHHHH-TT--EEEESS-EEEEEEEE-S-EEEES-EEEEEEEE-TT-EEEESS--EEESS-EEEEESSEEEE-----SSTT-GGG-SEEESS-EEEES-EEEES-EEESS-EEEETT-EEEEEEEP----SS------SEEEGGG--EEEEESTT-EEEEEEE-S-------S--SEEEEESSEEEEEESS--SSS---EE--STT-EEEEETT-EEEEE--PPTT--SEES-EEEE-TT-EEEEE--S--SS-SB-SEEEESSGGG--STT-

Foldseek 3Di:
DPPDDDDDDDDDFPDEAEDAEPVSVVVQLVVVPGQEYEYPHEYEDPAEDEAAAAHEYAEEYEHQEYEYEAPHEYEHALYAYEYPEEYEYDYQEEYHAANHDFDDDDQQSQWSYEHAYEYEYANYEYHTFEYDYAAEYHWYHLYEYEYEFDDPDQDPPHAGAYEYNNQEYEFEDANTEHEQEYEQPDDHAHEENYEHQEYEYYNYEYEFEYPDDAHQAYASYEYDDQNREYEHEHLYEYYYYYHHPDDDPHDDNYDNHDYDYDYDDDPDDRDHDYFDQDDPDDDDPPAWDDDPNGIDHDDDDDDDDDDDDDPPPPQDLDFDDDFQETEDAAPSNVVVLLVDPRHAEYEYPAEEEEAEDERAAHHEYEEEYEYAEYEYEAHHEYEDQAYAYEYLAEHEYDYQEEYHQANHDDPAQQDLVRFSYYHNEEYEHANYEYEHFAYEYQAAYHWYHLYHYEHEFEDGPDDDDDRPRAGYYYHPPQPHEYEFEDANTEDETEYEVPDQPDDDANYAYAYEFYNYEYEYEYPDPNPPAWDAHDHPEADHEYEYDNQYEYEYEIEHDAPDANEDRYEYEYDDNYDHYYHYPDPHPDDNYPYHYDYPDDPPPDDPND

Organism: NCBI:txid2838741

Radius of gyration: 33.81 Å; chains: 1; bounding box: 79×74×94 Å

Sequence (606 aa):
FRDKTYSYSFDVYGDAAEASTVDEFETAYDRNEIDYIRLTEDLSFDGTATFDRSIVVGGSISAGAVSVAKDVTLTLDDGRITSGGDLTVSGEGKVVATTWSPSSGDRATYAAVYANGKLTINGADVDCKGMYTTGNIDVKGGAAVTVYGDRSVTSNGAFNGVQSNGNSLTVSGKGTEFNVLYDDTAFGNSPAALEVSKIFVDGATFNVGSTEGSASWGYGVWFNGSDNKIVAENGALVTFDVRNDRLPGAGGLLNGGSVYVYGNEMPGEYQTSFNVIAVEGYDMPSGLVKEGSEYVRWVHSPEDVKAPEQNEGSVSDDPVISGETATVNTVTAFNKALENESVKTIVLEFTLTFDKLNVTRDISVKGSFRVSELTVSSGATLMMADGRIFSDGNIAISGGGTIIATAYAPASAERLDHAAIKAGGSLTINGVTVKCSNIATSGDITVTGGAEVTVLGKNAKGSGTSASGVNGVHVDGGNGTITVSGSGTKLEILFNAESCDNSPAAINTNVVVDGAELYVGSSENCASWTFGVWFDGTGQSITAKNGAKVTFDVDPPSGYGVFNNGKITVNDTSTFTVITNAAAQNDIVTGTVTWQTPEQASGENA

InterPro domains:
  IPR012332 Autotransporter, pectate lyase C-like domain superfamily [G3DSA:2.160.20.20] (11-293)